Protein AF-A0A1W9L7Z5-F1 (afdb_monomer)

Foldseek 3Di:
DYDDDDDDDDDDDDDDDDDDDDDDPDDDDDDDDDDDDDDDDDDDDDDDDDDDDDDDDDDDDDDDDDDDDDDPPPPDKAWDWDDDDDDDDDDDDDDDDPDDDDDTDTDTDDPFLAPPQACAPPQLVVQDDPVVLLVVRHRDGPVVCQVCLVVCVVDPCNLSSSVSSSVSRVVVVVVVVVVVVVVDCCDLADKDWDKDPWAFDSCLVSGGGEQQDDACRTHVMDIDIDHRPPDAWDPDFLADDDPLQVVVQVCVVVVHDDDPPRDHHHCVCVGRVHDDARDKDWDARQPVQGKIWIDTRQKIWIAGPPPGDIFIDRCVVCVSSPDGCCVVCVVVNVVRVVVRVVVCVVVVVSVDHPVPDDQDPVSVVVCVSVPVHD

Solvent-accessible surface area (backbone atoms only — not comparable to full-atom values): 24435 Å² total; per-residue (Å²): 139,77,90,79,92,87,89,82,87,81,87,81,86,81,81,83,78,84,80,79,84,86,80,80,95,72,94,77,90,85,86,85,86,87,86,84,82,86,80,81,81,80,85,83,87,82,90,80,85,88,81,84,80,86,86,88,80,88,89,87,85,86,86,89,88,83,90,80,94,76,72,100,75,72,88,75,73,59,81,50,80,51,81,81,76,81,90,78,86,91,82,84,84,92,79,85,65,86,83,75,71,81,78,74,50,82,55,74,63,79,60,76,63,50,66,40,34,41,75,31,82,78,50,31,79,75,67,69,86,64,54,70,55,33,62,72,57,39,61,41,47,56,69,58,51,47,75,38,36,72,57,42,72,70,37,89,59,38,43,56,31,51,48,37,21,35,51,10,25,46,53,53,48,51,51,52,51,49,56,47,55,77,71,41,89,77,50,77,78,42,76,46,76,50,68,53,97,52,36,55,34,61,46,85,86,68,50,57,48,60,83,83,68,82,50,54,52,30,65,63,46,62,77,48,77,46,64,24,77,92,59,79,59,58,93,74,77,88,67,69,77,58,80,60,18,50,63,36,23,53,36,51,75,73,72,45,83,85,54,94,83,64,59,58,64,54,47,54,52,57,38,60,70,44,92,65,81,85,56,74,43,77,44,79,42,75,76,90,55,40,33,40,33,41,35,44,76,54,37,38,37,40,29,43,45,100,82,36,77,63,38,22,28,49,42,82,85,35,68,80,62,83,64,64,37,26,86,83,38,48,69,58,42,49,53,53,49,54,53,50,52,58,50,33,74,76,35,58,78,80,63,47,65,64,91,77,62,81,77,50,72,69,55,49,50,51,33,37,76,75,61,82,44,133

Radius of gyration: 28.87 Å; Cα contacts (8 Å, |Δi|>4): 381; chains: 1; bounding box: 96×65×98 Å

Secondary structure (DSSP, 8-state):
------------------PPPPPPS------------PPPPPPPP---PPPPPPP----------------TT-TT-EEEEE--------------SS-PPPP-EEEEE--TTSSSPP--TTGGGGT-S-HHHHHHHTT--HHHHHHTHHHHHH-TTHHHHHHHHHHHHHHHHHHHHHHHHHHS---TT--EEEE-S---EESTTS-EESSS--SHHHH---EEEEPPTT----S---S---GGGHHHHHHHHTTPPPPTT--S--SHHHHTT---PPPPEEEEE-SSS-EEEEEETTEEEEEESTTSPPEEEETTT-TT--S--TTT-HHHHHHHHHHHHHHHHH-HHHHS-GGG-PPPHHHHHHHHHHTS--

Structure (mmCIF, N/CA/C/O backbone):
data_AF-A0A1W9L7Z5-F1
#
_entry.id   AF-A0A1W9L7Z5-F1
#
loop_
_atom_site.group_PDB
_atom_site.id
_atom_site.type_symbol
_atom_site.label_atom_id
_atom_site.label_alt_id
_atom_site.label_comp_id
_atom_site.label_asym_id
_atom_site.label_entity_id
_atom_site.label_seq_id
_atom_site.pdbx_PDB_ins_code
_atom_site.Cartn_x
_atom_site.Cartn_y
_atom_site.Cartn_z
_atom_site.occupancy
_atom_site.B_iso_or_equiv
_atom_site.auth_seq_id
_atom_site.auth_comp_id
_atom_site.auth_asym_id
_atom_site.auth_atom_id
_atom_site.pdbx_PDB_model_num
ATOM 1 N N . MET A 1 1 ? -47.957 -20.713 -8.150 1.00 32.78 1 MET A N 1
ATOM 2 C CA . MET A 1 1 ? -48.616 -20.187 -9.362 1.00 32.78 1 MET A CA 1
ATOM 3 C C . MET A 1 1 ? -47.814 -18.969 -9.782 1.00 32.78 1 MET A C 1
ATOM 5 O O . MET A 1 1 ? -47.587 -18.138 -8.921 1.00 32.78 1 MET A O 1
ATOM 9 N N . ASP A 1 2 ? -47.317 -18.774 -10.989 1.00 26.47 2 ASP A N 1
ATOM 10 C CA . ASP A 1 2 ? -47.078 -19.592 -12.177 1.00 26.47 2 ASP A CA 1
ATOM 11 C C . ASP A 1 2 ? -46.261 -18.663 -13.107 1.00 26.47 2 ASP A C 1
ATOM 13 O O . ASP A 1 2 ? -46.669 -17.514 -13.225 1.00 26.47 2 ASP A O 1
ATOM 17 N N . ARG A 1 3 ? -45.144 -19.166 -13.676 1.00 28.42 3 ARG A N 1
ATOM 18 C CA . ARG A 1 3 ? -44.448 -18.821 -14.959 1.00 28.42 3 ARG A CA 1
ATOM 19 C C . ARG A 1 3 ? -44.187 -17.335 -15.329 1.00 28.42 3 ARG A C 1
ATOM 21 O O . ARG A 1 3 ? -44.901 -16.445 -14.916 1.00 28.42 3 ARG A O 1
ATOM 28 N N . SER A 1 4 ? -43.191 -16.915 -16.114 1.00 26.75 4 SER A N 1
ATOM 29 C CA . SER A 1 4 ? -42.234 -17.475 -17.098 1.00 26.75 4 SER A CA 1
ATOM 30 C C . SER A 1 4 ? -41.174 -16.370 -17.349 1.00 26.75 4 SER A C 1
ATOM 32 O O . SER A 1 4 ? -41.522 -15.195 -17.300 1.00 26.75 4 SER A O 1
ATOM 34 N N . LEU A 1 5 ? -39.863 -16.642 -17.381 1.00 26.92 5 LEU A N 1
ATOM 35 C CA . LEU A 1 5 ? -39.022 -16.943 -18.562 1.00 26.92 5 LEU A CA 1
ATOM 36 C C . LEU A 1 5 ? -39.147 -15.971 -19.754 1.00 26.92 5 LEU A C 1
ATOM 38 O O . LEU A 1 5 ? -40.189 -15.946 -20.392 1.00 26.92 5 LEU A O 1
ATOM 42 N N . ASP A 1 6 ? -38.055 -15.236 -20.019 1.00 25.98 6 ASP A N 1
ATOM 43 C CA . ASP A 1 6 ? -37.378 -14.971 -21.313 1.00 25.98 6 ASP A CA 1
ATOM 44 C C . ASP A 1 6 ? -36.171 -14.038 -21.007 1.00 25.98 6 ASP A C 1
ATOM 46 O O . ASP A 1 6 ? -36.317 -13.063 -20.282 1.00 25.98 6 ASP A O 1
ATOM 50 N N . GLY A 1 7 ? -34.908 -14.234 -21.398 1.00 22.02 7 GLY A N 1
ATOM 51 C CA . GLY A 1 7 ? -34.325 -15.103 -22.409 1.00 22.02 7 GLY A CA 1
ATOM 52 C C . GLY A 1 7 ? -33.788 -14.299 -23.598 1.00 22.02 7 GLY A C 1
ATOM 53 O O . GLY A 1 7 ? -34.360 -14.415 -24.666 1.00 22.02 7 GLY A O 1
ATOM 54 N N . VAL A 1 8 ? -32.692 -13.527 -23.468 1.00 24.89 8 VAL A N 1
ATOM 55 C CA . VAL A 1 8 ? -31.872 -13.123 -24.637 1.00 24.89 8 VAL A CA 1
ATOM 56 C C . VAL A 1 8 ? -30.386 -13.049 -24.271 1.00 24.89 8 VAL A C 1
ATOM 58 O O . VAL A 1 8 ? -29.923 -12.141 -23.585 1.00 24.89 8 VAL A O 1
ATOM 61 N N . ALA A 1 9 ? -29.638 -14.022 -24.787 1.00 21.95 9 ALA A N 1
ATOM 62 C CA . ALA A 1 9 ? -28.192 -13.994 -24.929 1.00 21.95 9 ALA A CA 1
ATOM 63 C C . ALA A 1 9 ? -27.814 -13.213 -26.199 1.00 21.95 9 ALA A C 1
ATOM 65 O O . ALA A 1 9 ? -28.435 -13.399 -27.244 1.00 21.95 9 ALA A O 1
ATOM 66 N N . VAL A 1 10 ? -26.757 -12.398 -26.144 1.00 25.69 10 VAL A N 1
ATOM 67 C CA . VAL A 1 10 ? -26.103 -11.868 -27.350 1.00 25.69 10 VAL A CA 1
ATOM 68 C C . VAL A 1 10 ? -24.627 -12.241 -27.318 1.00 25.69 10 VAL A C 1
ATOM 70 O O . VAL A 1 10 ? -23.796 -11.598 -26.682 1.00 25.69 10 VAL A O 1
ATOM 73 N N . HIS A 1 11 ? -24.325 -13.308 -28.054 1.00 23.06 11 HIS A N 1
ATOM 74 C CA . HIS A 1 11 ? -23.009 -13.610 -28.597 1.00 23.06 11 HIS A CA 1
ATOM 75 C C . HIS A 1 11 ? -22.523 -12.439 -29.468 1.00 23.06 11 HIS A C 1
ATOM 77 O O . HIS A 1 11 ? -23.213 -12.027 -30.400 1.00 23.06 11 HIS A O 1
ATOM 83 N N . ARG A 1 12 ? -21.288 -11.972 -29.255 1.00 26.19 12 ARG A N 1
ATOM 84 C CA . ARG A 1 12 ? -20.503 -11.325 -30.315 1.00 26.19 12 ARG A CA 1
ATOM 85 C C . ARG A 1 12 ? -19.216 -12.102 -30.544 1.00 26.19 12 ARG A C 1
ATOM 87 O O . ARG A 1 12 ? -18.248 -12.010 -29.800 1.00 26.19 12 ARG A O 1
ATOM 94 N N . SER A 1 13 ? -19.263 -12.883 -31.614 1.00 24.53 13 SER A N 1
ATOM 95 C CA . SER A 1 13 ? -18.142 -13.481 -32.321 1.00 24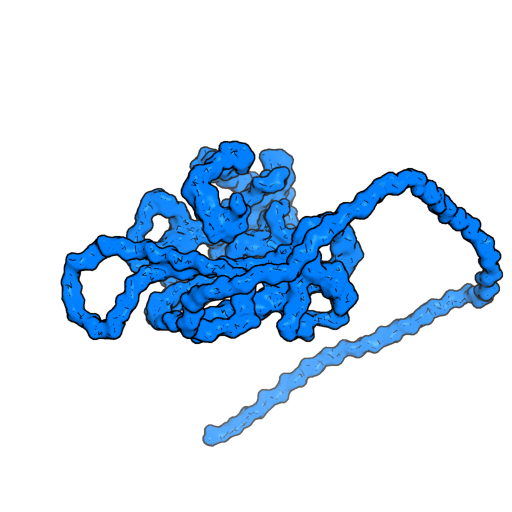.53 13 SER A CA 1
ATOM 96 C C . SER A 1 13 ? -17.193 -12.401 -32.849 1.00 24.53 13 SER A C 1
ATOM 98 O O . SER A 1 13 ? -17.602 -11.566 -33.657 1.00 24.53 13 SER A O 1
ATOM 100 N N . LEU A 1 14 ? -15.919 -12.456 -32.466 1.00 25.80 14 LEU A N 1
ATOM 101 C CA . LEU A 1 14 ? -14.842 -11.805 -33.208 1.00 25.80 14 LEU A CA 1
ATOM 102 C C . LEU A 1 14 ? -14.164 -12.864 -34.075 1.00 25.80 14 LEU A C 1
ATOM 104 O O . LEU A 1 14 ? -13.359 -13.669 -33.617 1.00 25.80 14 LEU A O 1
ATOM 108 N N . SER A 1 15 ? -14.552 -12.882 -35.348 1.00 26.86 15 SER A N 1
ATOM 109 C CA . SER A 1 15 ? -13.914 -13.677 -36.388 1.00 26.86 15 SER A CA 1
ATOM 110 C C . SER A 1 15 ? -12.504 -13.146 -36.653 1.00 26.86 15 SER A C 1
ATOM 112 O O . SER A 1 15 ? -12.334 -12.033 -37.160 1.00 26.86 15 SER A O 1
ATOM 114 N N . ALA A 1 16 ? -11.498 -13.963 -36.354 1.00 26.72 16 ALA A N 1
ATOM 115 C CA . ALA A 1 16 ? -10.129 -13.769 -36.795 1.00 26.72 16 ALA A CA 1
ATOM 116 C C . ALA A 1 16 ? -10.059 -13.891 -38.328 1.00 26.72 16 ALA A C 1
ATOM 118 O O . ALA A 1 16 ? -10.206 -14.973 -38.894 1.00 26.72 16 ALA A O 1
ATOM 119 N N . ARG A 1 17 ? -9.833 -12.771 -39.024 1.00 27.48 17 ARG A N 1
ATOM 120 C CA . ARG A 1 17 ? -9.411 -12.795 -40.430 1.00 27.48 17 ARG A CA 1
ATOM 121 C C . ARG A 1 17 ? -7.906 -13.033 -40.482 1.00 27.48 17 ARG A C 1
ATOM 123 O O . ARG A 1 17 ? -7.117 -12.138 -40.192 1.00 27.48 17 ARG A O 1
ATOM 130 N N . ALA A 1 18 ? -7.535 -14.242 -40.890 1.00 28.38 18 ALA A N 1
ATOM 131 C CA . ALA A 1 18 ? -6.180 -14.609 -41.264 1.00 28.38 18 ALA A CA 1
ATOM 132 C C . ALA A 1 18 ? -5.668 -13.690 -42.389 1.00 28.38 18 ALA A C 1
ATOM 134 O O . ALA A 1 18 ? -6.194 -13.694 -43.505 1.00 28.38 18 ALA A O 1
ATOM 135 N N . ARG A 1 19 ? -4.633 -12.895 -42.101 1.00 30.72 19 ARG A N 1
ATOM 136 C CA . ARG A 1 19 ? -3.845 -12.203 -43.126 1.00 30.72 19 ARG A CA 1
ATOM 137 C C . ARG A 1 19 ? -2.773 -13.167 -43.630 1.00 30.72 19 ARG A C 1
ATOM 139 O O . ARG A 1 19 ? -1.917 -13.605 -42.870 1.00 30.72 19 ARG A O 1
ATOM 146 N N . ARG A 1 20 ? -2.856 -13.513 -44.916 1.00 31.95 20 ARG A N 1
ATOM 147 C CA . ARG A 1 20 ? -1.821 -14.252 -45.651 1.00 31.95 20 ARG A CA 1
ATOM 148 C C . ARG A 1 20 ? -0.543 -13.400 -45.765 1.00 31.95 20 ARG A C 1
ATOM 150 O O . ARG A 1 20 ? -0.668 -12.186 -45.939 1.00 31.95 20 ARG A O 1
ATOM 157 N N . PRO A 1 21 ? 0.658 -14.001 -45.720 1.00 32.44 21 PRO A N 1
ATOM 158 C CA . PRO A 1 21 ? 1.908 -13.274 -45.901 1.00 32.44 21 PRO A CA 1
ATOM 159 C C . PRO A 1 21 ? 2.108 -12.878 -47.371 1.00 32.44 21 PRO A C 1
ATOM 161 O O . PRO A 1 21 ? 1.864 -13.668 -48.287 1.00 32.44 21 PRO A O 1
ATOM 164 N N . ALA A 1 22 ? 2.562 -11.644 -47.584 1.00 34.00 22 ALA A N 1
ATOM 165 C CA . ALA A 1 22 ? 3.011 -11.152 -48.878 1.00 34.00 22 ALA A CA 1
ATOM 166 C C . ALA A 1 22 ? 4.340 -11.829 -49.255 1.00 34.00 22 ALA A C 1
ATOM 168 O O . ALA A 1 22 ? 5.282 -11.839 -48.465 1.00 34.00 22 ALA A O 1
ATOM 169 N N . ARG A 1 23 ? 4.399 -12.411 -50.457 1.00 33.31 23 ARG A N 1
ATOM 170 C CA . ARG A 1 23 ? 5.631 -12.910 -51.082 1.00 33.31 23 ARG A CA 1
ATOM 171 C C . ARG A 1 23 ? 6.315 -11.774 -51.838 1.00 33.31 23 ARG A C 1
ATOM 173 O O . ARG A 1 23 ? 5.654 -11.056 -52.588 1.00 33.31 23 ARG A O 1
ATOM 180 N N . ASP A 1 24 ? 7.626 -11.666 -51.666 1.00 40.06 24 ASP A N 1
ATOM 181 C CA . ASP A 1 24 ? 8.499 -10.804 -52.459 1.00 40.06 24 ASP A CA 1
ATOM 182 C C . ASP A 1 24 ? 8.697 -11.374 -53.878 1.00 40.06 24 ASP A C 1
ATOM 184 O O . ASP A 1 24 ? 8.798 -12.587 -54.094 1.00 40.06 24 ASP A O 1
ATOM 188 N N . ARG A 1 25 ? 8.736 -10.469 -54.857 1.00 38.84 25 ARG A N 1
ATOM 189 C CA . ARG A 1 25 ? 9.082 -10.717 -56.253 1.00 38.84 25 ARG A CA 1
ATOM 190 C C . ARG A 1 25 ? 10.601 -10.672 -56.390 1.00 38.84 25 ARG A C 1
ATOM 192 O O . ARG A 1 25 ? 11.141 -9.637 -56.774 1.00 38.84 25 ARG A O 1
ATOM 199 N N . ARG A 1 26 ? 11.258 -11.805 -56.135 1.00 40.25 26 ARG A N 1
ATOM 200 C CA . ARG A 1 26 ? 12.523 -12.239 -56.764 1.00 40.25 26 ARG A CA 1
ATOM 201 C C . ARG A 1 26 ? 12.971 -13.549 -56.116 1.00 40.25 26 ARG A C 1
ATOM 203 O O . ARG A 1 26 ? 13.709 -13.559 -55.142 1.00 40.25 26 ARG A O 1
ATOM 210 N N . GLY A 1 27 ? 12.495 -14.670 -56.656 1.00 37.97 27 GLY A N 1
ATOM 211 C CA . GLY A 1 27 ? 13.047 -15.977 -56.313 1.00 37.97 27 GLY A CA 1
ATOM 212 C C . GLY A 1 27 ? 14.523 -16.037 -56.700 1.00 37.97 27 GLY A C 1
ATOM 213 O O . GLY A 1 27 ? 14.840 -15.825 -57.869 1.00 37.97 27 GLY A O 1
ATOM 214 N N . ARG A 1 28 ? 15.389 -16.300 -55.717 1.00 33.12 28 ARG A N 1
ATOM 215 C CA . ARG A 1 28 ? 16.746 -16.841 -55.867 1.00 33.12 28 ARG A CA 1
ATOM 216 C C . ARG A 1 28 ? 17.222 -17.392 -54.520 1.00 33.12 28 ARG A C 1
ATOM 218 O O . ARG A 1 28 ? 17.149 -16.705 -53.506 1.00 33.12 28 ARG A O 1
ATOM 225 N N . GLU A 1 29 ? 17.653 -18.647 -54.547 1.00 28.00 29 GLU A N 1
ATOM 226 C CA . GLU A 1 29 ? 18.433 -19.323 -53.509 1.00 28.00 29 GLU A CA 1
ATOM 227 C C . GLU A 1 29 ? 19.887 -18.855 -53.598 1.00 28.00 29 GLU A C 1
ATOM 229 O O . GLU A 1 29 ? 20.424 -18.886 -54.699 1.00 28.00 29 GLU A O 1
ATOM 234 N N . GLU A 1 30 ? 20.535 -18.510 -52.478 1.00 29.09 30 GLU A N 1
ATOM 235 C CA . GLU A 1 30 ? 22.002 -18.553 -52.354 1.00 29.09 30 GLU A CA 1
ATOM 236 C C . GLU A 1 30 ? 22.422 -18.872 -50.902 1.00 29.09 30 GLU A C 1
ATOM 238 O O . GLU A 1 30 ? 22.109 -18.141 -49.964 1.00 29.09 30 GLU A O 1
ATOM 243 N N . HIS A 1 31 ? 23.158 -19.976 -50.734 1.00 29.53 31 HIS A N 1
ATOM 244 C CA . HIS A 1 31 ? 24.110 -20.216 -49.641 1.00 29.53 31 HIS A CA 1
ATOM 245 C C . HIS A 1 31 ? 25.520 -19.883 -50.158 1.00 29.53 31 HIS A C 1
ATOM 247 O O . HIS A 1 31 ? 25.822 -20.192 -51.312 1.00 29.53 31 HIS A O 1
ATOM 253 N N . PRO A 1 32 ? 26.412 -19.339 -49.309 1.00 31.19 32 PRO A N 1
ATOM 254 C CA . PRO A 1 32 ? 27.564 -20.147 -48.884 1.00 31.19 32 PRO A CA 1
ATOM 255 C C . PRO A 1 32 ? 27.991 -19.940 -47.409 1.00 31.19 32 PRO A C 1
ATOM 257 O O . PRO A 1 32 ? 27.867 -18.863 -46.832 1.00 31.19 32 PRO A O 1
ATOM 260 N N . SER A 1 33 ? 28.517 -21.006 -46.796 1.00 28.12 33 SER A N 1
ATOM 261 C CA . SER A 1 33 ? 29.286 -21.038 -45.527 1.00 28.12 33 SER A CA 1
ATOM 262 C C . SER A 1 33 ? 30.762 -20.615 -45.737 1.00 28.12 33 SER A C 1
ATOM 264 O O . SER A 1 33 ? 31.149 -20.421 -46.887 1.00 28.12 33 SER A O 1
ATOM 266 N N . PRO A 1 34 ? 31.680 -20.696 -44.741 1.00 37.50 34 PRO A N 1
ATOM 267 C CA . PRO A 1 34 ? 31.637 -20.383 -43.301 1.00 37.50 34 PRO A CA 1
ATOM 268 C C . PRO A 1 34 ? 32.777 -19.413 -42.879 1.00 37.50 34 PRO A C 1
ATOM 270 O O . PRO A 1 34 ? 33.808 -19.313 -43.536 1.00 37.50 34 PRO A O 1
ATOM 273 N N . GLY A 1 35 ? 32.666 -18.773 -41.710 1.00 26.03 35 GLY A N 1
ATOM 274 C CA . GLY A 1 35 ? 33.768 -17.993 -41.128 1.00 26.03 35 GLY A CA 1
ATOM 275 C C . GLY A 1 35 ? 33.650 -17.856 -39.613 1.00 26.03 35 GLY A C 1
ATOM 276 O O . GLY A 1 35 ? 32.978 -16.959 -39.120 1.00 26.03 35 GLY A O 1
ATOM 277 N N . ALA A 1 36 ? 34.295 -18.760 -38.875 1.00 26.47 36 ALA A N 1
ATOM 278 C CA . ALA A 1 36 ? 34.520 -18.627 -37.436 1.00 26.47 36 ALA A CA 1
ATOM 279 C C . ALA A 1 36 ? 35.789 -17.800 -37.164 1.00 26.47 36 ALA A C 1
ATOM 281 O O . ALA A 1 36 ? 36.723 -17.823 -37.966 1.00 26.47 36 ALA A O 1
ATOM 282 N N . PRO A 1 37 ? 35.901 -17.219 -35.961 1.00 26.92 37 PRO A N 1
ATOM 283 C CA . PRO A 1 37 ? 37.050 -17.581 -35.138 1.00 26.92 37 PRO A CA 1
ATOM 284 C C . PRO A 1 37 ? 36.625 -18.098 -33.761 1.00 26.92 37 PRO A C 1
ATOM 286 O O . PRO A 1 37 ? 35.891 -17.462 -33.009 1.00 26.92 37 PRO A O 1
ATOM 289 N N . ARG A 1 38 ? 37.151 -19.282 -33.434 1.00 27.61 38 ARG A N 1
ATOM 290 C CA . ARG A 1 38 ? 37.165 -19.878 -32.096 1.00 27.61 38 ARG A CA 1
ATOM 291 C C . ARG A 1 38 ? 38.064 -19.041 -31.183 1.00 27.61 38 ARG A C 1
ATOM 293 O O . ARG A 1 38 ? 39.262 -18.942 -31.441 1.00 27.61 38 ARG A O 1
ATOM 300 N N . ILE A 1 39 ? 37.515 -18.518 -30.093 1.00 27.73 39 ILE A N 1
ATOM 301 C CA . ILE A 1 39 ? 38.309 -17.997 -28.976 1.00 27.73 39 ILE A CA 1
ATOM 302 C C . ILE A 1 39 ? 38.744 -19.196 -28.125 1.00 27.73 39 ILE A C 1
ATOM 304 O O . ILE A 1 39 ? 37.911 -19.920 -27.583 1.00 27.73 39 ILE A O 1
ATOM 308 N N . ARG A 1 40 ? 40.061 -19.425 -28.049 1.00 24.84 40 ARG A N 1
ATOM 309 C CA . ARG A 1 40 ? 40.685 -20.321 -27.067 1.00 24.84 40 ARG A CA 1
ATOM 310 C C . ARG A 1 40 ? 40.693 -19.598 -25.722 1.00 24.84 40 ARG A C 1
ATOM 312 O O . ARG A 1 40 ? 41.287 -18.528 -25.622 1.00 24.84 40 ARG A O 1
ATOM 319 N N . LEU A 1 41 ? 40.063 -20.177 -24.706 1.00 28.42 41 LEU A N 1
ATOM 320 C CA . LEU A 1 41 ? 40.297 -19.777 -23.322 1.00 28.42 41 LEU A CA 1
ATOM 321 C C . LEU A 1 41 ? 41.494 -20.572 -22.796 1.00 28.42 41 LEU A C 1
ATOM 323 O O . LEU A 1 41 ? 41.536 -21.794 -22.910 1.00 28.42 41 LEU A O 1
ATOM 327 N N . HIS A 1 42 ? 42.483 -19.833 -22.303 1.00 28.62 42 HIS A N 1
ATOM 328 C CA . HIS A 1 42 ? 43.655 -20.335 -21.602 1.00 28.62 42 HIS A CA 1
ATOM 329 C C . HIS A 1 42 ? 43.262 -20.952 -20.252 1.00 28.62 42 HIS A C 1
ATOM 331 O O . HIS A 1 42 ? 42.458 -20.373 -19.520 1.00 28.62 42 HIS A O 1
ATOM 337 N N . ASP A 1 43 ? 43.890 -22.077 -19.912 1.00 28.03 43 ASP A N 1
ATOM 338 C CA . ASP A 1 43 ? 43.912 -22.634 -18.559 1.00 28.03 43 ASP A CA 1
ATOM 339 C C . ASP A 1 43 ? 44.613 -21.668 -17.581 1.00 28.03 43 ASP A C 1
ATOM 341 O O . ASP A 1 43 ? 45.691 -21.154 -17.905 1.00 28.03 43 ASP A O 1
ATOM 345 N N . PRO A 1 44 ? 44.073 -21.435 -16.370 1.00 33.06 44 PRO A N 1
ATOM 346 C CA . PRO A 1 44 ? 44.818 -20.796 -15.294 1.00 33.06 44 PRO A CA 1
ATOM 347 C C . PRO A 1 44 ? 45.643 -21.835 -14.504 1.00 33.06 44 PRO A C 1
ATOM 349 O O . PRO A 1 44 ? 45.138 -22.917 -14.192 1.00 33.06 44 PRO A O 1
ATOM 352 N N . PRO A 1 45 ? 46.895 -21.525 -14.119 1.00 28.08 45 PRO A N 1
ATOM 353 C CA . PRO A 1 45 ? 47.673 -22.364 -13.221 1.00 28.08 45 PRO A CA 1
ATOM 354 C C . PRO A 1 45 ? 47.322 -22.055 -11.757 1.00 28.08 45 PRO A C 1
ATOM 356 O O . PRO A 1 45 ? 47.057 -20.909 -11.398 1.00 28.08 45 PRO A O 1
ATOM 359 N N . GLY A 1 46 ? 47.422 -23.065 -10.891 1.00 28.56 46 GLY A N 1
ATOM 360 C CA . GLY A 1 46 ? 47.563 -22.867 -9.443 1.00 28.56 46 GLY A CA 1
ATOM 361 C C . GLY A 1 46 ? 46.403 -23.408 -8.613 1.00 28.56 46 GLY A C 1
ATOM 362 O O . GLY A 1 46 ? 45.369 -22.768 -8.455 1.00 28.56 46 GLY A O 1
ATOM 363 N N . GLY A 1 47 ? 46.610 -24.596 -8.045 1.00 25.91 47 GLY A N 1
ATOM 364 C CA . GLY A 1 47 ? 45.710 -25.213 -7.080 1.00 25.91 47 GLY A CA 1
ATOM 365 C C . GLY A 1 47 ? 45.755 -24.562 -5.696 1.00 25.91 47 GLY A C 1
ATOM 366 O O . GLY A 1 47 ? 46.794 -24.088 -5.242 1.00 25.91 47 GLY A O 1
ATOM 367 N N . VAL A 1 48 ? 44.619 -24.624 -5.000 1.00 29.33 48 VAL A N 1
ATOM 368 C CA . VAL A 1 48 ? 44.489 -24.446 -3.546 1.00 29.33 48 VAL A CA 1
ATOM 369 C C . VAL A 1 48 ? 43.488 -25.507 -3.041 1.00 29.33 48 VAL A C 1
ATOM 371 O O . VAL A 1 48 ? 42.507 -25.775 -3.737 1.00 29.33 48 VAL A O 1
ATOM 374 N N . PRO A 1 49 ? 43.721 -26.177 -1.891 1.00 28.34 49 PRO A N 1
ATOM 375 C CA . PRO A 1 49 ? 43.071 -27.446 -1.569 1.00 28.34 49 PRO A CA 1
ATOM 376 C C . PRO A 1 49 ? 41.643 -27.313 -1.022 1.00 28.34 49 PRO A C 1
ATOM 378 O O . PRO A 1 49 ? 41.298 -26.370 -0.309 1.00 28.34 49 PRO A O 1
ATOM 381 N N . ALA A 1 50 ? 40.842 -28.342 -1.305 1.00 26.59 50 ALA A N 1
ATOM 382 C CA . ALA A 1 50 ? 39.475 -28.532 -0.834 1.00 26.59 50 ALA A CA 1
ATOM 383 C C . ALA A 1 50 ? 39.376 -28.573 0.705 1.00 26.59 50 ALA A C 1
ATOM 385 O O . ALA A 1 50 ? 40.003 -29.405 1.365 1.00 26.59 50 ALA A O 1
ATOM 386 N N . ARG A 1 51 ? 38.526 -27.715 1.287 1.00 27.48 51 ARG A N 1
ATOM 387 C CA . ARG A 1 51 ? 38.119 -27.809 2.698 1.00 27.48 51 ARG A CA 1
ATOM 388 C C . ARG A 1 51 ? 36.949 -28.784 2.843 1.00 27.48 51 ARG A C 1
ATOM 390 O O . ARG A 1 51 ? 35.901 -28.607 2.229 1.00 27.48 51 ARG A O 1
ATOM 397 N N . ARG A 1 52 ? 37.151 -29.804 3.683 1.00 26.41 52 ARG A N 1
ATOM 398 C CA . ARG A 1 52 ? 36.151 -30.796 4.104 1.00 26.41 52 ARG A CA 1
ATOM 399 C C . ARG A 1 52 ? 35.009 -30.124 4.875 1.00 26.41 52 ARG A C 1
ATOM 401 O O . ARG A 1 52 ? 35.263 -29.383 5.821 1.00 26.41 52 ARG A O 1
ATOM 408 N N . LEU A 1 53 ? 33.769 -30.431 4.501 1.00 25.27 53 LEU A N 1
ATOM 409 C CA . LEU A 1 53 ? 32.578 -30.165 5.311 1.00 25.27 53 LEU A CA 1
ATOM 410 C C . LEU A 1 53 ? 32.464 -31.239 6.409 1.00 25.27 53 LEU A C 1
ATOM 412 O O . LEU A 1 53 ? 32.677 -32.414 6.098 1.00 25.27 53 LEU A O 1
ATOM 416 N N . PRO A 1 54 ? 32.146 -30.886 7.668 1.00 25.83 54 PRO A N 1
ATOM 417 C CA . PRO A 1 54 ? 31.939 -31.879 8.708 1.00 25.83 54 PRO A CA 1
ATOM 418 C C . PRO A 1 54 ? 30.549 -32.522 8.625 1.00 25.83 54 PRO A C 1
ATOM 420 O O . PRO A 1 54 ? 29.529 -31.877 8.384 1.00 25.83 54 PRO A O 1
ATOM 423 N N . ASP A 1 55 ? 30.589 -33.830 8.843 1.00 25.52 55 ASP A N 1
ATOM 424 C CA . ASP A 1 55 ? 29.523 -34.821 8.876 1.00 25.52 55 ASP A CA 1
ATOM 425 C C . ASP A 1 55 ? 28.554 -34.560 10.046 1.00 25.52 55 ASP A C 1
ATOM 427 O O . ASP A 1 55 ? 28.981 -34.404 11.191 1.00 25.52 55 ASP A O 1
ATOM 431 N N . VAL A 1 56 ? 27.245 -34.506 9.779 1.00 24.91 56 VAL A N 1
ATOM 432 C CA . VAL A 1 56 ? 26.216 -34.310 10.813 1.00 24.91 56 VAL A CA 1
ATOM 433 C C . VAL A 1 56 ? 25.325 -35.546 10.868 1.00 24.91 56 VAL A C 1
ATOM 435 O O . VAL A 1 56 ? 24.288 -35.634 10.207 1.00 24.91 56 VAL A O 1
ATOM 438 N N . ARG A 1 57 ? 25.711 -36.506 11.714 1.00 23.31 57 ARG A N 1
ATOM 439 C CA . ARG A 1 57 ? 24.830 -37.579 12.188 1.00 23.31 57 ARG A CA 1
ATOM 440 C C . ARG A 1 57 ? 24.865 -37.692 13.716 1.00 23.31 57 ARG A C 1
ATOM 442 O O . ARG A 1 57 ? 25.878 -38.043 14.298 1.00 23.31 57 ARG A O 1
ATOM 449 N N . ARG A 1 58 ? 23.664 -37.517 14.287 1.00 24.22 58 ARG A N 1
ATOM 450 C CA . ARG A 1 58 ? 23.139 -37.976 15.592 1.00 24.22 58 ARG A CA 1
ATOM 451 C C . ARG A 1 58 ? 23.689 -37.354 16.887 1.00 24.22 58 ARG A C 1
ATOM 453 O O . ARG A 1 58 ? 24.753 -37.716 17.360 1.00 24.22 58 ARG A O 1
ATOM 460 N N . ALA A 1 59 ? 22.787 -36.666 17.591 1.00 24.23 59 ALA A N 1
ATOM 461 C CA . ALA A 1 59 ? 22.490 -36.974 18.990 1.00 24.23 59 ALA A CA 1
ATOM 462 C C . ALA A 1 59 ? 20.988 -36.755 19.258 1.00 24.23 59 ALA A C 1
ATOM 464 O O . ALA A 1 59 ? 20.389 -35.783 18.805 1.00 24.23 59 ALA A O 1
ATOM 465 N N . VAL A 1 60 ? 20.379 -37.734 19.920 1.00 25.47 60 VAL A N 1
ATOM 466 C CA . VAL A 1 60 ? 18.951 -37.890 20.223 1.00 25.47 60 VAL A CA 1
ATOM 467 C C . VAL A 1 60 ? 18.756 -37.564 21.705 1.00 25.47 60 VAL A C 1
ATOM 469 O O . VAL A 1 60 ? 19.595 -37.981 22.493 1.00 25.47 60 VAL A O 1
ATOM 472 N N . GLN A 1 61 ? 17.656 -36.900 22.079 1.00 24.73 61 GLN A N 1
ATOM 473 C CA . GLN A 1 61 ? 16.661 -37.335 23.089 1.00 24.73 61 GLN A CA 1
ATOM 474 C C . GLN A 1 61 ? 15.829 -36.152 23.629 1.00 24.73 61 GLN A C 1
ATOM 476 O O . GLN A 1 61 ? 16.337 -35.071 23.903 1.00 24.73 61 GLN A O 1
ATOM 481 N N . ARG A 1 62 ? 14.508 -36.381 23.703 1.00 26.48 62 ARG A N 1
ATOM 482 C CA . ARG A 1 62 ? 13.447 -35.492 24.228 1.00 26.48 62 ARG A CA 1
ATOM 483 C C . ARG A 1 62 ? 13.357 -35.616 25.771 1.00 26.48 62 ARG A C 1
ATOM 485 O O . ARG A 1 62 ? 14.018 -36.504 26.303 1.00 26.48 62 ARG A O 1
ATOM 492 N N . PRO A 1 63 ? 12.480 -34.861 26.478 1.00 31.70 63 PRO A N 1
ATOM 493 C CA . PRO A 1 63 ? 11.070 -35.285 26.569 1.00 31.70 63 PRO A CA 1
ATOM 494 C C . PRO A 1 63 ? 9.975 -34.185 26.519 1.00 31.70 63 PRO A C 1
ATOM 496 O O . PRO A 1 63 ? 10.169 -33.040 26.898 1.00 31.70 63 PRO A O 1
ATOM 499 N N . HIS A 1 64 ? 8.800 -34.642 26.061 1.00 24.08 64 HIS A N 1
ATOM 500 C CA . HIS A 1 64 ? 7.420 -34.308 26.459 1.00 24.08 64 HIS A CA 1
ATOM 501 C C . HIS A 1 64 ? 6.889 -32.860 26.526 1.00 24.08 64 HIS A C 1
ATOM 503 O O . HIS A 1 64 ? 6.944 -32.247 27.579 1.00 24.08 64 HIS A O 1
ATOM 509 N N . ILE A 1 65 ? 6.105 -32.457 25.508 1.00 27.27 65 ILE A N 1
ATOM 510 C CA . ILE A 1 65 ? 4.708 -32.000 25.702 1.00 27.27 65 ILE A CA 1
ATOM 511 C C . ILE A 1 65 ? 3.846 -32.615 24.590 1.00 27.27 65 ILE A C 1
ATOM 513 O O . ILE A 1 65 ? 4.149 -32.493 23.403 1.00 27.27 65 ILE A O 1
ATOM 517 N N . ALA A 1 66 ? 2.798 -33.334 24.985 1.00 25.38 66 ALA A N 1
ATOM 518 C CA . ALA A 1 66 ? 1.795 -33.914 24.104 1.00 25.38 66 ALA A CA 1
ATOM 519 C C . ALA A 1 66 ? 0.486 -33.114 24.196 1.00 25.38 66 ALA A C 1
ATOM 521 O O . ALA A 1 66 ? 0.150 -32.627 25.270 1.00 25.38 66 ALA A O 1
ATOM 522 N N . ARG A 1 67 ? -0.275 -33.144 23.088 1.00 27.05 67 ARG A N 1
ATOM 523 C CA . ARG A 1 67 ? -1.704 -32.795 22.917 1.00 27.05 67 ARG A CA 1
ATOM 524 C C . ARG A 1 67 ? -2.021 -31.320 22.625 1.00 27.05 67 ARG A C 1
ATOM 526 O O . ARG A 1 67 ? -2.344 -30.556 23.515 1.00 27.05 67 ARG A O 1
ATOM 533 N N . HIS A 1 68 ? -1.973 -30.942 21.348 1.00 30.02 68 HIS A N 1
ATOM 534 C CA . HIS A 1 68 ? -3.146 -30.790 20.468 1.00 30.02 68 HIS A CA 1
ATOM 535 C C . HIS A 1 68 ? -2.642 -30.647 19.019 1.00 30.02 68 HIS A C 1
ATOM 537 O O . HIS A 1 68 ? -1.665 -29.951 18.753 1.00 30.02 68 HIS A O 1
ATOM 543 N N . GLY A 1 69 ? -3.225 -31.413 18.094 1.00 28.70 69 GLY A N 1
ATOM 544 C CA . GLY A 1 69 ? -2.724 -31.568 16.728 1.00 28.70 69 GLY A CA 1
ATOM 545 C C . GLY A 1 69 ? -2.925 -30.319 15.874 1.00 28.70 69 GLY A C 1
ATOM 546 O O . GLY A 1 69 ? -4.035 -30.050 15.431 1.00 28.70 69 GLY A O 1
ATOM 547 N N . LEU A 1 70 ? -1.836 -29.610 15.583 1.00 31.14 70 LEU A N 1
ATOM 548 C CA . LEU A 1 70 ? -1.768 -28.645 14.489 1.00 31.14 70 LEU A CA 1
ATOM 549 C C . LEU A 1 70 ? -1.214 -29.345 13.241 1.00 31.14 70 LEU A C 1
ATOM 551 O O . LEU A 1 70 ? -0.187 -30.025 13.294 1.00 31.14 70 LEU A O 1
ATOM 555 N N . ARG A 1 71 ? -1.936 -29.211 12.122 1.00 32.31 71 ARG A N 1
ATOM 556 C CA . ARG A 1 71 ? -1.590 -29.788 10.813 1.00 32.31 71 ARG A CA 1
ATOM 557 C C . ARG A 1 71 ? -0.246 -29.232 10.301 1.00 32.31 71 ARG A C 1
ATOM 559 O O . ARG A 1 71 ? 0.100 -28.091 10.615 1.00 32.31 71 ARG A O 1
ATOM 566 N N . PRO A 1 72 ? 0.511 -29.990 9.484 1.00 30.27 72 PRO A N 1
ATOM 567 C CA . PRO A 1 72 ? 1.788 -29.545 8.929 1.00 30.27 72 PRO A CA 1
ATOM 568 C C . PRO A 1 72 ? 1.572 -28.499 7.815 1.00 30.27 72 PRO A C 1
ATOM 570 O O . PRO A 1 72 ? 1.662 -28.806 6.636 1.00 30.27 72 PRO A O 1
ATOM 573 N N . GLY A 1 73 ? 1.266 -27.261 8.210 1.00 33.31 73 GLY A N 1
ATOM 574 C CA . GLY A 1 73 ? 1.180 -26.071 7.346 1.00 33.31 73 GLY A CA 1
ATOM 575 C C . GLY A 1 73 ? 1.709 -24.787 8.008 1.00 33.31 73 GLY A C 1
ATOM 576 O O . GLY A 1 73 ? 2.093 -23.844 7.330 1.00 33.31 73 GLY A O 1
ATOM 577 N N . LEU A 1 74 ? 1.864 -24.779 9.335 1.00 35.72 74 LEU A N 1
ATOM 578 C CA . LEU A 1 74 ? 2.227 -23.615 10.160 1.00 35.72 74 LEU A CA 1
ATOM 579 C C . LEU A 1 74 ? 3.720 -23.221 10.155 1.00 35.72 74 LEU A C 1
ATOM 581 O O . LEU A 1 74 ? 4.220 -22.652 11.124 1.00 35.72 74 LEU A O 1
ATOM 585 N N . ARG A 1 75 ? 4.489 -23.524 9.103 1.00 35.84 75 ARG A N 1
ATOM 586 C CA . ARG A 1 75 ? 5.959 -23.394 9.175 1.00 35.84 75 ARG A CA 1
ATOM 587 C C . ARG A 1 75 ? 6.520 -21.960 9.173 1.00 35.84 75 ARG A C 1
ATOM 589 O O . ARG A 1 75 ? 7.737 -21.838 9.296 1.00 35.84 75 ARG A O 1
ATOM 596 N N . ARG A 1 76 ? 5.711 -20.891 9.107 1.00 41.97 76 ARG A N 1
ATOM 597 C CA . ARG A 1 76 ? 6.197 -19.491 9.189 1.00 41.97 76 ARG A CA 1
ATOM 598 C C . ARG A 1 76 ? 5.239 -18.482 9.846 1.00 41.97 76 ARG A C 1
ATOM 600 O O . ARG A 1 76 ? 5.303 -17.304 9.527 1.00 41.97 76 ARG A O 1
ATOM 607 N N . ILE A 1 77 ? 4.383 -18.892 10.780 1.00 38.81 77 ILE A N 1
ATOM 608 C CA . ILE A 1 77 ? 3.555 -17.921 11.519 1.00 38.81 77 ILE A CA 1
ATOM 609 C C . ILE A 1 77 ? 4.276 -17.530 12.812 1.00 38.81 77 ILE A C 1
ATOM 611 O O . ILE A 1 77 ? 4.606 -18.391 13.630 1.00 38.81 77 ILE A O 1
ATOM 615 N N . ARG A 1 78 ? 4.547 -16.233 12.992 1.00 44.72 78 ARG A N 1
ATOM 616 C CA . ARG A 1 78 ? 5.016 -15.671 14.265 1.00 44.72 78 ARG A CA 1
ATOM 617 C C . ARG A 1 78 ? 3.821 -15.091 15.013 1.00 44.72 78 ARG A C 1
ATOM 619 O O . ARG A 1 78 ? 3.081 -14.285 14.461 1.00 44.72 78 ARG A O 1
ATOM 626 N N . PHE A 1 79 ? 3.646 -15.508 16.262 1.00 40.53 79 PHE A N 1
ATOM 627 C CA . PHE A 1 79 ? 2.567 -15.038 17.125 1.00 40.53 79 PHE A CA 1
ATOM 628 C C . PHE A 1 79 ? 3.120 -14.107 18.198 1.00 40.53 79 PHE A C 1
ATOM 630 O O . PHE A 1 79 ? 4.059 -14.474 18.905 1.00 40.53 79 PHE A O 1
ATOM 637 N N . ALA A 1 80 ? 2.493 -12.945 18.360 1.00 39.53 80 ALA A N 1
ATOM 638 C CA . ALA A 1 80 ? 2.656 -12.108 19.538 1.00 39.53 80 ALA A CA 1
ATOM 639 C C . ALA A 1 80 ? 1.280 -11.934 20.193 1.00 39.53 80 ALA A C 1
ATOM 641 O O . ALA A 1 80 ? 0.396 -11.264 19.659 1.00 39.53 80 ALA A O 1
ATOM 642 N N . LEU A 1 81 ? 1.078 -12.569 21.350 1.00 36.91 81 LEU A N 1
ATOM 643 C CA . LEU A 1 81 ? -0.085 -12.293 22.187 1.00 36.91 81 LEU A CA 1
ATOM 644 C C . LEU A 1 81 ? 0.263 -11.123 23.106 1.00 36.91 81 LEU A C 1
ATOM 646 O O . LEU A 1 81 ? 1.027 -11.290 24.056 1.00 36.91 81 LEU A O 1
ATOM 650 N N . VAL A 1 82 ? -0.317 -9.954 22.848 1.00 39.34 82 VAL A N 1
ATOM 651 C CA . VAL A 1 82 ? -0.194 -8.809 23.752 1.00 39.34 82 VAL A CA 1
ATOM 652 C C . VAL A 1 82 ? -1.378 -8.846 24.716 1.00 39.34 82 VAL A C 1
ATOM 654 O O . VAL A 1 82 ? -2.500 -8.470 24.384 1.00 39.34 82 VAL A O 1
ATOM 657 N N . ARG A 1 83 ? -1.141 -9.341 25.936 1.00 33.44 83 ARG A N 1
ATOM 658 C CA . ARG A 1 83 ? -2.083 -9.198 27.054 1.00 33.44 83 ARG A CA 1
ATOM 659 C C . ARG A 1 83 ? -1.758 -7.913 27.798 1.00 33.44 83 ARG A C 1
ATOM 661 O O . ARG A 1 83 ? -0.841 -7.899 28.611 1.00 33.44 83 ARG A O 1
ATOM 668 N N . GLN A 1 84 ? -2.522 -6.856 27.555 1.00 35.31 84 GLN A N 1
ATOM 669 C CA . GLN A 1 84 ? -2.397 -5.641 28.350 1.00 35.31 84 GLN A CA 1
ATOM 670 C C . GLN A 1 84 ? -3.752 -4.970 28.553 1.00 35.31 84 GLN A C 1
ATOM 672 O O . GLN A 1 84 ? -4.075 -4.008 27.875 1.00 35.31 84 GLN A O 1
ATOM 677 N N . ILE A 1 85 ? -4.532 -5.470 29.515 1.00 36.78 85 ILE A N 1
ATOM 678 C CA . ILE A 1 85 ? -5.603 -4.699 30.162 1.00 36.78 85 ILE A CA 1
ATOM 679 C C . ILE A 1 85 ? -5.514 -4.987 31.663 1.00 36.78 85 ILE A C 1
ATOM 681 O O . ILE A 1 85 ? -6.011 -5.996 32.167 1.00 36.78 85 ILE A O 1
ATOM 685 N N . SER A 1 86 ? -4.796 -4.117 32.374 1.00 33.34 86 SER A N 1
ATOM 686 C CA . SER A 1 86 ? -4.765 -4.108 33.836 1.00 33.34 86 SER A CA 1
ATOM 687 C C . SER A 1 86 ? -5.983 -3.349 34.353 1.00 33.34 86 SER A C 1
ATOM 689 O O . SER A 1 86 ? -6.223 -2.207 33.979 1.00 33.34 86 SER A O 1
ATOM 691 N N . ARG A 1 87 ? -6.742 -4.037 35.207 1.00 38.62 87 ARG A N 1
ATOM 692 C CA . ARG A 1 87 ? -7.959 -3.614 35.914 1.00 38.62 87 ARG A CA 1
ATOM 693 C C . ARG A 1 87 ? -7.979 -2.129 36.309 1.00 38.62 87 ARG A C 1
ATOM 695 O O . ARG A 1 87 ? -7.275 -1.735 37.233 1.00 38.62 87 ARG A O 1
ATOM 702 N N . ALA A 1 88 ? -8.922 -1.384 35.747 1.00 37.19 88 ALA A N 1
ATOM 703 C CA . ALA A 1 88 ? -9.551 -0.248 36.408 1.00 37.19 88 ALA A CA 1
ATOM 704 C C . ALA A 1 88 ? -11.070 -0.433 36.292 1.00 37.19 88 ALA A C 1
ATOM 706 O O . ALA A 1 88 ? -11.551 -0.845 35.245 1.00 37.19 88 ALA A O 1
ATOM 707 N N . GLN A 1 89 ? -11.792 -0.151 37.378 1.00 37.66 89 GLN A N 1
ATOM 708 C CA . GLN A 1 89 ? -13.245 -0.306 37.562 1.00 37.66 89 GLN A CA 1
ATOM 709 C C . GLN A 1 89 ? -13.720 -1.708 37.986 1.00 37.66 89 GLN A C 1
ATOM 711 O O . GLN A 1 89 ? -14.272 -2.494 37.223 1.00 37.66 89 GLN A O 1
ATOM 716 N N . ARG A 1 90 ? -13.563 -1.998 39.286 1.00 37.53 90 ARG A N 1
ATOM 717 C CA . ARG A 1 90 ? -14.530 -2.832 40.012 1.00 37.53 90 ARG A CA 1
ATOM 718 C C . ARG A 1 90 ? -15.501 -1.897 40.725 1.00 37.53 90 ARG A C 1
ATOM 720 O O . ARG A 1 90 ? -15.129 -1.261 41.703 1.00 37.53 90 ARG A O 1
ATOM 727 N N . GLY A 1 91 ? -16.722 -1.833 40.208 1.00 32.59 91 GLY A N 1
ATOM 728 C CA . GLY A 1 91 ? -17.841 -1.118 40.803 1.00 32.59 91 GLY A CA 1
ATOM 729 C C . GLY A 1 91 ? -19.145 -1.472 40.094 1.00 32.59 91 GLY A C 1
ATOM 730 O O . GLY A 1 91 ? -19.562 -0.740 39.211 1.00 32.59 91 GLY A O 1
ATOM 731 N N . GLY A 1 92 ? -19.786 -2.571 40.508 1.00 35.03 92 GLY A N 1
ATOM 732 C CA . GLY A 1 92 ? -21.240 -2.724 40.390 1.00 35.03 92 GLY A CA 1
ATOM 733 C C . GLY A 1 92 ? -21.798 -3.718 39.362 1.00 35.03 92 GLY A C 1
ATOM 734 O O . GLY A 1 92 ? -21.822 -3.440 38.173 1.00 35.03 92 GLY A O 1
ATOM 735 N N . ARG A 1 93 ? -22.408 -4.766 39.936 1.00 37.00 93 ARG A N 1
ATOM 736 C CA . ARG A 1 93 ? -23.584 -5.558 39.521 1.00 37.00 93 ARG A CA 1
ATOM 737 C C . ARG A 1 93 ? -23.447 -6.689 38.490 1.00 37.00 93 ARG A C 1
ATOM 739 O O . ARG A 1 93 ? -23.244 -6.497 37.300 1.00 37.00 93 ARG A O 1
ATOM 746 N N . GLU A 1 94 ? -23.654 -7.864 39.082 1.00 48.91 94 GLU A N 1
ATOM 747 C CA . GLU A 1 94 ? -24.078 -9.173 38.596 1.00 48.91 94 GLU A CA 1
ATOM 748 C C . GLU A 1 94 ? -25.097 -9.125 37.448 1.00 48.91 94 GLU A C 1
ATOM 750 O O . GLU A 1 94 ? -26.223 -8.667 37.627 1.00 48.91 94 GLU A O 1
ATOM 755 N N . ASP A 1 95 ? -24.682 -9.665 36.301 1.00 39.31 95 ASP A N 1
ATOM 756 C CA . ASP A 1 95 ? -25.538 -10.361 35.334 1.00 39.31 95 ASP A CA 1
ATOM 757 C C . ASP A 1 95 ? -24.616 -11.295 34.514 1.00 39.31 95 ASP A C 1
ATOM 759 O O . ASP A 1 95 ? -24.090 -10.948 33.452 1.00 39.31 95 ASP A O 1
ATOM 763 N N . GLU A 1 96 ? -24.252 -12.446 35.092 1.00 42.66 96 GLU A N 1
ATOM 764 C CA . GLU A 1 96 ? -23.220 -13.329 34.528 1.00 42.66 96 GLU A CA 1
ATOM 765 C C . GLU A 1 96 ? -23.807 -14.322 33.512 1.00 42.66 96 GLU A C 1
ATOM 767 O O . GLU A 1 96 ? -24.190 -15.448 33.827 1.00 42.66 96 GLU A O 1
ATOM 772 N N . GLY A 1 97 ? -23.800 -13.910 32.240 1.00 47.97 97 GLY A N 1
ATOM 773 C CA . GLY A 1 97 ? -23.614 -14.843 31.123 1.00 47.97 97 GLY A CA 1
ATOM 774 C C . GLY A 1 97 ? -22.243 -15.546 31.202 1.00 47.97 97 GLY A C 1
ATOM 775 O O . GLY A 1 97 ? -21.421 -15.193 32.049 1.00 47.97 97 GLY A O 1
ATOM 776 N N . PRO A 1 98 ? -21.951 -16.539 30.336 1.00 44.38 98 PRO A N 1
ATOM 777 C CA . PRO A 1 98 ? -20.735 -17.348 30.442 1.00 44.38 98 PRO A CA 1
ATOM 778 C C . PRO A 1 98 ? -19.485 -16.466 30.547 1.00 44.38 98 PRO A C 1
ATOM 780 O O . PRO A 1 98 ? -19.277 -15.577 29.717 1.00 44.38 98 PRO A O 1
ATOM 783 N N . ALA A 1 99 ? -18.684 -16.717 31.589 1.00 46.53 99 ALA A N 1
ATOM 784 C CA . ALA A 1 99 ? -17.533 -15.914 31.985 1.00 46.53 99 ALA A CA 1
ATOM 785 C C . ALA A 1 99 ? -16.625 -15.607 30.784 1.00 46.53 99 ALA A C 1
ATOM 787 O O . ALA A 1 99 ? -15.903 -16.471 30.278 1.00 46.53 99 ALA A O 1
ATOM 788 N N . ARG A 1 100 ? -16.669 -14.358 30.310 1.00 63.09 100 ARG A N 1
ATOM 789 C CA . ARG A 1 100 ? -15.783 -13.894 29.244 1.00 63.09 100 ARG A CA 1
ATOM 790 C C . ARG A 1 100 ? -14.367 -13.823 29.811 1.00 63.09 100 ARG A C 1
ATOM 792 O O . ARG A 1 100 ? -14.132 -13.190 30.839 1.00 63.09 100 ARG A O 1
ATOM 799 N N . GLY A 1 101 ? -13.422 -14.491 29.148 1.00 68.88 101 GLY A N 1
ATOM 800 C CA . GLY A 1 101 ? -11.998 -14.339 29.450 1.00 68.88 101 GLY A CA 1
ATOM 801 C C . GLY A 1 101 ? -11.559 -12.870 29.352 1.00 68.88 101 GLY A C 1
ATOM 802 O O . GLY A 1 101 ? -12.283 -12.047 28.786 1.00 68.88 101 GLY A O 1
ATOM 803 N N . PRO A 1 102 ? -10.382 -12.513 29.896 1.00 76.50 102 PRO A N 1
ATOM 804 C CA . PRO A 1 102 ? -9.909 -11.136 29.843 1.00 76.50 102 PRO A CA 1
ATOM 805 C C . PRO A 1 102 ? -9.829 -10.649 28.386 1.00 76.50 102 PRO A C 1
ATOM 807 O O . PRO A 1 102 ? -9.474 -11.441 27.504 1.00 76.50 102 PRO A O 1
ATOM 810 N N . PRO A 1 103 ? -10.127 -9.365 28.129 1.00 82.12 103 PRO A N 1
ATOM 811 C CA . PRO A 1 103 ? -10.003 -8.797 26.795 1.00 82.12 103 PRO A CA 1
ATOM 812 C C . PRO A 1 103 ? -8.555 -8.922 26.301 1.00 82.12 103 PRO A C 1
ATOM 814 O O . PRO A 1 103 ? -7.601 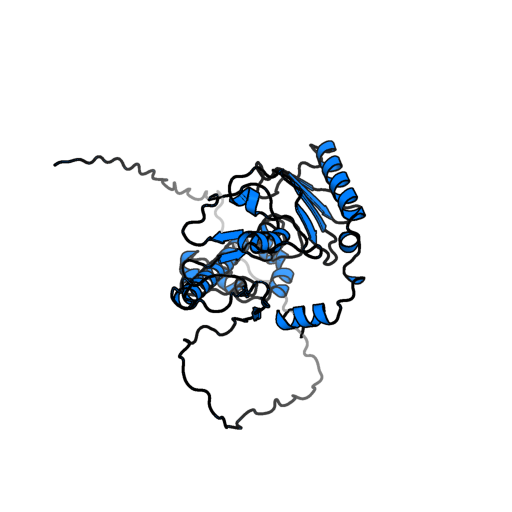-8.876 27.085 1.00 82.12 103 PRO A O 1
ATOM 817 N N . PHE A 1 104 ? -8.390 -9.129 24.997 1.00 85.38 104 PHE A N 1
ATOM 818 C CA . PHE A 1 104 ? -7.095 -9.399 24.381 1.00 85.38 104 PHE A CA 1
ATOM 819 C C . PHE A 1 104 ? -6.927 -8.618 23.079 1.00 85.38 104 PHE A C 1
ATOM 821 O O . PHE A 1 104 ? -7.897 -8.373 22.365 1.00 85.38 104 PHE A O 1
ATOM 828 N N . LEU A 1 105 ? -5.674 -8.295 22.753 1.00 87.44 105 LEU A N 1
ATOM 829 C CA . LEU A 1 105 ? -5.255 -7.915 21.410 1.00 87.44 105 LEU A CA 1
ATOM 830 C C . LEU A 1 105 ? -4.440 -9.072 20.834 1.00 87.44 105 LEU A C 1
ATOM 832 O O . LEU A 1 105 ? -3.448 -9.504 21.428 1.00 87.44 105 LEU A O 1
ATOM 836 N N . PHE A 1 106 ? -4.863 -9.579 19.679 1.00 88.06 106 PHE A N 1
ATOM 837 C CA . PHE A 1 106 ? -4.131 -10.615 18.966 1.00 88.06 106 PHE A CA 1
ATOM 838 C C . PHE A 1 106 ? -3.595 -10.052 17.655 1.00 88.06 106 PHE A C 1
ATOM 840 O O . PHE A 1 106 ? -4.363 -9.754 16.745 1.00 88.06 106 PHE A O 1
ATOM 847 N N . TRP A 1 107 ? -2.275 -9.879 17.591 1.00 89.12 107 TRP A N 1
ATOM 848 C CA . TRP A 1 107 ? -1.583 -9.352 16.421 1.00 89.12 107 TRP A CA 1
ATOM 849 C C . TRP A 1 107 ? -0.870 -10.487 15.691 1.00 89.12 107 TRP A C 1
ATOM 851 O O . TRP A 1 107 ? -0.042 -11.196 16.273 1.00 89.12 107 TRP A O 1
ATOM 861 N N . ILE A 1 108 ? -1.176 -10.644 14.407 1.00 89.44 108 ILE A N 1
ATOM 862 C CA . ILE A 1 108 ? -0.563 -11.648 13.542 1.00 89.44 108 ILE A CA 1
ATOM 863 C C . ILE A 1 108 ? 0.025 -10.929 12.344 1.00 89.44 108 ILE A C 1
ATOM 865 O O . ILE A 1 108 ? -0.669 -10.190 11.653 1.00 89.44 108 ILE A O 1
ATOM 869 N N . HIS A 1 109 ? 1.305 -11.178 12.102 1.00 88.31 109 HIS A N 1
ATOM 870 C CA . HIS A 1 109 ? 2.026 -10.611 10.979 1.00 88.31 109 HIS A CA 1
ATOM 871 C C . HIS A 1 109 ? 2.399 -11.741 10.018 1.00 88.31 109 HIS A C 1
ATOM 873 O O . HIS A 1 109 ? 3.313 -12.524 10.292 1.00 88.31 109 HIS A O 1
ATOM 879 N N . TYR A 1 110 ? 1.646 -11.859 8.924 1.00 89.38 110 TYR A N 1
ATOM 880 C CA . TYR A 1 110 ? 1.996 -12.756 7.826 1.00 89.38 110 TYR A CA 1
ATOM 881 C C . TYR A 1 110 ? 3.138 -12.149 7.017 1.00 89.38 110 TYR A C 1
ATOM 883 O O . TYR A 1 110 ? 3.148 -10.953 6.762 1.00 89.38 110 TYR A O 1
ATOM 891 N N . PHE A 1 111 ? 4.096 -12.991 6.636 1.00 86.31 111 PHE A N 1
ATOM 892 C CA . PHE A 1 111 ? 5.226 -12.590 5.795 1.00 86.31 111 PHE A CA 1
ATOM 893 C C . PHE A 1 111 ? 5.055 -13.040 4.336 1.00 86.31 111 PHE A C 1
ATOM 895 O O . PHE A 1 111 ? 5.789 -12.600 3.458 1.00 86.31 111 PHE A O 1
ATOM 902 N N . ASP A 1 112 ? 4.131 -13.970 4.071 1.00 86.94 112 ASP A N 1
ATOM 903 C CA . ASP A 1 112 ? 3.770 -14.383 2.713 1.00 86.94 112 ASP A CA 1
ATOM 904 C C . ASP A 1 112 ? 3.260 -13.179 1.903 1.00 86.94 112 ASP A C 1
ATOM 906 O O . ASP A 1 112 ? 2.739 -12.242 2.495 1.00 86.94 112 ASP A O 1
ATOM 910 N N . THR A 1 113 ? 3.410 -13.240 0.574 1.00 87.88 113 THR A N 1
ATOM 911 C CA . THR A 1 113 ? 3.292 -12.139 -0.412 1.00 87.88 113 THR A CA 1
ATOM 912 C C . THR A 1 113 ? 4.501 -11.210 -0.503 1.00 87.88 113 THR A C 1
ATOM 914 O O . THR A 1 113 ? 4.613 -10.481 -1.479 1.00 87.88 113 THR A O 1
ATOM 917 N N . HIS A 1 114 ? 5.453 -11.265 0.430 1.00 92.75 114 HIS A N 1
ATOM 918 C CA . HIS A 1 114 ? 6.765 -10.641 0.245 1.00 92.75 114 HIS A CA 1
ATOM 919 C C . HIS A 1 114 ? 7.692 -11.566 -0.562 1.00 92.75 114 HIS A C 1
ATOM 921 O O . HIS A 1 114 ? 7.763 -12.770 -0.299 1.00 92.75 114 HIS A O 1
ATOM 927 N N . ALA A 1 115 ? 8.497 -11.009 -1.476 1.00 88.06 115 ALA A N 1
ATOM 928 C CA . ALA A 1 115 ? 9.460 -11.803 -2.241 1.00 88.06 115 ALA A CA 1
ATOM 929 C C . ALA A 1 115 ? 10.435 -12.598 -1.333 1.00 88.06 115 ALA A C 1
ATOM 931 O O . ALA A 1 115 ? 10.898 -12.099 -0.303 1.00 88.06 115 ALA A O 1
ATOM 932 N N . PRO A 1 116 ? 10.872 -13.807 -1.706 1.00 93.50 116 PRO A N 1
ATOM 933 C CA . PRO A 1 116 ? 10.689 -14.452 -3.002 1.00 93.50 116 PRO A CA 1
ATOM 934 C C . PRO A 1 116 ? 9.253 -14.909 -3.280 1.00 93.50 116 PRO A C 1
ATOM 936 O O . PRO A 1 116 ? 8.669 -15.590 -2.444 1.00 93.50 116 PRO A O 1
ATOM 939 N N . TYR A 1 117 ? 8.727 -14.589 -4.469 1.00 93.69 117 TYR A N 1
ATOM 940 C CA . TYR A 1 117 ? 7.369 -14.977 -4.860 1.00 93.69 117 TYR A CA 1
ATOM 941 C C . TYR A 1 117 ? 7.333 -16.425 -5.338 1.00 93.69 117 TYR A C 1
ATOM 943 O O . TYR A 1 117 ? 8.038 -16.794 -6.281 1.00 93.69 117 TYR A O 1
ATOM 951 N N . PHE A 1 118 ? 6.524 -17.267 -4.706 1.00 91.44 118 PHE A N 1
ATOM 952 C CA . PHE A 1 118 ? 6.433 -18.683 -5.057 1.00 91.44 118 PHE A CA 1
ATOM 953 C C . PHE A 1 118 ? 5.235 -18.975 -5.963 1.00 91.44 118 PHE A C 1
ATOM 955 O O . PHE A 1 118 ? 4.152 -18.445 -5.759 1.00 91.44 118 PHE A O 1
ATOM 962 N N . ALA A 1 119 ? 5.400 -19.911 -6.901 1.00 90.81 119 ALA A N 1
ATOM 963 C CA . ALA A 1 119 ? 4.302 -20.483 -7.681 1.00 90.81 119 ALA A CA 1
ATOM 964 C C . ALA A 1 119 ? 3.458 -21.426 -6.801 1.00 90.81 119 ALA A C 1
ATOM 966 O O . ALA A 1 119 ? 3.664 -22.644 -6.776 1.00 90.81 119 ALA A O 1
ATOM 967 N N . ARG A 1 120 ? 2.531 -20.870 -6.015 1.00 91.44 120 ARG A N 1
ATOM 968 C CA . ARG A 1 120 ? 1.780 -21.625 -4.999 1.00 91.44 120 ARG A CA 1
ATOM 969 C C . ARG A 1 120 ? 0.701 -22.479 -5.659 1.00 91.44 120 ARG A C 1
ATOM 971 O O . ARG A 1 120 ? -0.263 -21.963 -6.220 1.00 91.44 120 ARG A O 1
ATOM 978 N N . GLN A 1 121 ? 0.810 -23.799 -5.547 1.00 89.69 121 GLN A N 1
ATOM 979 C CA . GLN A 1 121 ? -0.262 -24.710 -5.960 1.00 89.69 121 GLN A CA 1
ATOM 980 C C . GLN A 1 121 ? -1.364 -24.798 -4.885 1.00 89.69 121 GLN A C 1
ATOM 982 O O . GLN A 1 121 ? -1.040 -24.776 -3.698 1.00 89.69 121 GLN A O 1
ATOM 987 N N . PRO A 1 122 ? -2.650 -24.944 -5.266 1.00 92.12 122 PRO A N 1
ATOM 988 C CA . PRO A 1 122 ? -3.158 -25.038 -6.640 1.00 92.12 122 PRO A CA 1
ATOM 989 C C . PRO A 1 122 ? -3.413 -23.675 -7.314 1.00 92.12 122 PRO A C 1
ATOM 991 O O . PRO A 1 122 ? -3.834 -23.635 -8.466 1.00 92.12 122 PRO A O 1
ATOM 994 N N . TRP A 1 123 ? -3.213 -22.558 -6.608 1.00 93.00 123 TRP A N 1
ATOM 995 C CA . TRP A 1 123 ? -3.699 -21.238 -7.029 1.00 93.00 123 TRP A CA 1
ATOM 996 C C . TRP A 1 123 ? -3.013 -20.669 -8.262 1.00 93.00 123 TRP A C 1
ATOM 998 O O . TRP A 1 123 ? -3.698 -20.073 -9.085 1.00 93.00 123 TRP A O 1
ATOM 1008 N N . ILE A 1 124 ? -1.712 -20.902 -8.439 1.00 89.94 124 ILE A N 1
ATOM 1009 C CA . ILE A 1 124 ? -0.973 -20.432 -9.620 1.00 89.94 124 ILE A CA 1
ATOM 1010 C C . ILE A 1 124 ? -1.598 -20.939 -10.928 1.00 89.94 124 ILE A C 1
ATOM 1012 O O . ILE A 1 124 ? -1.603 -20.239 -11.935 1.00 89.94 124 ILE A O 1
ATOM 1016 N N . SER A 1 125 ? -2.245 -22.110 -10.893 1.00 88.31 125 SER A N 1
ATOM 1017 C CA . SER A 1 125 ? -2.941 -22.690 -12.046 1.00 88.31 125 SER A CA 1
ATOM 1018 C C . SER A 1 125 ? -4.167 -21.882 -12.507 1.00 88.31 125 SER A C 1
ATOM 1020 O O . SER A 1 125 ? -4.720 -22.190 -13.559 1.00 88.31 125 SER A O 1
ATOM 1022 N N . ARG A 1 126 ? -4.616 -20.874 -11.740 1.00 87.12 126 ARG A N 1
ATOM 1023 C CA . ARG A 1 126 ? -5.751 -19.998 -12.084 1.00 87.12 126 ARG A CA 1
ATOM 1024 C C . ARG A 1 126 ? -5.371 -18.820 -12.984 1.00 87.12 126 ARG A C 1
ATOM 1026 O O . ARG A 1 126 ? -6.264 -18.293 -13.639 1.00 87.12 126 ARG A O 1
ATOM 1033 N N . TYR A 1 127 ? -4.104 -18.395 -12.987 1.00 82.44 127 TYR A N 1
ATOM 1034 C CA . TYR A 1 127 ? -3.729 -17.077 -13.507 1.00 82.44 127 TYR A CA 1
ATOM 1035 C C . TYR A 1 127 ? -3.215 -17.089 -14.954 1.00 82.44 127 TYR A C 1
ATOM 1037 O O . TYR A 1 127 ? -3.698 -16.261 -15.716 1.00 82.44 127 TYR A O 1
ATOM 1045 N N . SER A 1 128 ? -2.365 -18.034 -15.400 1.00 68.75 128 SER A N 1
ATOM 1046 C CA . SER A 1 128 ? -2.061 -18.240 -16.842 1.00 68.75 128 SER A CA 1
ATOM 1047 C C . SER A 1 128 ? -1.045 -19.370 -17.131 1.00 68.75 128 SER A C 1
ATOM 1049 O O . SER A 1 128 ? -0.391 -19.889 -16.231 1.00 68.75 128 SER A O 1
ATOM 1051 N N . THR A 1 129 ? -0.904 -19.708 -18.424 1.00 57.53 129 THR A N 1
ATOM 1052 C CA . THR A 1 129 ? -0.107 -20.755 -19.096 1.00 57.53 129 THR A CA 1
ATOM 1053 C C . THR A 1 129 ? 1.343 -20.387 -19.465 1.00 57.53 129 THR A C 1
ATOM 1055 O O . THR A 1 129 ? 2.030 -21.229 -20.048 1.00 57.53 129 THR A O 1
ATOM 1058 N N . ASN A 1 130 ? 1.835 -19.180 -19.151 1.00 60.09 130 ASN A N 1
ATOM 1059 C CA . ASN A 1 130 ? 3.234 -18.771 -19.395 1.00 60.09 130 ASN A CA 1
ATOM 1060 C C . ASN A 1 130 ? 4.179 -19.354 -18.332 1.00 60.09 130 ASN A C 1
ATOM 1062 O O . ASN A 1 130 ? 4.751 -18.657 -17.494 1.00 60.09 130 ASN A O 1
ATOM 1066 N N . ARG A 1 131 ? 4.296 -20.686 -18.353 1.00 64.31 131 ARG A N 1
ATOM 1067 C CA . ARG A 1 131 ? 5.143 -21.448 -17.430 1.00 64.31 131 ARG A CA 1
ATOM 1068 C C . ARG A 1 131 ? 6.618 -21.036 -17.473 1.00 64.31 131 ARG A C 1
ATOM 1070 O O . ARG A 1 131 ? 7.182 -20.921 -16.391 1.00 64.31 131 ARG A O 1
ATOM 1077 N N . PRO A 1 132 ? 7.244 -20.782 -18.642 1.00 74.81 132 PRO A N 1
ATOM 1078 C CA . PRO A 1 132 ? 8.671 -20.472 -18.679 1.00 74.81 132 PRO A CA 1
ATOM 1079 C C . PRO A 1 132 ? 9.025 -19.198 -17.908 1.00 74.81 132 PRO A C 1
ATOM 1081 O O . PRO A 1 132 ? 9.991 -19.195 -17.154 1.00 74.81 132 PRO A O 1
ATOM 1084 N N . GLU A 1 133 ? 8.236 -18.133 -18.042 1.00 75.31 133 GLU A N 1
ATOM 1085 C CA . GLU A 1 133 ? 8.481 -16.861 -17.360 1.00 75.31 133 GLU A CA 1
ATOM 1086 C C . GLU A 1 133 ? 8.131 -16.949 -15.871 1.00 75.31 133 GLU A C 1
ATOM 1088 O O . GLU A 1 133 ? 8.892 -16.472 -15.032 1.00 75.31 133 GLU A O 1
ATOM 1093 N N . GLN A 1 134 ? 7.033 -17.621 -15.508 1.00 75.62 134 GLN A N 1
ATOM 1094 C CA . GLN A 1 134 ? 6.723 -17.891 -14.099 1.00 75.62 134 GLN A CA 1
ATOM 1095 C C . GLN A 1 134 ? 7.857 -18.684 -13.429 1.00 75.62 134 GLN A C 1
ATOM 1097 O O . GLN A 1 134 ? 8.286 -18.331 -12.335 1.00 75.62 134 GLN A O 1
ATOM 1102 N N . GLU A 1 135 ? 8.396 -19.710 -14.091 1.00 80.69 135 GLU A N 1
ATOM 1103 C CA . GLU A 1 135 ? 9.556 -20.472 -13.612 1.00 80.69 135 GLU A CA 1
ATOM 1104 C C . GLU A 1 135 ? 10.832 -19.618 -13.565 1.00 80.69 135 GLU A C 1
ATOM 1106 O O . GLU A 1 135 ? 11.622 -19.748 -12.629 1.00 80.69 135 GLU A O 1
ATOM 1111 N N . ALA A 1 136 ? 11.021 -18.715 -14.532 1.00 85.06 136 ALA A N 1
ATOM 1112 C CA . ALA A 1 136 ? 12.199 -17.859 -14.624 1.00 85.06 136 ALA A CA 1
ATOM 1113 C C . ALA A 1 136 ? 12.285 -16.802 -13.517 1.00 85.06 136 ALA A C 1
AT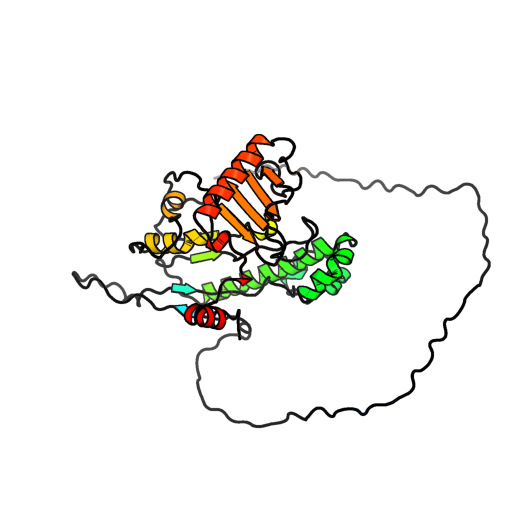OM 1115 O O . ALA A 1 136 ? 13.393 -16.359 -13.218 1.00 85.06 136 ALA A O 1
ATOM 1116 N N . TRP A 1 137 ? 11.159 -16.382 -12.932 1.00 90.38 137 TRP A N 1
ATOM 1117 C CA . TRP A 1 137 ? 11.116 -15.342 -11.894 1.00 90.38 137 TRP A CA 1
ATOM 1118 C C . TRP A 1 137 ? 10.703 -15.867 -10.510 1.00 90.38 137 TRP A C 1
ATOM 1120 O O . TRP A 1 137 ? 10.927 -15.190 -9.502 1.00 90.38 137 TRP A O 1
ATOM 1130 N N . ALA A 1 138 ? 10.131 -17.073 -10.434 1.00 90.38 138 ALA A N 1
ATOM 1131 C CA . ALA A 1 138 ? 9.713 -17.684 -9.179 1.00 90.38 138 ALA A CA 1
ATOM 1132 C C . ALA A 1 138 ? 10.877 -17.897 -8.208 1.00 90.38 138 ALA A C 1
ATOM 1134 O O . ALA A 1 138 ? 12.014 -18.186 -8.576 1.00 90.38 138 ALA A O 1
ATOM 1135 N N . ALA A 1 139 ? 10.549 -17.801 -6.923 1.00 92.06 139 ALA A N 1
ATOM 1136 C CA . ALA A 1 139 ? 11.438 -18.027 -5.795 1.00 92.06 139 ALA A CA 1
ATOM 1137 C C . ALA A 1 139 ? 12.702 -17.133 -5.765 1.00 92.06 139 ALA A C 1
ATOM 1139 O O . ALA A 1 139 ? 13.596 -17.369 -4.947 1.00 92.06 139 ALA A O 1
ATOM 1140 N N . MET A 1 140 ? 12.786 -16.096 -6.610 1.00 94.44 140 MET A N 1
ATOM 1141 C CA . MET A 1 140 ? 13.933 -15.190 -6.649 1.00 94.44 140 MET A CA 1
ATOM 1142 C C . MET A 1 140 ? 13.922 -14.220 -5.464 1.00 94.44 140 MET A C 1
ATOM 1144 O O . MET A 1 140 ? 12.905 -13.570 -5.214 1.00 94.44 140 MET A O 1
ATOM 1148 N N . PRO A 1 141 ? 15.040 -14.067 -4.732 1.00 94.62 141 PRO A N 1
ATOM 1149 C CA . PRO A 1 141 ? 15.149 -13.052 -3.691 1.00 94.62 141 PRO A CA 1
ATOM 1150 C C . PRO A 1 141 ? 14.897 -11.645 -4.245 1.00 94.62 141 PRO A C 1
ATOM 1152 O O . PRO A 1 141 ? 15.335 -11.327 -5.351 1.00 94.62 141 PRO A O 1
ATOM 1155 N N . MET A 1 142 ? 14.299 -10.763 -3.434 1.00 93.06 142 MET A N 1
ATOM 1156 C CA . MET A 1 142 ? 14.006 -9.373 -3.828 1.00 93.06 142 MET A CA 1
ATOM 1157 C C . MET A 1 142 ? 15.227 -8.645 -4.416 1.00 93.06 142 MET A C 1
ATOM 1159 O O . MET A 1 142 ? 15.123 -7.926 -5.405 1.00 93.06 142 MET A O 1
ATOM 1163 N N . ARG A 1 143 ? 16.415 -8.862 -3.836 1.00 93.56 143 ARG A N 1
ATOM 1164 C CA . ARG A 1 143 ? 17.672 -8.281 -4.332 1.00 93.56 143 ARG A CA 1
ATOM 1165 C C . ARG A 1 143 ? 17.959 -8.680 -5.780 1.00 93.56 143 ARG A C 1
ATOM 1167 O O . ARG A 1 143 ? 18.409 -7.853 -6.564 1.00 93.56 143 ARG A O 1
ATOM 1174 N N . ASP A 1 144 ? 17.718 -9.937 -6.123 1.00 95.88 144 ASP A N 1
ATOM 1175 C CA . ASP A 1 144 ? 18.063 -10.472 -7.433 1.00 95.88 144 ASP A CA 1
ATOM 1176 C C . ASP A 1 144 ? 17.030 -10.028 -8.483 1.00 95.88 144 ASP A C 1
ATOM 1178 O O . ASP A 1 144 ? 17.420 -9.662 -9.590 1.00 95.88 144 ASP A O 1
ATOM 1182 N N . LEU A 1 145 ? 15.746 -9.924 -8.105 1.00 95.19 145 LEU A N 1
ATOM 1183 C CA . LEU A 1 145 ? 14.716 -9.272 -8.927 1.00 95.19 145 LEU A CA 1
ATOM 1184 C C . LEU A 1 145 ? 15.095 -7.820 -9.251 1.00 95.19 145 LEU A C 1
ATOM 1186 O O . LEU A 1 145 ? 15.094 -7.424 -10.415 1.00 95.19 145 LEU A O 1
ATOM 1190 N N . ARG A 1 146 ? 15.514 -7.044 -8.243 1.00 94.31 146 ARG A N 1
ATOM 1191 C CA . ARG A 1 146 ? 15.972 -5.657 -8.434 1.00 94.31 146 ARG A CA 1
ATOM 1192 C C . ARG A 1 146 ? 17.196 -5.557 -9.339 1.00 94.31 146 ARG A C 1
ATOM 1194 O O . ARG A 1 146 ? 17.233 -4.705 -10.221 1.00 94.31 146 ARG A O 1
ATOM 1201 N N . ASN A 1 147 ? 18.176 -6.444 -9.169 1.00 96.31 147 ASN A N 1
ATOM 1202 C CA . ASN A 1 147 ? 19.366 -6.477 -10.027 1.00 96.31 147 ASN A CA 1
ATOM 1203 C C . ASN A 1 147 ? 19.026 -6.776 -11.497 1.00 96.31 147 ASN A C 1
ATOM 1205 O O . ASN A 1 147 ? 19.766 -6.370 -12.390 1.00 96.31 147 ASN A O 1
ATOM 1209 N N . ARG A 1 148 ? 17.903 -7.458 -11.749 1.00 96.12 148 ARG A N 1
ATOM 1210 C CA . ARG A 1 148 ? 17.417 -7.827 -13.084 1.00 96.12 148 ARG A CA 1
ATOM 1211 C C . ARG A 1 148 ? 16.273 -6.939 -13.576 1.00 96.12 148 ARG A C 1
ATOM 1213 O O . ARG A 1 148 ? 15.648 -7.272 -14.577 1.00 96.12 148 ARG A O 1
ATOM 1220 N N . VAL A 1 149 ? 16.019 -5.787 -12.947 1.00 95.62 149 VAL A N 1
ATOM 1221 C CA . VAL A 1 149 ? 14.900 -4.898 -13.317 1.00 95.62 149 VAL A CA 1
ATOM 1222 C C . VAL A 1 149 ? 14.902 -4.518 -14.802 1.00 95.62 149 VAL A C 1
ATOM 1224 O O . VAL A 1 149 ? 13.851 -4.501 -15.430 1.00 95.62 149 VAL A O 1
ATOM 1227 N N . ILE A 1 150 ? 16.075 -4.305 -15.407 1.00 96.56 150 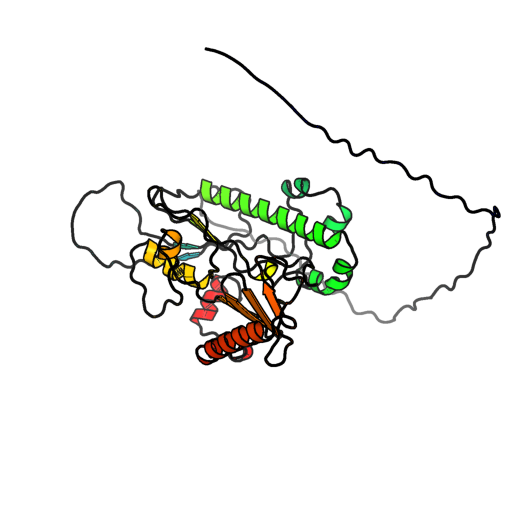ILE A N 1
ATOM 1228 C CA . ILE A 1 150 ? 16.192 -3.993 -16.842 1.00 96.56 150 ILE A CA 1
ATOM 1229 C C . ILE A 1 150 ? 15.795 -5.185 -17.725 1.00 96.56 150 ILE A C 1
ATOM 1231 O O . ILE A 1 150 ? 15.237 -4.987 -18.801 1.00 96.56 150 ILE A O 1
ATOM 1235 N N . GLU A 1 151 ? 16.082 -6.417 -17.303 1.00 95.56 151 GLU A N 1
ATOM 1236 C CA . GLU A 1 151 ? 15.636 -7.622 -18.013 1.00 95.56 151 GLU A CA 1
ATOM 1237 C C . GLU A 1 151 ? 14.118 -7.776 -17.896 1.00 95.56 151 GLU A C 1
ATOM 1239 O O . GLU A 1 151 ? 13.454 -7.969 -18.910 1.00 95.56 151 GLU A O 1
ATOM 1244 N N . ILE A 1 152 ? 13.574 -7.588 -16.689 1.00 94.50 152 ILE A N 1
ATOM 1245 C CA . ILE A 1 152 ? 12.130 -7.642 -16.413 1.00 94.50 152 ILE A CA 1
ATOM 1246 C C . ILE A 1 152 ? 11.381 -6.594 -17.246 1.00 94.50 152 ILE A C 1
ATOM 1248 O O . ILE A 1 152 ? 10.367 -6.904 -17.852 1.00 94.50 152 ILE A O 1
ATOM 1252 N N . GLN A 1 153 ? 11.895 -5.365 -17.341 1.00 94.06 153 GLN A N 1
ATOM 1253 C CA . GLN A 1 153 ? 11.291 -4.304 -18.157 1.00 94.06 153 GLN A CA 1
ATOM 1254 C C . GLN A 1 153 ? 11.314 -4.601 -19.664 1.00 94.06 153 GLN A C 1
ATOM 1256 O O . GLN A 1 153 ? 10.469 -4.106 -20.407 1.00 94.06 153 GLN A O 1
ATOM 1261 N N . ARG A 1 154 ? 12.319 -5.345 -20.141 1.00 94.19 154 ARG A N 1
ATOM 1262 C CA . ARG A 1 154 ? 12.462 -5.695 -21.563 1.00 94.19 154 ARG A CA 1
ATOM 1263 C C . ARG A 1 154 ? 11.606 -6.890 -21.959 1.00 94.19 154 ARG A C 1
ATOM 1265 O O . ARG A 1 154 ? 11.295 -7.025 -23.140 1.00 94.19 154 ARG A O 1
ATOM 1272 N N . ASP A 1 155 ? 11.260 -7.740 -21.001 1.00 91.19 155 ASP A N 1
ATOM 1273 C CA . ASP A 1 155 ? 10.369 -8.872 -21.196 1.00 91.19 155 ASP A CA 1
ATOM 1274 C C . ASP A 1 155 ? 8.904 -8.433 -20.995 1.00 91.19 155 ASP A C 1
ATOM 1276 O O . ASP A 1 155 ? 8.482 -8.185 -19.865 1.00 91.19 155 ASP A O 1
ATOM 1280 N N . PRO A 1 156 ? 8.087 -8.359 -22.063 1.00 89.44 156 PRO A N 1
ATOM 1281 C CA . PRO A 1 156 ? 6.696 -7.925 -21.949 1.00 89.44 156 PRO A CA 1
ATOM 1282 C C . PRO A 1 156 ? 5.819 -8.878 -21.118 1.00 89.44 156 PRO A C 1
ATOM 1284 O O . PRO A 1 156 ? 4.736 -8.475 -20.695 1.00 89.44 156 PRO A O 1
ATOM 1287 N N . ALA A 1 157 ? 6.247 -10.125 -20.888 1.00 90.38 157 ALA A N 1
ATOM 1288 C CA . ALA A 1 157 ? 5.510 -11.100 -20.089 1.00 90.38 157 ALA A CA 1
ATOM 1289 C C . ALA A 1 157 ? 5.926 -11.104 -18.608 1.00 90.38 157 ALA A C 1
ATOM 1291 O O . ALA A 1 157 ? 5.125 -11.506 -17.759 1.00 90.38 157 ALA A O 1
ATOM 1292 N N . ALA A 1 158 ? 7.131 -10.630 -18.270 1.00 92.19 158 ALA A N 1
ATOM 1293 C CA . ALA A 1 158 ? 7.659 -10.697 -16.907 1.00 92.19 158 ALA A CA 1
ATOM 1294 C C . ALA A 1 158 ? 6.805 -9.949 -15.863 1.00 92.19 158 ALA A C 1
ATOM 1296 O O . ALA A 1 158 ? 6.542 -10.535 -14.809 1.00 92.19 158 ALA A O 1
ATOM 1297 N N . PRO A 1 159 ? 6.297 -8.723 -16.114 1.00 92.50 159 PRO A N 1
ATOM 1298 C CA . PRO A 1 159 ? 5.445 -8.033 -15.147 1.00 92.50 159 PRO A CA 1
ATOM 1299 C C . PRO A 1 159 ? 4.162 -8.799 -14.817 1.00 92.50 159 PRO A C 1
ATOM 1301 O O . PRO A 1 159 ? 3.728 -8.801 -13.668 1.00 92.50 159 PRO A O 1
ATOM 1304 N N . GLN A 1 160 ? 3.545 -9.454 -15.806 1.00 92.94 160 GLN A N 1
ATOM 1305 C CA . GLN A 1 160 ? 2.355 -10.267 -15.561 1.00 92.94 160 GLN A CA 1
ATOM 1306 C C . GLN A 1 160 ? 2.717 -11.574 -14.850 1.00 92.94 160 GLN A C 1
ATOM 1308 O O . GLN A 1 160 ? 2.037 -11.944 -13.905 1.00 92.94 160 GLN A O 1
ATOM 1313 N N . ALA A 1 161 ? 3.817 -12.234 -15.226 1.00 93.06 161 ALA A N 1
ATOM 1314 C CA . ALA A 1 161 ? 4.275 -13.446 -14.547 1.00 93.06 161 ALA A CA 1
ATOM 1315 C C . ALA A 1 161 ? 4.581 -13.199 -13.057 1.00 93.06 161 ALA A C 1
ATOM 1317 O O . ALA A 1 161 ? 4.225 -14.016 -12.211 1.00 93.06 161 ALA A O 1
ATOM 1318 N N . LEU A 1 162 ? 5.194 -12.060 -12.719 1.00 94.31 162 LEU A N 1
ATOM 1319 C CA . LEU A 1 162 ? 5.426 -11.659 -11.328 1.00 94.31 162 LEU A CA 1
ATOM 1320 C C . LEU A 1 162 ? 4.115 -11.392 -10.574 1.00 94.31 162 LEU A C 1
ATOM 1322 O O . LEU A 1 162 ? 3.981 -11.852 -9.441 1.00 94.31 162 LEU A O 1
ATOM 1326 N N . ARG A 1 163 ? 3.143 -10.714 -11.205 1.00 94.44 163 ARG A N 1
ATOM 1327 C CA . ARG A 1 163 ? 1.801 -10.517 -10.630 1.00 94.44 163 ARG A CA 1
ATOM 1328 C C . ARG A 1 163 ? 1.083 -11.850 -10.406 1.00 94.44 163 ARG A C 1
ATOM 1330 O O . ARG A 1 163 ? 0.541 -12.052 -9.332 1.00 94.44 163 ARG A O 1
ATOM 1337 N N . ASP A 1 164 ? 1.160 -12.796 -11.342 1.00 94.06 164 ASP A N 1
ATOM 1338 C CA . ASP A 1 164 ? 0.557 -14.130 -11.191 1.00 94.06 164 ASP A CA 1
ATOM 1339 C C . ASP A 1 164 ? 1.162 -14.902 -10.003 1.00 94.06 164 ASP A C 1
ATOM 1341 O O . ASP A 1 164 ? 0.450 -15.565 -9.242 1.00 94.06 164 ASP A O 1
ATOM 1345 N N . LEU A 1 165 ? 2.490 -14.825 -9.833 1.00 94.44 165 LEU A N 1
ATOM 1346 C CA . LEU A 1 165 ? 3.184 -15.420 -8.689 1.00 94.44 165 LEU A CA 1
ATOM 1347 C C . LEU A 1 165 ? 2.709 -14.777 -7.383 1.00 94.44 165 LEU A C 1
ATOM 1349 O O . LEU A 1 165 ? 2.305 -15.504 -6.473 1.00 94.44 165 LEU A O 1
ATOM 1353 N N . TYR A 1 166 ? 2.703 -13.443 -7.325 1.00 95.62 166 TYR A N 1
ATOM 1354 C CA . TYR A 1 166 ? 2.225 -12.662 -6.185 1.00 95.62 166 TYR A CA 1
ATOM 1355 C C . TYR A 1 166 ? 0.767 -12.990 -5.837 1.00 95.62 166 TYR A C 1
ATOM 1357 O O . TYR A 1 166 ? 0.477 -13.361 -4.701 1.00 95.62 166 TYR A O 1
ATOM 1365 N N . ASP A 1 167 ? -0.138 -13.000 -6.816 1.00 95.12 167 ASP A N 1
ATOM 1366 C CA . ASP A 1 167 ? -1.547 -13.354 -6.636 1.00 95.12 167 ASP A CA 1
ATOM 1367 C C . ASP A 1 167 ? -1.711 -14.790 -6.124 1.00 95.12 167 ASP A C 1
ATOM 1369 O O . ASP A 1 167 ? -2.557 -15.068 -5.266 1.00 95.12 167 ASP A O 1
ATOM 1373 N N . SER A 1 168 ? -0.880 -15.733 -6.582 1.00 94.50 168 SER A N 1
ATOM 1374 C CA . SER A 1 168 ? -0.890 -17.096 -6.041 1.00 94.50 168 SER A CA 1
ATOM 1375 C C . SER A 1 168 ? -0.493 -17.137 -4.559 1.00 94.50 168 SER A C 1
ATOM 1377 O O . SER A 1 168 ? -1.041 -17.938 -3.794 1.00 94.50 168 SER A O 1
ATOM 1379 N N . GLU A 1 169 ? 0.400 -16.243 -4.126 1.00 95.00 169 GLU A N 1
ATOM 1380 C CA . GLU A 1 169 ? 0.754 -16.067 -2.718 1.00 95.00 169 GLU A CA 1
ATOM 1381 C C . GLU A 1 169 ? -0.351 -15.399 -1.915 1.00 95.00 169 GLU A C 1
ATOM 1383 O O . GLU A 1 169 ? -0.609 -15.848 -0.798 1.00 95.00 169 GLU A O 1
ATOM 1388 N N . ILE A 1 170 ? -1.051 -14.409 -2.481 1.00 96.00 170 ILE A N 1
ATOM 1389 C CA . ILE A 1 170 ? -2.230 -13.809 -1.842 1.00 96.00 170 ILE A CA 1
ATOM 1390 C C . ILE A 1 170 ? -3.253 -14.902 -1.552 1.00 96.00 170 ILE A C 1
ATOM 1392 O O . ILE A 1 170 ? -3.734 -15.011 -0.429 1.00 96.00 170 ILE A O 1
ATOM 1396 N N . ASN A 1 171 ? -3.555 -15.764 -2.527 1.00 96.19 171 ASN A N 1
ATOM 1397 C CA . ASN A 1 171 ? -4.518 -16.843 -2.315 1.00 96.19 171 ASN A CA 1
ATOM 1398 C C . ASN A 1 171 ? -4.049 -17.866 -1.268 1.00 96.19 171 ASN A C 1
ATOM 1400 O O . ASN A 1 171 ? -4.865 -18.412 -0.519 1.00 96.19 171 ASN A O 1
ATOM 1404 N N . PHE A 1 172 ? -2.747 -18.164 -1.225 1.00 94.75 172 PHE A N 1
ATOM 1405 C CA . PHE A 1 172 ? -2.194 -18.998 -0.164 1.00 94.75 172 PHE A CA 1
ATOM 1406 C C . PHE A 1 172 ? -2.375 -18.321 1.198 1.00 94.75 172 PHE A C 1
ATOM 1408 O O . PHE A 1 172 ? -2.841 -18.966 2.137 1.00 94.75 172 PHE A O 1
ATOM 1415 N N . CYS A 1 173 ? -2.052 -17.032 1.310 1.00 95.19 173 CYS A N 1
ATOM 1416 C CA . CYS A 1 173 ? -2.223 -16.250 2.531 1.00 95.19 173 CYS A CA 1
ATOM 1417 C C . CYS A 1 173 ? -3.698 -16.216 2.968 1.00 95.19 173 CYS A C 1
ATOM 1419 O O . CYS A 1 173 ? -4.000 -16.585 4.101 1.00 95.19 173 CYS A O 1
ATOM 1421 N N . ASP A 1 174 ? -4.627 -15.932 2.049 1.00 96.06 174 ASP A N 1
ATOM 1422 C CA . ASP A 1 174 ? -6.079 -15.963 2.277 1.00 96.06 174 ASP A CA 1
ATOM 1423 C C . ASP A 1 174 ? -6.546 -17.317 2.828 1.00 96.06 174 ASP A C 1
ATOM 1425 O O . ASP A 1 174 ? -7.281 -17.378 3.817 1.00 96.06 174 ASP A O 1
ATOM 1429 N N . ARG A 1 175 ? -6.048 -18.433 2.273 1.00 95.62 175 ARG A N 1
ATOM 1430 C CA . ARG A 1 175 ? -6.367 -19.761 2.813 1.00 95.62 175 ARG A CA 1
ATOM 1431 C C . ARG A 1 175 ? -5.876 -19.937 4.250 1.00 95.62 175 ARG A C 1
ATOM 1433 O O . ARG A 1 175 ? -6.597 -20.524 5.054 1.00 95.62 175 ARG A O 1
ATOM 1440 N N . ASN A 1 176 ? -4.684 -19.445 4.579 1.00 93.69 176 ASN A N 1
ATOM 1441 C CA . ASN A 1 176 ? -4.151 -19.527 5.940 1.00 93.69 176 ASN A CA 1
ATOM 1442 C C . ASN A 1 176 ? -4.908 -18.609 6.913 1.00 93.69 176 ASN A C 1
ATOM 1444 O O . ASN A 1 176 ? -5.085 -18.982 8.072 1.00 93.69 176 ASN A O 1
ATOM 1448 N N . ILE A 1 177 ? -5.376 -17.444 6.459 1.00 93.38 177 ILE A N 1
ATOM 1449 C CA . ILE A 1 177 ? -6.248 -16.554 7.239 1.00 93.38 177 ILE A CA 1
ATOM 1450 C C . ILE A 1 177 ? -7.592 -17.240 7.504 1.00 93.38 177 ILE A C 1
ATOM 1452 O O . ILE A 1 177 ? -8.084 -17.215 8.630 1.00 93.38 177 ILE A O 1
ATOM 1456 N N . ARG A 1 178 ? -8.161 -17.931 6.510 1.00 93.31 178 ARG A N 1
ATOM 1457 C CA . ARG A 1 178 ? -9.365 -18.749 6.704 1.00 93.31 178 ARG A CA 1
ATOM 1458 C C . ARG A 1 178 ? -9.146 -19.860 7.725 1.00 93.31 178 ARG A C 1
ATOM 1460 O O . ARG A 1 178 ? -9.946 -19.985 8.641 1.00 93.31 178 ARG A O 1
ATOM 1467 N N . ASP A 1 179 ? -8.068 -20.633 7.599 1.00 92.69 179 ASP A N 1
ATOM 1468 C CA . ASP A 1 179 ? -7.759 -21.711 8.548 1.00 92.69 179 ASP A CA 1
ATOM 1469 C C . ASP A 1 179 ? -7.576 -21.171 9.978 1.00 92.69 179 ASP A C 1
ATOM 1471 O O . ASP A 1 179 ? -7.965 -21.819 10.950 1.00 92.69 179 ASP A O 1
ATOM 1475 N N . LEU A 1 180 ? -7.009 -19.969 10.111 1.00 90.75 180 LEU A N 1
ATOM 1476 C CA . LEU A 1 180 ? -6.918 -19.259 11.380 1.00 90.75 180 LEU A CA 1
ATOM 1477 C C . LEU A 1 180 ? -8.305 -18.873 11.911 1.00 90.75 180 LEU A C 1
ATOM 1479 O O . LEU A 1 180 ? -8.587 -19.124 13.079 1.00 90.75 180 LEU A O 1
ATOM 1483 N N . PHE A 1 181 ? -9.161 -18.268 11.088 1.00 89.94 181 PHE A N 1
ATOM 1484 C CA . PHE A 1 181 ? -10.517 -17.887 11.491 1.00 89.94 181 PHE A CA 1
ATOM 1485 C C . PHE A 1 181 ? -11.373 -19.102 11.862 1.00 89.94 181 PHE A C 1
ATOM 1487 O O . PHE A 1 181 ? -12.125 -19.024 12.825 1.00 89.94 181 PHE A O 1
ATOM 1494 N N . ASP A 1 182 ? -11.207 -20.234 11.174 1.00 89.94 182 ASP A N 1
ATOM 1495 C CA . ASP A 1 182 ? -11.884 -21.494 11.502 1.00 89.94 182 ASP A CA 1
ATOM 1496 C C . ASP A 1 182 ? -11.383 -22.086 12.839 1.00 89.94 182 ASP A C 1
ATOM 1498 O O . ASP A 1 182 ? -12.127 -22.769 13.545 1.00 89.94 182 ASP A O 1
ATOM 1502 N N . ALA A 1 183 ? -10.116 -21.843 13.197 1.00 87.88 183 ALA A N 1
ATOM 1503 C CA . ALA A 1 183 ? -9.501 -22.338 14.430 1.00 87.88 183 ALA A CA 1
ATOM 1504 C C . ALA A 1 183 ? -9.705 -21.412 15.641 1.00 87.88 183 ALA A C 1
ATOM 1506 O O . ALA A 1 183 ? -9.607 -21.865 16.786 1.00 87.88 183 ALA A O 1
ATOM 1507 N N . LEU A 1 184 ? -9.948 -20.121 15.411 1.00 83.31 184 LEU A N 1
ATOM 1508 C CA . LEU A 1 184 ? -10.196 -19.145 16.461 1.00 83.31 184 LEU A CA 1
ATOM 1509 C C . LEU A 1 184 ? -11.701 -19.010 16.708 1.00 83.31 184 LEU A C 1
ATOM 1511 O O . LEU A 1 184 ? -12.456 -18.767 15.771 1.00 83.31 184 LEU A O 1
ATOM 1515 N N . PRO A 1 185 ? -12.166 -19.063 17.966 1.00 72.94 185 PRO A N 1
ATOM 1516 C CA . PRO A 1 185 ? -13.539 -18.716 18.292 1.00 72.94 185 PRO A CA 1
ATOM 1517 C C . PRO A 1 185 ? -13.697 -17.190 18.225 1.00 72.94 185 PRO A C 1
ATOM 1519 O O . PRO A 1 185 ? -13.765 -16.520 19.257 1.00 72.94 185 PRO A O 1
ATOM 1522 N N . LEU A 1 186 ? -13.714 -16.626 17.012 1.00 77.44 186 LEU A N 1
ATOM 1523 C CA . LEU A 1 186 ? -14.065 -15.229 16.759 1.00 77.44 186 LEU A CA 1
ATOM 1524 C C . LEU A 1 186 ? -15.556 -15.066 17.085 1.00 77.44 186 LEU A C 1
ATOM 1526 O O . LEU A 1 186 ? -16.427 -15.192 16.230 1.00 77.44 186 LEU A O 1
ATOM 1530 N N . GLY A 1 187 ? -15.862 -14.913 18.373 1.00 67.19 187 GLY A N 1
ATOM 1531 C CA . GLY A 1 187 ? -17.224 -14.739 18.861 1.00 67.19 187 GLY A CA 1
ATOM 1532 C C . GLY A 1 187 ? -17.818 -13.402 18.415 1.00 67.19 187 GLY A C 1
ATOM 1533 O O . GLY A 1 187 ? -17.133 -12.539 17.867 1.00 67.19 187 GLY A O 1
ATOM 1534 N N . GLY A 1 188 ? -19.093 -13.175 18.735 1.00 77.50 188 GLY A N 1
ATOM 1535 C CA . GLY A 1 188 ? -19.819 -11.938 18.413 1.00 77.50 188 GLY A CA 1
ATOM 1536 C C . GLY A 1 188 ? -19.350 -10.678 19.158 1.00 77.50 188 GLY A C 1
ATOM 1537 O O . GLY A 1 188 ? -20.146 -9.767 19.347 1.00 77.50 188 GLY A O 1
ATOM 1538 N N . HIS A 1 189 ? -18.098 -10.634 19.622 1.00 85.44 189 HIS A N 1
ATOM 1539 C CA . HIS A 1 189 ? -17.484 -9.529 20.368 1.00 85.44 189 HIS A CA 1
ATOM 1540 C C . HIS A 1 189 ? -16.063 -9.207 19.880 1.00 85.44 189 HIS A C 1
ATOM 1542 O O . HIS A 1 189 ? -15.332 -8.491 20.559 1.00 85.44 189 HIS A O 1
ATOM 1548 N N . THR A 1 190 ? -15.644 -9.752 18.734 1.00 90.69 190 THR A N 1
ATOM 1549 C CA . THR A 1 190 ? -14.308 -9.522 18.179 1.00 90.69 190 THR A CA 1
ATOM 1550 C C . THR A 1 190 ? -14.354 -8.495 17.052 1.00 90.69 190 THR A C 1
ATOM 1552 O O . THR A 1 190 ? -15.129 -8.639 16.111 1.00 90.69 190 THR A O 1
ATOM 1555 N N . ILE A 1 191 ? -13.501 -7.472 17.142 1.00 93.50 191 ILE A N 1
ATOM 1556 C CA . ILE A 1 191 ? -13.171 -6.601 16.011 1.00 93.50 191 ILE A CA 1
ATOM 1557 C C . ILE A 1 191 ? -12.055 -7.291 15.227 1.00 93.50 191 ILE A C 1
ATOM 1559 O O . ILE A 1 191 ? -11.038 -7.670 15.809 1.00 93.50 191 ILE A O 1
ATOM 1563 N N . VAL A 1 192 ? -12.240 -7.457 13.920 1.00 94.44 192 VAL A N 1
ATOM 1564 C CA . VAL A 1 192 ? -11.221 -8.021 13.028 1.00 94.44 192 VAL A CA 1
ATOM 1565 C C . VAL A 1 192 ? -10.704 -6.915 12.124 1.00 94.44 192 VAL A C 1
ATOM 1567 O O . VAL A 1 192 ? -11.490 -6.214 11.493 1.00 94.44 192 VAL A O 1
ATOM 1570 N N . VAL A 1 193 ? -9.382 -6.774 12.053 1.00 96.25 193 VAL A N 1
ATOM 1571 C CA . VAL A 1 193 ? -8.717 -5.822 11.160 1.00 96.25 193 VAL A CA 1
ATOM 1572 C C . VAL A 1 193 ? -7.761 -6.578 10.249 1.00 96.25 193 VAL A C 1
ATOM 1574 O O . VAL A 1 193 ? -6.957 -7.373 10.730 1.00 96.25 193 VAL A O 1
ATOM 1577 N N . ILE A 1 194 ? -7.841 -6.316 8.947 1.00 96.38 194 ILE A N 1
ATOM 1578 C CA . ILE A 1 194 ? -6.882 -6.786 7.944 1.00 96.38 194 ILE A CA 1
ATOM 1579 C C . ILE A 1 194 ? -6.282 -5.549 7.281 1.00 96.38 194 ILE A C 1
ATOM 1581 O O . ILE A 1 194 ? -7.013 -4.699 6.775 1.00 96.38 194 ILE A O 1
ATOM 1585 N N . THR A 1 195 ? -4.957 -5.441 7.304 1.00 97.00 195 THR A N 1
ATOM 1586 C CA . THR A 1 195 ? -4.212 -4.357 6.654 1.00 97.00 195 THR A CA 1
ATOM 1587 C C . THR A 1 195 ? -2.873 -4.870 6.125 1.00 97.00 195 THR A C 1
ATOM 1589 O O . THR A 1 195 ? -2.492 -6.003 6.427 1.00 97.00 195 THR A O 1
ATOM 1592 N N . ALA A 1 196 ? -2.175 -4.050 5.344 1.00 95.94 196 ALA A N 1
ATOM 1593 C CA . ALA A 1 196 ? -0.788 -4.270 4.950 1.00 95.94 196 ALA A CA 1
ATOM 1594 C C . ALA A 1 196 ? 0.085 -3.087 5.391 1.00 95.94 196 ALA A C 1
ATOM 1596 O O . ALA A 1 196 ? -0.400 -1.970 5.581 1.00 95.94 196 ALA A O 1
ATOM 1597 N N . ASP A 1 197 ? 1.377 -3.331 5.578 1.00 93.44 197 ASP A N 1
ATOM 1598 C CA . ASP A 1 197 ? 2.365 -2.301 5.900 1.00 93.44 197 ASP A CA 1
ATOM 1599 C C . ASP A 1 197 ? 2.759 -1.474 4.667 1.00 93.44 197 ASP A C 1
ATOM 1601 O O . ASP A 1 197 ? 2.942 -0.260 4.785 1.00 93.44 197 ASP A O 1
ATOM 1605 N N . HIS A 1 198 ? 2.825 -2.109 3.495 1.00 95.56 198 HIS A N 1
ATOM 1606 C CA . HIS A 1 198 ? 2.997 -1.479 2.185 1.00 95.56 198 HIS A CA 1
ATOM 1607 C C . HIS A 1 198 ? 2.449 -2.377 1.057 1.00 95.56 198 HIS A C 1
ATOM 1609 O O . HIS A 1 198 ? 2.022 -3.508 1.290 1.00 95.56 198 HIS A O 1
ATOM 1615 N N . GLY A 1 199 ? 2.442 -1.858 -0.171 1.00 95.81 199 GLY A N 1
ATOM 1616 C CA . GLY A 1 199 ? 2.150 -2.615 -1.391 1.00 95.81 199 GLY A CA 1
ATOM 1617 C C . GLY A 1 199 ? 3.418 -3.046 -2.141 1.00 95.81 199 GLY A C 1
ATOM 1618 O O . GLY A 1 199 ? 4.487 -3.142 -1.542 1.00 95.81 199 GLY A O 1
ATOM 1619 N N . GLU A 1 200 ? 3.315 -3.329 -3.437 1.00 95.00 200 GLU A N 1
ATOM 1620 C CA . GLU A 1 200 ? 4.380 -3.925 -4.251 1.00 95.00 200 GLU A CA 1
ATOM 1621 C C . GLU A 1 200 ? 4.309 -3.409 -5.702 1.00 95.00 200 GLU A C 1
ATOM 1623 O O . GLU A 1 200 ? 3.235 -3.381 -6.302 1.00 95.00 200 GLU A O 1
ATOM 1628 N N . GLU A 1 201 ? 5.446 -3.014 -6.280 1.00 95.62 201 GLU A N 1
ATOM 1629 C CA . GLU A 1 201 ? 5.562 -2.548 -7.667 1.00 95.62 201 GLU A CA 1
ATOM 1630 C C . GLU A 1 201 ? 5.996 -3.683 -8.609 1.00 95.62 201 GLU A C 1
ATOM 1632 O O . GLU A 1 201 ? 6.927 -4.445 -8.324 1.00 95.62 201 GLU A O 1
ATOM 1637 N N . PHE A 1 202 ? 5.373 -3.748 -9.788 1.00 95.50 202 PHE A N 1
ATOM 1638 C CA . PHE A 1 202 ? 5.672 -4.706 -10.851 1.00 95.50 202 PHE A CA 1
ATOM 1639 C C . PHE A 1 202 ? 5.893 -3.970 -12.175 1.00 95.50 202 PHE A C 1
ATOM 1641 O O . PHE A 1 202 ? 5.204 -4.214 -13.171 1.00 95.50 202 PHE A O 1
ATOM 1648 N N . THR A 1 203 ? 6.893 -3.085 -12.193 1.00 95.69 203 THR A N 1
ATOM 1649 C CA . THR A 1 203 ? 7.312 -2.206 -13.304 1.00 95.69 203 THR A CA 1
ATOM 1650 C C . THR A 1 203 ? 6.375 -1.053 -13.650 1.00 95.69 203 THR A C 1
ATOM 1652 O O . THR A 1 203 ? 6.640 -0.345 -14.620 1.00 95.69 203 THR A O 1
ATOM 1655 N N . ASP A 1 204 ? 5.344 -0.815 -12.840 1.00 95.69 204 ASP A N 1
ATOM 1656 C CA . ASP A 1 204 ? 4.340 0.241 -13.026 1.00 95.69 204 ASP A CA 1
ATOM 1657 C C . ASP A 1 204 ? 4.989 1.628 -13.219 1.00 95.69 204 ASP A C 1
ATOM 1659 O O . ASP A 1 204 ? 4.637 2.354 -14.150 1.00 95.69 204 ASP A O 1
ATOM 1663 N N . HIS A 1 205 ? 6.040 1.930 -12.448 1.00 95.31 205 HIS A N 1
ATOM 1664 C CA . HIS A 1 205 ? 6.888 3.119 -12.585 1.00 95.31 205 HIS A CA 1
ATOM 1665 C C . HIS A 1 205 ? 8.372 2.770 -12.806 1.00 95.31 205 HIS A C 1
ATOM 1667 O O . HIS A 1 205 ? 9.276 3.582 -12.571 1.00 95.31 205 HIS A O 1
ATOM 1673 N N . GLY A 1 206 ? 8.627 1.572 -13.339 1.00 93.62 206 GLY A N 1
ATOM 1674 C CA . GLY A 1 206 ? 9.953 1.065 -13.685 1.00 93.62 206 GLY A CA 1
ATOM 1675 C C . GLY A 1 206 ? 10.714 0.384 -12.542 1.00 93.62 206 GLY A C 1
ATOM 1676 O O . GLY A 1 206 ? 11.817 -0.106 -12.776 1.00 93.62 206 GLY A O 1
ATOM 1677 N N . GLY A 1 207 ? 10.169 0.315 -11.333 1.00 93.75 207 GLY A N 1
ATOM 1678 C CA . GLY A 1 207 ? 10.719 -0.463 -10.227 1.00 93.75 207 GLY A CA 1
ATOM 1679 C C . GLY A 1 207 ? 10.206 -1.904 -10.190 1.00 93.75 207 GLY A C 1
ATOM 1680 O O . GLY A 1 207 ? 9.315 -2.298 -10.937 1.00 93.75 207 GLY A O 1
ATOM 1681 N N . VAL A 1 208 ? 10.794 -2.711 -9.310 1.00 94.88 208 VAL A N 1
ATOM 1682 C CA . VAL A 1 208 ? 10.245 -4.011 -8.905 1.00 94.88 208 VAL A CA 1
ATOM 1683 C C . VAL A 1 208 ? 10.404 -4.122 -7.399 1.00 94.88 208 VAL A C 1
ATOM 1685 O O . VAL A 1 208 ? 11.506 -3.944 -6.868 1.00 94.88 208 VAL A O 1
ATOM 1688 N N . GLY A 1 209 ? 9.315 -4.457 -6.723 1.00 93.50 209 GLY A N 1
ATOM 1689 C CA . GLY A 1 209 ? 9.270 -4.551 -5.277 1.00 93.50 209 GLY A CA 1
ATOM 1690 C C . GLY A 1 209 ? 8.746 -3.268 -4.616 1.00 93.50 209 GLY A C 1
ATOM 1691 O O . GLY A 1 209 ? 8.005 -2.502 -5.215 1.00 93.50 209 GLY A O 1
ATOM 1692 N N . HIS A 1 210 ? 9.168 -2.998 -3.383 1.00 93.06 210 HIS A N 1
ATOM 1693 C CA . HIS A 1 210 ? 8.688 -1.860 -2.589 1.00 93.06 210 HIS A CA 1
ATOM 1694 C C . HIS A 1 210 ? 9.822 -1.030 -1.972 1.00 93.06 210 HIS A C 1
ATOM 1696 O O . HIS A 1 210 ? 10.973 -1.455 -1.879 1.00 93.06 210 HIS A O 1
ATOM 1702 N N . GLY A 1 211 ? 9.504 0.162 -1.468 1.00 88.62 211 GLY A N 1
ATOM 1703 C CA . GLY A 1 211 ? 10.461 0.974 -0.708 1.00 88.62 211 GLY A CA 1
ATOM 1704 C C . GLY A 1 211 ? 11.501 1.714 -1.556 1.00 88.62 211 GLY A C 1
ATOM 1705 O O . GLY A 1 211 ? 12.567 2.047 -1.041 1.00 88.62 211 GLY A O 1
ATOM 1706 N N . ASP A 1 212 ? 11.184 1.983 -2.826 1.00 88.44 212 ASP A N 1
ATOM 1707 C CA . ASP A 1 212 ? 11.984 2.825 -3.730 1.00 88.44 212 ASP A CA 1
ATOM 1708 C C . ASP A 1 212 ? 11.200 4.062 -4.245 1.00 88.44 212 ASP A C 1
ATOM 1710 O O . ASP A 1 212 ? 11.796 5.064 -4.668 1.00 88.44 212 ASP A O 1
ATOM 1714 N N . THR A 1 213 ? 9.864 4.030 -4.157 1.00 91.69 213 THR A N 1
ATOM 1715 C CA . THR A 1 213 ? 8.935 5.071 -4.628 1.00 91.69 213 THR A CA 1
ATOM 1716 C C . THR A 1 213 ? 7.786 5.301 -3.630 1.00 91.69 213 THR A C 1
ATOM 1718 O O . THR A 1 213 ? 7.686 4.614 -2.614 1.00 91.69 213 THR A O 1
ATOM 1721 N N . LEU A 1 214 ? 6.938 6.305 -3.895 1.00 95.81 214 LEU A N 1
ATOM 1722 C CA . LEU A 1 214 ? 5.724 6.615 -3.120 1.00 95.81 214 LEU A CA 1
ATOM 1723 C C . LEU A 1 214 ? 4.443 6.501 -3.968 1.00 95.81 214 LEU A C 1
ATOM 1725 O O . LEU A 1 214 ? 3.429 7.116 -3.631 1.00 95.81 214 LEU A O 1
ATOM 1729 N N . TYR A 1 215 ? 4.489 5.770 -5.083 1.00 97.44 215 TYR A N 1
ATOM 1730 C CA . TYR A 1 215 ? 3.327 5.562 -5.951 1.00 97.44 215 TYR A CA 1
ATOM 1731 C C . TYR A 1 215 ? 2.284 4.636 -5.295 1.00 97.44 215 TYR A C 1
ATOM 1733 O O . TYR A 1 215 ? 2.565 3.999 -4.279 1.00 97.44 215 TYR A O 1
ATOM 1741 N N . GLU A 1 216 ? 1.047 4.650 -5.792 1.00 97.44 216 GLU A N 1
ATOM 1742 C CA . GLU A 1 216 ? -0.127 3.998 -5.200 1.00 97.44 216 GLU A CA 1
ATOM 1743 C C . GLU A 1 216 ? 0.104 2.507 -5.003 1.00 97.44 216 GLU A C 1
ATOM 1745 O O . GLU A 1 216 ? -0.230 1.997 -3.937 1.00 97.44 216 GLU A O 1
ATOM 1750 N N . GLU A 1 217 ? 0.766 1.835 -5.945 1.00 96.62 217 GLU A N 1
ATOM 1751 C CA . GLU A 1 217 ? 1.111 0.422 -5.815 1.00 96.62 217 GLU A CA 1
ATOM 1752 C C . GLU A 1 217 ? 1.969 0.120 -4.579 1.00 96.62 217 GLU A C 1
ATOM 1754 O O . GLU A 1 217 ? 1.889 -0.984 -4.058 1.00 96.62 217 GLU A O 1
ATOM 1759 N N . ALA A 1 218 ? 2.732 1.088 -4.058 1.00 95.50 218 ALA A N 1
ATOM 1760 C CA . ALA A 1 218 ? 3.566 0.920 -2.870 1.00 95.50 218 ALA A CA 1
ATOM 1761 C C . ALA A 1 218 ? 2.897 1.393 -1.566 1.00 95.50 218 ALA A C 1
ATOM 1763 O O . ALA A 1 218 ? 3.226 0.875 -0.500 1.00 95.50 218 ALA A O 1
ATOM 1764 N N . VAL A 1 219 ? 1.995 2.382 -1.609 1.00 96.38 219 VAL A N 1
ATOM 1765 C CA . VAL A 1 219 ? 1.488 3.056 -0.389 1.00 96.38 219 VAL A CA 1
ATOM 1766 C C . VAL A 1 219 ? -0.015 2.916 -0.156 1.00 96.38 219 VAL A C 1
ATOM 1768 O O . VAL A 1 219 ? -0.479 3.181 0.954 1.00 96.38 219 VAL A O 1
ATOM 1771 N N . HIS A 1 220 ? -0.787 2.526 -1.169 1.00 96.81 220 HIS A N 1
ATOM 1772 C CA . HIS A 1 220 ? -2.226 2.332 -1.045 1.00 96.81 220 HIS A CA 1
ATOM 1773 C C . HIS A 1 220 ? -2.522 0.877 -0.686 1.00 96.81 220 HIS A C 1
ATOM 1775 O O . HIS A 1 220 ? -2.586 -0.010 -1.533 1.00 96.81 220 HIS A O 1
ATOM 1781 N N . VAL A 1 221 ? -2.662 0.643 0.614 1.00 97.12 221 VAL A N 1
ATOM 1782 C CA . VAL A 1 221 ? -2.813 -0.685 1.214 1.00 97.12 221 VAL A CA 1
ATOM 1783 C C . VAL A 1 221 ? -4.266 -0.977 1.591 1.00 97.12 221 VAL A C 1
ATOM 1785 O O . VAL A 1 221 ? -5.028 -0.042 1.857 1.00 97.12 221 VAL A O 1
ATOM 1788 N N . PRO A 1 222 ? -4.676 -2.258 1.661 1.00 96.56 222 PRO A N 1
ATOM 1789 C CA . PRO A 1 222 ? -5.977 -2.609 2.214 1.00 96.56 222 PRO A CA 1
ATOM 1790 C C . PRO A 1 222 ? -6.087 -2.151 3.672 1.00 96.56 222 PRO A C 1
ATOM 1792 O O . PRO A 1 222 ? -5.138 -2.272 4.437 1.00 96.56 222 PRO A O 1
ATOM 1795 N N . LEU A 1 223 ? -7.271 -1.690 4.070 1.00 97.31 223 LEU A N 1
ATOM 1796 C CA . LEU A 1 223 ? -7.668 -1.525 5.467 1.00 97.31 223 LEU A CA 1
ATOM 1797 C C . LEU A 1 223 ? -9.124 -1.971 5.598 1.00 97.31 223 LEU A C 1
ATOM 1799 O O . LEU A 1 223 ? -10.053 -1.232 5.281 1.00 97.31 223 LEU A O 1
ATOM 1803 N N . ILE A 1 224 ? -9.318 -3.211 6.035 1.00 96.88 224 ILE A N 1
ATOM 1804 C CA . ILE A 1 224 ? -10.631 -3.828 6.219 1.00 96.88 224 ILE A CA 1
ATOM 1805 C C . ILE A 1 224 ? -10.876 -3.958 7.715 1.00 96.88 224 ILE A C 1
ATOM 1807 O O . ILE A 1 224 ? -10.068 -4.558 8.422 1.00 96.88 224 ILE A O 1
ATOM 1811 N N . ILE A 1 225 ? -12.001 -3.425 8.187 1.00 96.12 225 ILE A N 1
ATOM 1812 C CA . ILE A 1 225 ? -12.425 -3.528 9.583 1.00 96.12 225 ILE A CA 1
ATOM 1813 C C . ILE A 1 225 ? -13.796 -4.195 9.614 1.00 96.12 225 ILE A C 1
ATOM 1815 O O . ILE A 1 225 ? -14.757 -3.673 9.054 1.00 96.12 225 ILE A O 1
ATOM 1819 N N . ALA A 1 226 ? -13.886 -5.348 10.271 1.00 93.75 226 ALA A N 1
ATOM 1820 C CA . ALA A 1 226 ? -15.142 -6.027 10.548 1.00 93.75 226 ALA A CA 1
ATOM 1821 C C . ALA A 1 226 ? -15.486 -5.870 12.030 1.00 93.75 226 ALA A C 1
ATOM 1823 O O . ALA A 1 226 ? -14.697 -6.223 12.911 1.00 93.75 226 ALA A O 1
ATOM 1824 N N . MET A 1 227 ? -16.673 -5.328 12.289 1.00 92.69 227 MET A N 1
ATOM 1825 C CA . MET A 1 227 ? -17.173 -5.109 13.640 1.00 92.69 227 MET A CA 1
ATOM 1826 C C . MET A 1 227 ? -17.989 -6.309 14.135 1.00 92.69 227 MET A C 1
ATOM 1828 O O . MET A 1 227 ? -18.579 -7.032 13.326 1.00 92.69 227 MET A O 1
ATOM 1832 N N . PRO A 1 228 ? -18.075 -6.497 15.463 1.00 91.44 228 PRO A N 1
ATOM 1833 C CA . PRO A 1 228 ? -19.043 -7.392 16.074 1.00 91.44 228 PRO A CA 1
ATOM 1834 C C . PRO A 1 228 ? -20.473 -7.170 15.551 1.00 91.44 228 PRO A C 1
ATOM 1836 O O . PRO A 1 228 ? -20.851 -6.024 15.277 1.00 91.44 228 PRO A O 1
ATOM 1839 N N . PRO A 1 229 ? -21.301 -8.230 15.462 1.00 89.38 229 PRO A N 1
ATOM 1840 C CA . PRO A 1 229 ? -22.712 -8.094 15.119 1.00 89.38 229 PRO A CA 1
ATOM 1841 C C . PRO A 1 229 ? -23.417 -7.042 15.986 1.00 89.38 229 PRO A C 1
ATOM 1843 O O . PRO A 1 229 ? -23.218 -6.994 17.198 1.00 89.38 229 PRO A O 1
ATOM 1846 N N . GLY A 1 230 ? -24.257 -6.215 15.360 1.00 88.50 230 GLY A N 1
ATOM 1847 C CA . GLY A 1 230 ? -24.999 -5.140 16.029 1.00 88.50 230 GLY A CA 1
ATOM 1848 C C . GLY A 1 230 ? -24.296 -3.780 16.044 1.00 88.50 230 GLY A C 1
ATOM 1849 O O . GLY A 1 230 ? -24.914 -2.798 16.446 1.00 88.50 230 GLY A O 1
ATOM 1850 N N . ILE A 1 231 ? -23.046 -3.691 15.576 1.00 90.56 231 ILE A N 1
ATOM 1851 C CA . ILE A 1 231 ? -22.373 -2.409 15.343 1.00 90.56 231 ILE A CA 1
ATOM 1852 C C . ILE A 1 231 ? -22.355 -2.127 13.843 1.00 90.56 231 ILE A C 1
ATOM 1854 O O . ILE A 1 231 ? -21.659 -2.793 13.075 1.00 90.56 231 ILE A O 1
ATOM 1858 N N . GLU A 1 232 ? -23.118 -1.121 13.428 1.00 91.25 232 GLU A N 1
ATOM 1859 C CA . GLU A 1 232 ? -23.175 -0.697 12.034 1.00 91.25 232 GLU A CA 1
ATOM 1860 C C . GLU A 1 232 ? -22.065 0.306 11.715 1.00 91.25 232 GLU A C 1
ATOM 1862 O O . GLU A 1 232 ? -21.882 1.317 12.394 1.00 91.25 232 GLU A O 1
ATOM 1867 N N . ILE A 1 233 ? -21.342 0.025 10.635 1.00 94.50 233 ILE A N 1
ATOM 1868 C CA . ILE A 1 233 ? -20.354 0.919 10.040 1.00 94.50 233 ILE A CA 1
ATOM 1869 C C . ILE A 1 233 ? -20.624 1.046 8.540 1.00 94.50 233 ILE A C 1
ATOM 1871 O O . ILE A 1 233 ? -21.305 0.215 7.930 1.00 94.50 233 ILE A O 1
ATOM 1875 N N . ARG A 1 234 ? -20.084 2.095 7.920 1.00 94.31 234 ARG A N 1
ATOM 1876 C CA . ARG A 1 234 ? -20.095 2.273 6.469 1.00 94.31 234 ARG A CA 1
ATOM 1877 C C . ARG A 1 234 ? -19.431 1.075 5.789 1.00 94.31 234 ARG A C 1
ATOM 1879 O O . ARG A 1 234 ? -18.411 0.574 6.250 1.00 94.31 234 ARG A O 1
ATOM 1886 N N . LYS A 1 235 ? -19.983 0.674 4.640 1.00 93.81 235 LYS A N 1
ATOM 1887 C CA . LYS A 1 235 ? -19.414 -0.394 3.800 1.00 93.81 235 LYS A CA 1
ATOM 1888 C C . LYS A 1 235 ? -18.091 0.009 3.144 1.00 93.81 235 LYS A C 1
ATOM 1890 O O . LYS A 1 235 ? -17.241 -0.847 2.939 1.00 93.81 235 LYS A O 1
ATOM 1895 N N . SER A 1 236 ? -17.944 1.287 2.798 1.00 94.50 236 SER A N 1
ATOM 1896 C CA . SER A 1 236 ? -16.717 1.854 2.244 1.00 94.50 236 SER A CA 1
ATOM 1897 C C . SER A 1 236 ? -16.539 3.307 2.677 1.00 94.50 236 SER A C 1
ATOM 1899 O O . SER A 1 236 ? -17.500 4.007 3.022 1.00 94.50 236 SER A O 1
ATOM 1901 N N . VAL A 1 237 ? -15.282 3.738 2.676 1.00 92.94 237 VAL A N 1
ATOM 1902 C CA . VAL A 1 237 ? -14.831 5.091 2.983 1.00 92.94 237 VAL A CA 1
ATOM 1903 C C . VAL A 1 237 ? -13.812 5.469 1.914 1.00 92.94 237 VAL A C 1
ATOM 1905 O O . VAL A 1 237 ? -12.757 4.853 1.834 1.00 92.94 237 VAL A O 1
ATOM 1908 N N . GLU A 1 238 ? -14.132 6.478 1.105 1.00 91.31 238 GLU A N 1
ATOM 1909 C CA . GLU A 1 238 ? -13.268 6.936 -0.000 1.00 91.31 238 GLU A CA 1
ATOM 1910 C C . GLU A 1 238 ? -12.238 7.990 0.439 1.00 91.31 238 GLU A C 1
ATOM 1912 O O . GLU A 1 238 ? -11.283 8.284 -0.278 1.00 91.31 238 GLU A O 1
ATOM 1917 N N . GLN A 1 239 ? -12.447 8.609 1.606 1.00 92.88 239 GLN A N 1
ATOM 1918 C CA . GLN A 1 239 ? -11.522 9.603 2.143 1.00 92.88 239 GLN A CA 1
ATOM 1919 C C . GLN A 1 239 ? -10.157 8.948 2.419 1.00 92.88 239 GLN A C 1
ATOM 1921 O O . GLN A 1 239 ? -10.125 7.897 3.062 1.00 92.88 239 GLN A O 1
ATOM 1926 N N . PRO A 1 240 ? -9.032 9.574 2.017 1.00 94.19 240 PRO A N 1
ATOM 1927 C CA . PRO A 1 240 ? -7.706 9.077 2.359 1.00 94.19 240 PRO A CA 1
ATOM 1928 C C . PRO A 1 240 ? -7.510 8.972 3.876 1.00 94.19 240 PRO A C 1
ATOM 1930 O O . PRO A 1 240 ? -7.743 9.932 4.612 1.00 94.19 240 PRO A O 1
ATOM 1933 N N . VAL A 1 241 ? -7.040 7.810 4.321 1.00 94.69 241 VAL A N 1
ATOM 1934 C CA . VAL A 1 241 ? -6.710 7.496 5.719 1.00 94.69 241 VAL A CA 1
ATOM 1935 C C . VAL A 1 241 ? -5.308 6.896 5.803 1.00 94.69 241 VAL A C 1
ATOM 1937 O O . VAL A 1 241 ? -4.666 6.630 4.785 1.00 94.69 241 VAL A O 1
ATOM 1940 N N . SER A 1 242 ? -4.801 6.700 7.016 1.00 93.69 242 SER A N 1
ATOM 1941 C CA . SER A 1 242 ? -3.473 6.141 7.259 1.00 93.69 242 SER A CA 1
ATOM 1942 C C . SER A 1 242 ? -3.501 5.075 8.347 1.00 93.69 242 SER A C 1
ATOM 1944 O O . SER A 1 242 ? -4.175 5.229 9.363 1.00 93.69 242 SER A O 1
ATOM 1946 N N . ASN A 1 243 ? -2.661 4.043 8.204 1.00 93.12 243 ASN A N 1
ATOM 1947 C CA . ASN A 1 243 ? -2.454 3.015 9.232 1.00 93.12 243 ASN A CA 1
ATOM 1948 C C . ASN A 1 243 ? -2.117 3.592 10.622 1.00 93.12 243 ASN A C 1
ATOM 1950 O O . ASN A 1 243 ? -2.405 2.954 11.632 1.00 93.12 243 ASN A O 1
ATOM 1954 N N . LYS A 1 244 ? -1.570 4.817 10.707 1.00 90.75 244 LYS A N 1
ATOM 1955 C CA . LYS A 1 244 ? -1.313 5.500 11.990 1.00 90.75 244 LYS A CA 1
ATOM 1956 C C . LYS A 1 244 ? -2.588 5.757 12.809 1.00 90.75 244 LYS A C 1
ATOM 1958 O O . LYS A 1 244 ? -2.509 5.898 14.020 1.00 90.75 244 LYS A O 1
ATOM 1963 N N . GLU A 1 245 ? -3.745 5.854 12.156 1.00 92.56 245 GLU A N 1
ATOM 1964 C CA . GLU A 1 245 ? -5.035 6.142 12.793 1.00 92.56 245 GLU A CA 1
ATOM 1965 C C . GLU A 1 245 ? -5.668 4.881 13.406 1.00 92.56 245 GLU A C 1
ATOM 1967 O O . GLU A 1 245 ? -6.593 4.977 14.215 1.00 92.56 245 GLU A O 1
ATOM 1972 N N . LEU A 1 246 ? -5.162 3.688 13.066 1.00 93.31 246 LEU A N 1
ATOM 1973 C CA . LEU A 1 246 ? -5.756 2.418 13.477 1.00 93.31 246 LEU A CA 1
ATOM 1974 C C . LEU A 1 246 ? -5.743 2.225 14.998 1.00 93.31 246 LEU A C 1
ATOM 1976 O O . LEU A 1 246 ? -6.747 1.803 15.565 1.00 93.31 246 LEU A O 1
ATOM 1980 N N . LEU A 1 247 ? -4.640 2.565 15.674 1.00 92.00 247 LEU A N 1
ATOM 1981 C CA . LEU A 1 247 ? -4.544 2.399 17.127 1.00 92.00 247 LEU A CA 1
ATOM 1982 C C . LEU A 1 247 ? -5.577 3.266 17.863 1.00 92.00 247 LEU A C 1
ATOM 1984 O O . LEU A 1 247 ? -6.307 2.753 18.708 1.00 92.00 247 LEU A O 1
ATOM 1988 N N . ALA A 1 248 ? -5.677 4.550 17.504 1.00 93.00 248 ALA A N 1
ATOM 1989 C CA . ALA A 1 248 ? -6.676 5.461 18.066 1.00 93.00 248 ALA A CA 1
ATOM 1990 C C . ALA A 1 248 ? -8.109 4.973 17.787 1.00 93.00 248 ALA A C 1
ATOM 1992 O O . ALA A 1 248 ? -8.958 4.991 18.674 1.00 93.00 248 ALA A O 1
ATOM 1993 N N . THR A 1 249 ? -8.350 4.455 16.578 1.00 93.44 249 THR A N 1
ATOM 1994 C CA . THR A 1 249 ? -9.646 3.883 16.181 1.00 93.44 249 THR A CA 1
ATOM 1995 C C . THR A 1 249 ? -10.036 2.688 17.045 1.00 93.44 249 THR A C 1
ATOM 1997 O O . THR A 1 249 ? -11.171 2.610 17.506 1.00 93.44 249 THR A O 1
ATOM 2000 N N . LEU A 1 250 ? -9.107 1.758 17.285 1.00 92.75 250 LEU A N 1
ATOM 2001 C CA . LEU A 1 250 ? -9.375 0.571 18.096 1.00 92.75 250 LEU A CA 1
ATOM 2002 C C . LEU A 1 250 ? -9.629 0.926 19.560 1.00 92.75 250 LEU A C 1
ATOM 2004 O O . LEU A 1 250 ? -10.513 0.333 20.168 1.00 92.75 250 LEU A O 1
ATOM 2008 N N . ILE A 1 251 ? -8.893 1.896 20.105 1.00 91.62 251 ILE A N 1
ATOM 2009 C CA . ILE A 1 251 ? -9.061 2.384 21.480 1.00 91.62 251 ILE A CA 1
ATOM 2010 C C . ILE A 1 251 ? -10.449 2.989 21.680 1.00 91.62 251 ILE A C 1
ATOM 2012 O O . ILE A 1 251 ? -11.151 2.587 22.608 1.00 91.62 251 ILE A O 1
ATOM 2016 N N . GLU A 1 252 ? -10.883 3.871 20.774 1.00 91.06 252 GLU A N 1
ATOM 2017 C CA . GLU A 1 252 ? -12.238 4.428 20.821 1.00 91.06 252 GLU A CA 1
ATOM 2018 C C . GLU A 1 252 ? -13.299 3.330 20.649 1.00 91.06 252 GLU A C 1
ATOM 2020 O O . GLU A 1 252 ? -14.272 3.289 21.402 1.00 91.06 252 GLU A O 1
ATOM 2025 N N . ALA A 1 253 ? -13.091 2.391 19.719 1.00 90.25 253 ALA A N 1
ATOM 2026 C CA . ALA A 1 253 ? -14.036 1.307 19.448 1.00 90.25 253 ALA A CA 1
ATOM 2027 C C . ALA A 1 253 ? -14.259 0.369 20.649 1.00 90.25 253 ALA A C 1
ATOM 2029 O O . ALA A 1 253 ? -15.338 -0.212 20.775 1.00 90.25 253 ALA A O 1
ATOM 2030 N N . VAL A 1 254 ? -13.267 0.217 21.535 1.00 89.19 254 VAL A N 1
ATOM 2031 C CA . VAL A 1 254 ? -13.400 -0.569 22.776 1.00 89.19 254 VAL A CA 1
ATOM 2032 C C . VAL A 1 254 ? -13.797 0.274 23.995 1.00 89.19 254 VAL A C 1
ATOM 2034 O O . VAL A 1 254 ? -13.834 -0.249 25.107 1.00 89.19 254 VAL A O 1
ATOM 2037 N N . GLY A 1 255 ? -14.106 1.561 23.804 1.00 88.1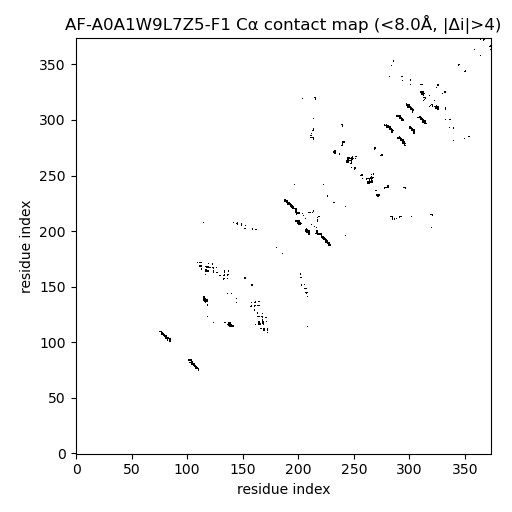9 255 GLY A N 1
ATOM 2038 C CA . GLY A 1 255 ? -14.552 2.466 24.867 1.00 88.19 255 GLY A CA 1
ATOM 2039 C C . GLY A 1 255 ? -13.444 2.906 25.826 1.00 88.19 255 GLY A C 1
ATOM 2040 O O . GLY A 1 255 ? -13.734 3.269 26.965 1.00 88.19 255 GLY A O 1
ATOM 2041 N N . LEU A 1 256 ? -12.182 2.847 25.395 1.00 88.75 256 LEU A N 1
ATOM 2042 C CA . LEU A 1 256 ? -11.050 3.357 26.162 1.00 88.75 256 LEU A CA 1
ATOM 2043 C C . LEU A 1 256 ? -10.761 4.814 25.790 1.00 88.75 256 LEU A C 1
ATOM 2045 O O . LEU A 1 256 ? -10.989 5.251 24.663 1.00 88.75 256 LEU A O 1
ATOM 2049 N N . GLU A 1 257 ? -10.218 5.566 26.744 1.00 86.50 257 GLU A N 1
ATOM 2050 C CA . GLU A 1 257 ? -9.760 6.931 26.498 1.00 86.50 257 GLU A CA 1
ATOM 2051 C C . GLU A 1 257 ? -8.381 6.925 25.831 1.00 86.50 257 GLU A C 1
ATOM 2053 O O . GLU A 1 257 ? -7.467 6.207 26.247 1.00 86.50 257 GLU A O 1
ATOM 2058 N N . GLN A 1 258 ? -8.218 7.748 24.794 1.00 84.19 258 GLN A N 1
ATOM 2059 C CA . GLN A 1 258 ? -6.926 7.949 24.149 1.00 84.19 258 GLN A CA 1
ATOM 2060 C C . GLN A 1 258 ? -6.000 8.753 25.067 1.00 84.19 258 GLN A C 1
ATOM 2062 O O . GLN A 1 258 ? -6.330 9.850 25.517 1.00 84.19 258 GLN A O 1
ATOM 2067 N N . THR A 1 259 ? -4.805 8.228 25.309 1.00 81.25 259 THR A N 1
ATOM 2068 C CA . THR A 1 259 ? -3.741 8.917 26.039 1.00 81.25 259 THR A CA 1
ATOM 2069 C C . THR A 1 259 ? -2.910 9.804 25.100 1.00 81.25 259 THR A C 1
ATOM 2071 O O . THR A 1 259 ? -2.846 9.580 23.890 1.00 81.25 259 THR A O 1
ATOM 2074 N N . ALA A 1 260 ? -2.264 10.845 25.642 1.00 76.31 260 ALA A N 1
ATOM 2075 C CA . ALA A 1 260 ? -1.572 11.885 24.857 1.00 76.31 260 ALA A CA 1
ATOM 2076 C C . ALA A 1 260 ? -0.367 11.385 24.020 1.00 76.31 260 ALA A C 1
ATOM 2078 O O . ALA A 1 260 ? 0.126 12.077 23.119 1.00 76.31 260 ALA A O 1
ATOM 2079 N N . ASP A 1 261 ? 0.141 10.196 24.328 1.00 79.75 261 ASP A N 1
ATOM 2080 C CA . ASP A 1 261 ? 1.223 9.514 23.621 1.00 79.75 261 ASP A CA 1
ATOM 2081 C C . ASP A 1 261 ? 0.762 8.840 22.319 1.00 79.75 261 ASP A C 1
ATOM 2083 O O . ASP A 1 261 ? 1.563 8.722 21.388 1.00 79.75 261 ASP A O 1
ATOM 2087 N N . ILE A 1 262 ? -0.518 8.479 22.197 1.00 78.81 262 ILE A N 1
ATOM 2088 C CA . ILE A 1 262 ? -1.064 7.866 20.983 1.00 78.81 262 ILE A CA 1
ATOM 2089 C C . ILE A 1 262 ? -1.247 8.934 19.910 1.00 78.81 262 ILE A C 1
ATOM 2091 O O . ILE A 1 262 ? -1.968 9.918 20.085 1.00 78.81 262 ILE A O 1
ATOM 2095 N N . LYS A 1 263 ? -0.581 8.728 18.774 1.00 80.81 263 LYS A N 1
ATOM 2096 C CA . LYS A 1 263 ? -0.670 9.600 17.600 1.00 80.81 263 LYS A CA 1
ATOM 2097 C C . LYS A 1 263 ? -1.774 9.128 16.659 1.00 80.81 263 LYS A C 1
ATOM 2099 O O . LYS A 1 263 ? -2.042 7.937 16.568 1.00 80.81 263 LYS A O 1
ATOM 2104 N N . GLY A 1 264 ? -2.327 10.073 15.903 1.00 83.44 264 GLY A N 1
ATOM 2105 C CA . GLY A 1 264 ? -3.405 9.820 14.951 1.00 83.44 264 GLY A CA 1
ATOM 2106 C C . GLY A 1 264 ? -4.779 10.104 15.547 1.00 83.44 264 GLY A C 1
ATOM 2107 O O . GLY A 1 264 ? -4.980 9.999 16.757 1.00 83.44 264 GLY A O 1
ATOM 2108 N N . ASP A 1 265 ? -5.702 10.475 14.666 1.00 88.19 265 ASP A N 1
ATOM 2109 C CA . ASP A 1 265 ? -7.097 10.713 15.008 1.00 88.19 265 ASP A CA 1
ATOM 2110 C C . ASP A 1 265 ? -7.901 9.474 14.650 1.00 88.19 265 ASP A C 1
ATOM 2112 O O . ASP A 1 265 ? -7.739 8.917 13.565 1.00 88.19 265 ASP A O 1
ATOM 2116 N N . SER A 1 266 ? -8.807 9.073 15.530 1.00 92.06 266 SER A N 1
ATOM 2117 C CA . SER A 1 266 ? -9.686 7.939 15.278 1.00 92.06 266 SER A CA 1
ATOM 2118 C C . SER A 1 266 ? -10.463 8.070 13.957 1.00 92.06 266 SER A C 1
ATOM 2120 O O . SER A 1 266 ? -10.886 9.156 13.531 1.00 92.06 266 SER A O 1
ATOM 2122 N N . LEU A 1 267 ? -10.647 6.930 13.292 1.00 93.69 267 LEU A N 1
ATOM 2123 C CA . LEU A 1 267 ? -11.499 6.760 12.117 1.00 93.69 267 LEU A CA 1
ATOM 2124 C C . LEU A 1 267 ? -12.954 6.487 12.499 1.00 93.69 267 LEU A C 1
ATOM 2126 O O . LEU A 1 267 ? -13.814 6.468 11.620 1.00 93.69 267 LEU A O 1
ATOM 2130 N N . TRP A 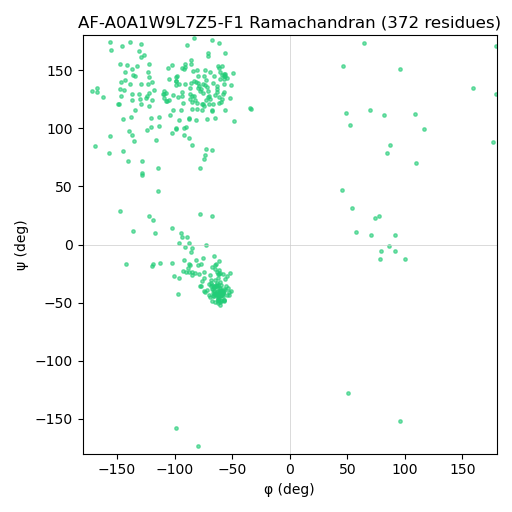1 268 ? -13.261 6.312 13.786 1.00 92.06 268 TRP A N 1
ATOM 2131 C CA . TRP A 1 268 ? -14.599 5.973 14.259 1.00 92.06 268 TRP A CA 1
ATOM 2132 C C . TRP A 1 268 ? -15.699 6.921 13.757 1.00 92.06 268 TRP A C 1
ATOM 2134 O O . TRP A 1 268 ? -16.719 6.421 13.270 1.00 92.06 268 TRP A O 1
ATOM 2144 N N . PRO A 1 269 ? -15.524 8.263 13.751 1.00 90.75 269 PRO A N 1
ATOM 2145 C CA . PRO A 1 269 ? -16.527 9.161 13.180 1.00 90.75 269 PRO A CA 1
ATOM 2146 C C . PRO A 1 269 ? -16.792 8.860 11.701 1.00 90.75 269 PRO A C 1
ATOM 2148 O O . PRO A 1 269 ? -17.943 8.764 11.283 1.00 90.75 269 PRO A O 1
ATOM 2151 N N . LEU A 1 270 ? -15.729 8.633 10.929 1.00 92.12 270 LEU A N 1
ATOM 2152 C CA . LEU A 1 270 ? -15.801 8.354 9.499 1.00 92.12 270 LEU A CA 1
ATOM 2153 C C . LEU A 1 270 ? -16.492 7.007 9.230 1.00 92.12 270 LEU A C 1
ATOM 2155 O O . LEU A 1 270 ? -17.403 6.935 8.402 1.00 92.12 270 LEU A O 1
ATOM 2159 N N . MET A 1 271 ? -16.133 5.970 9.994 1.00 93.12 271 MET A N 1
ATOM 2160 C CA . MET A 1 271 ? -16.730 4.632 9.927 1.00 93.12 271 MET A CA 1
ATOM 2161 C C . MET A 1 271 ? -18.215 4.626 10.303 1.00 93.12 271 MET A C 1
ATOM 2163 O O . MET A 1 271 ? -18.985 3.890 9.699 1.00 93.12 271 MET A O 1
ATOM 2167 N N . THR A 1 272 ? -18.644 5.447 11.262 1.00 90.94 272 THR A N 1
ATOM 2168 C CA . THR A 1 272 ? -20.021 5.444 11.805 1.00 90.94 272 THR A CA 1
ATOM 2169 C C . THR A 1 272 ? -20.958 6.442 11.131 1.00 90.94 272 THR A C 1
ATOM 2171 O O . THR A 1 272 ? -22.067 6.682 11.600 1.00 90.94 272 THR A O 1
ATOM 2174 N N . GLY A 1 273 ? -20.541 7.052 10.021 1.00 85.38 273 GLY A N 1
ATOM 2175 C CA . GLY A 1 273 ? -21.417 7.948 9.271 1.00 85.38 273 GLY A CA 1
ATOM 2176 C C . GLY A 1 273 ? -21.188 9.438 9.508 1.00 85.38 273 GLY A C 1
ATOM 2177 O O . GLY A 1 273 ? -21.677 10.241 8.713 1.00 85.38 273 GLY A O 1
ATOM 2178 N N . ARG A 1 274 ? -20.426 9.823 10.534 1.00 84.31 274 ARG A N 1
ATOM 2179 C CA . ARG A 1 274 ? -20.170 11.226 10.874 1.00 84.31 274 ARG A CA 1
ATOM 2180 C C . ARG A 1 274 ? -19.180 11.846 9.888 1.00 84.31 274 ARG A C 1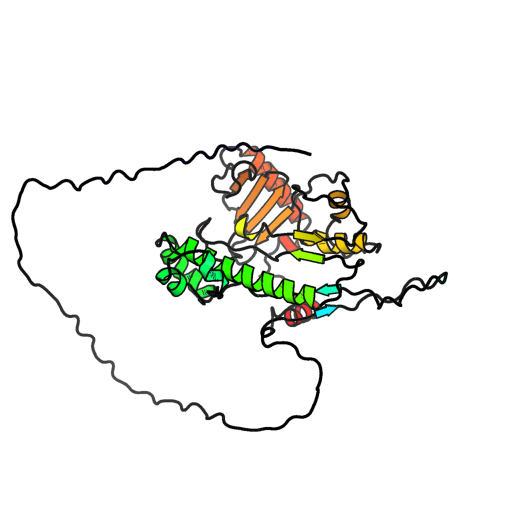
ATOM 2182 O O . ARG A 1 274 ? -18.252 11.202 9.405 1.00 84.31 274 ARG A O 1
ATOM 2189 N N . THR A 1 275 ? -19.380 13.121 9.582 1.00 78.12 275 THR A N 1
ATOM 2190 C CA . THR A 1 275 ? -18.483 13.880 8.709 1.00 78.12 275 THR A CA 1
ATOM 2191 C C . THR A 1 275 ? -17.191 14.219 9.448 1.00 78.12 275 THR A C 1
ATOM 2193 O O . THR A 1 275 ? -17.224 14.940 10.445 1.00 78.12 275 THR A O 1
ATOM 2196 N N . LYS A 1 276 ? -16.058 13.731 8.936 1.00 80.25 276 LYS A N 1
ATOM 2197 C CA . LYS A 1 276 ? -14.702 14.162 9.301 1.00 80.25 276 LYS A CA 1
ATOM 2198 C C . LYS A 1 276 ? -14.150 14.945 8.100 1.00 80.25 276 LYS A C 1
ATOM 2200 O O . LYS A 1 276 ? -14.274 14.444 6.986 1.00 80.25 276 LYS A O 1
ATOM 2205 N N . PRO A 1 277 ? -13.604 16.164 8.261 1.00 84.25 277 PRO A N 1
ATOM 2206 C CA . PRO A 1 277 ? -12.895 16.828 7.170 1.00 84.25 277 PRO A CA 1
ATOM 2207 C C . PRO A 1 277 ? -11.756 15.945 6.647 1.00 84.25 277 PRO A C 1
ATOM 2209 O O . PRO A 1 277 ? -11.140 15.212 7.429 1.00 84.25 277 PRO A O 1
ATOM 2212 N N . SER A 1 278 ? -11.457 16.011 5.345 1.00 86.19 278 SER A N 1
ATOM 2213 C CA . SER A 1 278 ? -10.271 15.325 4.835 1.00 86.19 278 SER A CA 1
ATOM 2214 C C . SER A 1 278 ? -9.031 16.000 5.393 1.00 86.19 278 SER A C 1
ATOM 2216 O O . SER A 1 278 ? -8.737 17.158 5.092 1.00 86.19 278 SER A O 1
ATOM 2218 N N . GLU A 1 279 ? -8.285 15.246 6.187 1.00 89.75 279 GLU A N 1
ATOM 2219 C CA . GLU A 1 279 ? -6.959 15.644 6.618 1.00 89.75 279 GLU A CA 1
ATOM 2220 C C . GLU A 1 279 ? -5.907 15.071 5.665 1.00 89.75 279 GLU A C 1
ATOM 2222 O O . GLU A 1 279 ? -6.127 14.038 5.028 1.00 89.75 279 GLU A O 1
ATOM 2227 N N . PRO A 1 280 ? -4.752 15.732 5.527 1.00 93.31 280 PRO A N 1
ATOM 2228 C CA . PRO A 1 280 ? -3.706 15.238 4.661 1.00 93.31 280 PRO A CA 1
ATOM 2229 C C . PRO A 1 280 ? -3.014 14.004 5.242 1.00 93.31 280 PRO A C 1
ATOM 2231 O O . PRO A 1 280 ? -2.596 13.984 6.406 1.00 93.31 280 PRO A O 1
ATOM 2234 N N . VAL A 1 281 ? -2.795 13.016 4.382 1.00 94.88 281 VAL A N 1
ATOM 2235 C CA . VAL A 1 281 ? -1.968 11.844 4.659 1.00 94.88 281 VAL A CA 1
ATOM 2236 C C . VAL A 1 281 ? -0.558 12.115 4.143 1.00 94.88 281 VAL A C 1
ATOM 2238 O O . VAL A 1 281 ? -0.349 12.308 2.948 1.00 94.88 281 VAL A O 1
ATOM 2241 N N . TYR A 1 282 ? 0.412 12.159 5.052 1.00 94.06 282 TYR A N 1
ATOM 2242 C CA . TYR A 1 282 ? 1.818 12.402 4.725 1.00 94.06 282 TYR A CA 1
ATOM 2243 C C . TYR A 1 282 ? 2.537 11.079 4.480 1.00 94.06 282 TYR A C 1
ATOM 2245 O O . TYR A 1 282 ? 2.324 10.111 5.209 1.00 94.06 282 TYR A O 1
ATOM 2253 N N . LEU A 1 283 ? 3.384 11.066 3.457 1.00 93.62 283 LEU A N 1
ATOM 2254 C CA . LEU A 1 283 ? 4.106 9.897 2.970 1.00 93.62 283 LEU A CA 1
ATOM 2255 C C . LEU A 1 283 ? 5.606 10.190 3.003 1.00 93.62 283 LEU A C 1
ATOM 2257 O O . LEU A 1 283 ? 6.038 11.274 2.606 1.00 93.62 283 LEU A O 1
ATOM 2261 N N . GLU A 1 284 ? 6.404 9.226 3.439 1.00 90.75 284 GLU A N 1
ATOM 2262 C CA . GLU A 1 284 ? 7.857 9.347 3.477 1.00 90.75 284 GLU A CA 1
ATOM 2263 C C . GLU A 1 284 ? 8.511 8.024 3.125 1.00 90.75 284 GLU A C 1
ATOM 2265 O O . GLU A 1 284 ? 8.068 6.957 3.544 1.00 90.75 284 GLU A O 1
ATOM 2270 N N . LEU A 1 285 ? 9.602 8.125 2.374 1.00 88.06 285 LEU A N 1
ATOM 2271 C CA . LEU A 1 285 ? 10.521 7.032 2.150 1.00 88.06 285 LEU A CA 1
ATOM 2272 C C . LEU A 1 285 ? 11.954 7.558 2.233 1.00 88.06 285 LEU A C 1
ATOM 2274 O O . LEU A 1 285 ? 12.445 8.249 1.334 1.00 88.06 285 LEU A O 1
ATOM 2278 N N . ASP A 1 286 ? 12.634 7.166 3.306 1.00 75.69 286 ASP A N 1
ATOM 2279 C CA . ASP A 1 286 ? 14.002 7.573 3.597 1.00 75.69 286 ASP A CA 1
ATOM 2280 C C . ASP A 1 286 ? 14.983 6.388 3.557 1.00 75.69 286 ASP A C 1
ATOM 2282 O O . ASP A 1 286 ? 15.566 5.964 4.550 1.00 75.69 286 ASP A O 1
ATOM 2286 N N . ARG A 1 287 ? 15.155 5.808 2.363 1.00 67.00 287 ARG A N 1
ATOM 2287 C CA . ARG A 1 287 ? 16.169 4.773 2.083 1.00 67.00 287 ARG A CA 1
ATOM 2288 C C . ARG A 1 287 ? 17.219 5.264 1.087 1.00 67.00 287 ARG A C 1
ATOM 2290 O O . ARG A 1 287 ? 17.535 4.593 0.111 1.00 67.00 287 ARG A O 1
ATOM 2297 N N . GLY A 1 288 ? 17.720 6.483 1.296 1.00 60.50 288 GLY A N 1
ATOM 2298 C CA . GLY A 1 288 ? 18.652 7.150 0.374 1.00 60.50 288 GLY A CA 1
ATOM 2299 C C . GLY A 1 288 ? 17.981 7.789 -0.849 1.00 60.50 288 GLY A C 1
ATOM 2300 O O . GLY A 1 288 ? 18.637 8.486 -1.621 1.00 60.50 288 GLY A O 1
ATOM 2301 N N . SER A 1 289 ? 16.671 7.597 -1.019 1.00 64.00 289 SER A N 1
ATOM 2302 C CA . SER A 1 289 ? 15.857 8.256 -2.041 1.00 64.00 289 SER A CA 1
ATOM 2303 C C . SER A 1 289 ? 15.241 9.580 -1.576 1.00 64.00 289 SER A C 1
ATOM 2305 O O . SER A 1 289 ? 14.940 10.399 -2.437 1.00 64.00 289 SER A O 1
ATOM 2307 N N . ASP A 1 290 ? 15.072 9.788 -0.263 1.00 84.31 290 ASP A N 1
ATOM 2308 C CA . ASP A 1 290 ? 14.467 10.978 0.371 1.00 84.31 290 ASP A CA 1
ATOM 2309 C C . ASP A 1 290 ? 13.163 11.435 -0.308 1.00 84.31 290 ASP A C 1
ATOM 2311 O O . ASP A 1 290 ? 12.967 12.604 -0.649 1.00 84.31 290 ASP A O 1
ATOM 2315 N N . TRP A 1 291 ? 12.268 10.486 -0.581 1.00 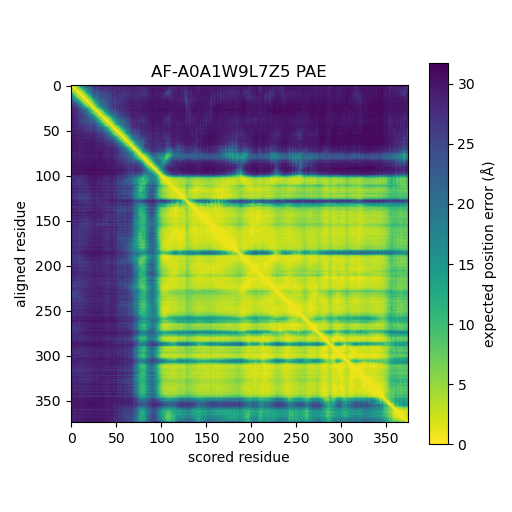90.94 291 TRP A N 1
ATOM 2316 C CA . TRP A 1 291 ? 10.957 10.818 -1.121 1.00 90.94 291 TRP A CA 1
ATOM 2317 C C . TRP A 1 291 ? 10.060 11.321 0.000 1.00 90.94 291 TRP A C 1
ATOM 2319 O O . TRP A 1 291 ? 9.931 10.666 1.035 1.00 90.94 291 TRP A O 1
ATOM 2329 N N . LYS A 1 292 ? 9.389 12.445 -0.241 1.00 93.06 292 LYS A N 1
ATOM 2330 C CA . LYS A 1 292 ? 8.320 12.971 0.609 1.00 93.06 292 LYS A CA 1
ATOM 2331 C C . LYS A 1 292 ? 7.061 13.148 -0.225 1.00 93.06 292 LYS A C 1
ATOM 2333 O O . LYS A 1 292 ? 7.134 13.454 -1.417 1.00 93.06 292 LYS A O 1
ATOM 2338 N N . GLY A 1 293 ? 5.908 12.990 0.402 1.00 94.88 293 GLY A N 1
ATOM 2339 C CA . GLY A 1 293 ? 4.637 13.115 -0.282 1.00 94.88 293 GLY A CA 1
ATOM 2340 C C . GLY A 1 293 ? 3.483 13.486 0.627 1.00 94.88 293 GLY A C 1
ATOM 2341 O O . GLY A 1 293 ? 3.571 13.461 1.855 1.00 94.88 293 GLY A O 1
ATOM 2342 N N . LEU A 1 294 ? 2.391 13.857 -0.023 1.00 95.62 294 LEU A N 1
ATOM 2343 C CA . LEU A 1 294 ? 1.156 14.275 0.603 1.00 95.62 294 LEU A CA 1
ATOM 2344 C C . LEU A 1 294 ? -0.026 13.842 -0.258 1.00 95.62 294 LEU A C 1
ATOM 2346 O O . LEU A 1 294 ? -0.085 14.196 -1.435 1.00 95.62 294 LEU A O 1
ATOM 2350 N N . ARG A 1 295 ? -0.989 13.148 0.345 1.00 96.50 295 ARG A N 1
ATOM 2351 C CA . ARG A 1 295 ? -2.300 12.874 -0.243 1.00 96.50 295 ARG A CA 1
ATOM 2352 C C . ARG A 1 295 ? -3.371 13.679 0.479 1.00 96.50 295 ARG A C 1
ATOM 2354 O O . ARG A 1 295 ? -3.399 13.715 1.707 1.00 96.50 295 ARG A O 1
ATOM 2361 N N . LEU A 1 296 ? -4.227 14.342 -0.285 1.00 95.88 296 LEU A N 1
ATOM 2362 C CA . LEU A 1 296 ? -5.359 15.110 0.223 1.00 95.88 296 LEU A CA 1
ATOM 2363 C C . LEU A 1 296 ? -6.483 15.055 -0.810 1.00 95.88 296 LEU A C 1
ATOM 2365 O O . LEU A 1 296 ? -6.291 15.472 -1.954 1.00 95.88 296 LEU A O 1
ATOM 2369 N N . ASP A 1 297 ? -7.639 14.535 -0.403 1.00 93.62 297 ASP A N 1
ATOM 2370 C CA . ASP A 1 297 ? -8.755 14.242 -1.302 1.00 93.62 297 ASP A CA 1
ATOM 2371 C C . ASP A 1 297 ? -8.291 13.408 -2.519 1.00 93.62 297 ASP A C 1
ATOM 2373 O O . ASP A 1 297 ? -7.619 12.383 -2.378 1.00 93.62 297 ASP A O 1
ATOM 2377 N N . ARG A 1 298 ? -8.617 13.868 -3.732 1.00 95.25 298 ARG A N 1
ATOM 2378 C CA . ARG A 1 298 ? -8.219 13.256 -5.010 1.00 95.25 298 ARG A CA 1
ATOM 2379 C C . ARG A 1 298 ? -6.758 13.497 -5.394 1.00 95.25 298 ARG A C 1
ATOM 2381 O O . ARG A 1 298 ? -6.292 12.923 -6.372 1.00 95.25 298 ARG A O 1
ATOM 2388 N N . TRP A 1 299 ? -6.058 14.391 -4.703 1.00 97.62 299 TRP A N 1
ATOM 2389 C CA . TRP A 1 299 ? -4.737 14.850 -5.113 1.00 97.62 299 TRP A CA 1
ATOM 2390 C C . TRP A 1 299 ? -3.636 14.122 -4.364 1.00 97.62 299 TRP A C 1
ATOM 2392 O O . TRP A 1 299 ? -3.702 13.932 -3.147 1.00 97.62 299 TRP A O 1
ATOM 2402 N N . LYS A 1 300 ? -2.571 13.804 -5.091 1.00 98.25 300 LYS A N 1
ATOM 2403 C CA . LYS A 1 300 ? -1.335 13.286 -4.521 1.0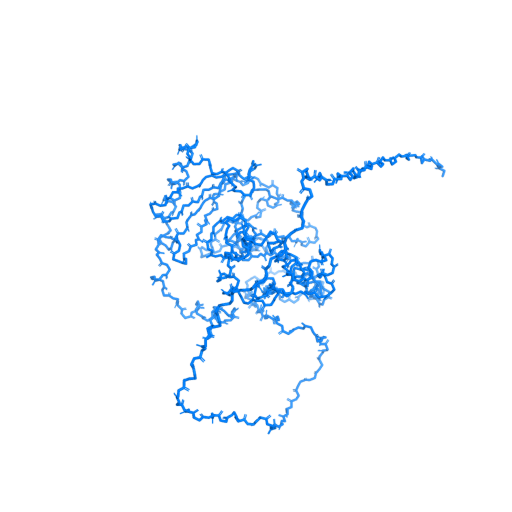0 98.25 300 LYS A CA 1
ATOM 2404 C C . LYS A 1 300 ? -0.146 14.056 -5.057 1.00 98.25 300 LYS A C 1
ATOM 2406 O O . LYS A 1 300 ? -0.008 14.265 -6.258 1.00 98.25 300 LYS A O 1
ATOM 2411 N N . PHE A 1 301 ? 0.701 14.505 -4.148 1.00 98.25 301 PHE A N 1
ATOM 2412 C CA . PHE A 1 301 ? 1.936 15.209 -4.442 1.00 98.25 301 PHE A CA 1
ATOM 2413 C C . PHE A 1 301 ? 3.106 14.390 -3.916 1.00 98.25 301 PHE A C 1
ATOM 2415 O O . PHE A 1 301 ? 3.077 13.962 -2.764 1.00 98.25 301 PHE A O 1
ATOM 2422 N N . ILE A 1 302 ? 4.144 14.210 -4.729 1.00 96.94 302 ILE A N 1
ATOM 2423 C CA . ILE A 1 302 ? 5.391 13.558 -4.322 1.00 96.94 302 ILE A CA 1
ATOM 2424 C C . ILE A 1 302 ? 6.594 14.345 -4.844 1.00 96.94 302 ILE A C 1
ATOM 2426 O O . ILE A 1 302 ? 6.564 14.929 -5.929 1.00 96.94 302 ILE A O 1
ATOM 2430 N N . VAL A 1 303 ? 7.678 14.363 -4.076 1.00 93.94 303 VAL A N 1
ATOM 2431 C CA . VAL A 1 303 ? 8.933 15.020 -4.450 1.00 93.94 303 VAL A CA 1
ATOM 2432 C C . VAL A 1 303 ? 10.120 14.249 -3.883 1.00 93.94 303 VAL A C 1
ATOM 2434 O O . VAL A 1 303 ? 10.076 13.751 -2.759 1.00 93.94 303 VAL A O 1
ATOM 2437 N N . LYS A 1 304 ? 11.186 14.141 -4.679 1.00 89.44 304 LYS A N 1
ATOM 2438 C CA . LYS A 1 304 ? 12.417 13.438 -4.309 1.00 89.44 304 LYS A CA 1
ATOM 2439 C C . LYS A 1 304 ? 13.493 14.418 -3.833 1.00 89.44 304 LYS A C 1
ATOM 2441 O O . LYS A 1 304 ? 14.161 15.048 -4.654 1.00 89.44 304 LYS A O 1
ATOM 2446 N N . GLY A 1 305 ? 13.671 14.541 -2.524 1.00 81.81 305 GLY A N 1
ATOM 2447 C CA . GLY A 1 305 ? 14.574 15.498 -1.889 1.00 81.81 305 GLY A CA 1
ATOM 2448 C C . GLY A 1 305 ? 14.186 16.963 -2.117 1.00 81.81 305 GLY A C 1
ATOM 2449 O O . GLY A 1 305 ? 13.307 17.297 -2.911 1.00 81.81 305 GLY A O 1
ATOM 2450 N N . LYS A 1 306 ? 14.893 17.886 -1.453 1.00 72.62 306 LYS A N 1
ATOM 2451 C CA . LYS A 1 306 ? 14.561 19.332 -1.460 1.00 72.62 306 LYS A CA 1
ATOM 2452 C C . LYS A 1 306 ? 14.601 20.011 -2.836 1.00 72.62 306 LYS A C 1
ATOM 2454 O O . LYS A 1 306 ? 14.026 21.077 -3.009 1.00 72.62 306 LYS A O 1
ATOM 2459 N N . ARG A 1 307 ? 15.333 19.441 -3.798 1.00 72.12 307 ARG A N 1
ATOM 2460 C CA . ARG A 1 307 ? 15.503 19.984 -5.162 1.00 72.12 307 ARG A CA 1
ATOM 2461 C C . ARG A 1 307 ? 14.935 19.059 -6.242 1.00 72.12 307 ARG A C 1
ATOM 2463 O O . ARG A 1 307 ? 15.210 19.259 -7.425 1.00 72.12 307 ARG A O 1
ATOM 2470 N N . GLY A 1 308 ? 14.195 18.024 -5.844 1.00 81.38 308 GLY A N 1
ATOM 2471 C CA . GLY A 1 308 ? 13.562 17.102 -6.776 1.00 81.38 308 GLY A CA 1
ATOM 2472 C C . GLY A 1 308 ? 12.540 17.797 -7.659 1.00 81.38 308 GLY A C 1
ATOM 2473 O O . GLY A 1 308 ? 11.934 18.795 -7.273 1.00 81.38 308 GLY A O 1
ATOM 2474 N N . LYS A 1 309 ? 12.309 17.240 -8.849 1.00 88.38 309 LYS A N 1
ATOM 2475 C CA . LYS A 1 309 ? 11.159 17.646 -9.660 1.00 88.38 309 LYS A CA 1
ATOM 2476 C C . LYS A 1 309 ? 9.893 17.140 -8.959 1.00 88.38 309 LYS A C 1
ATOM 2478 O O . LYS A 1 309 ? 9.791 15.927 -8.771 1.00 88.38 309 LYS A O 1
ATOM 2483 N N . PRO A 1 310 ? 8.956 18.019 -8.573 1.00 93.44 310 PRO A N 1
ATOM 2484 C CA . PRO A 1 310 ? 7.710 17.577 -7.975 1.00 93.44 310 PRO A CA 1
ATOM 2485 C C . PRO A 1 310 ? 6.847 16.861 -9.013 1.00 93.44 310 PRO A C 1
ATOM 2487 O O . PRO A 1 310 ? 6.848 17.215 -10.199 1.00 93.44 310 PRO A O 1
ATOM 2490 N N . ALA A 1 311 ? 6.068 15.896 -8.547 1.00 97.31 311 ALA A N 1
ATOM 2491 C CA . ALA A 1 311 ? 4.972 15.315 -9.294 1.00 97.31 311 ALA A CA 1
ATOM 2492 C C . ALA A 1 311 ? 3.656 15.536 -8.546 1.00 97.31 311 ALA A C 1
ATOM 2494 O O . ALA A 1 311 ? 3.609 15.487 -7.320 1.00 97.31 311 ALA A O 1
ATOM 2495 N N . LEU A 1 312 ? 2.607 15.841 -9.308 1.00 98.50 312 LEU A N 1
ATOM 2496 C CA . LEU A 1 312 ? 1.258 16.078 -8.806 1.00 98.50 312 LEU A CA 1
ATOM 2497 C C . LEU A 1 312 ? 0.308 15.229 -9.640 1.00 98.50 312 LEU A C 1
ATOM 2499 O O . LEU A 1 312 ? 0.295 15.375 -10.859 1.00 98.50 312 LEU A O 1
ATOM 2503 N N . PHE A 1 313 ? -0.492 14.400 -8.994 1.00 98.56 313 PHE A N 1
ATOM 2504 C CA . PHE A 1 313 ? -1.429 13.492 -9.635 1.00 98.56 313 PHE A CA 1
ATOM 2505 C C . PHE A 1 313 ? -2.843 13.752 -9.142 1.00 98.56 313 PHE A C 1
ATOM 2507 O O . PHE A 1 313 ? -3.066 14.085 -7.976 1.00 98.56 313 PHE A O 1
ATOM 2514 N N . ASP A 1 314 ? -3.786 13.598 -10.061 1.00 98.06 314 ASP A N 1
ATOM 2515 C CA . ASP A 1 314 ? -5.211 13.558 -9.782 1.00 98.06 314 ASP A CA 1
ATOM 2516 C C . ASP A 1 314 ? -5.648 12.093 -9.831 1.00 98.06 314 ASP A C 1
ATOM 2518 O O . ASP A 1 314 ? -5.913 11.562 -10.906 1.00 98.06 314 ASP A O 1
ATOM 2522 N N . LEU A 1 315 ? -5.709 11.437 -8.676 1.00 97.38 315 LEU A N 1
ATOM 2523 C CA . LEU A 1 315 ? -5.945 9.995 -8.575 1.00 97.38 315 LEU A CA 1
ATOM 2524 C C . LEU A 1 315 ? -7.354 9.579 -9.009 1.00 97.38 315 LEU A C 1
ATOM 2526 O O . LEU A 1 315 ? -7.574 8.421 -9.343 1.00 97.38 315 LEU A O 1
ATOM 2530 N N . ALA A 1 316 ? -8.310 10.512 -9.045 1.00 96.38 316 ALA A N 1
ATOM 2531 C CA . ALA A 1 316 ? -9.640 10.222 -9.572 1.00 96.38 316 ALA A CA 1
ATOM 2532 C C . ALA A 1 316 ? -9.641 10.119 -11.108 1.00 96.38 316 ALA A C 1
ATOM 2534 O O . ALA A 1 316 ? -10.469 9.412 -11.677 1.00 96.38 316 ALA A O 1
ATOM 2535 N N . ALA A 1 317 ? -8.732 10.829 -11.784 1.00 97.75 317 ALA A N 1
ATOM 2536 C CA . ALA A 1 317 ? -8.604 10.809 -13.243 1.00 97.75 317 ALA A CA 1
ATOM 2537 C C . ALA A 1 317 ? -7.460 9.906 -13.743 1.00 97.75 317 ALA A C 1
ATOM 2539 O O . ALA A 1 317 ? -7.516 9.412 -14.867 1.00 97.75 317 ALA A O 1
ATOM 2540 N N . ASP A 1 318 ? -6.425 9.715 -12.927 1.00 98.06 318 ASP A N 1
ATOM 2541 C CA . ASP A 1 318 ? -5.203 8.969 -13.228 1.00 98.06 318 ASP A CA 1
ATOM 2542 C C . ASP A 1 318 ? -4.776 8.152 -11.992 1.00 98.06 318 ASP A C 1
ATOM 2544 O O . ASP A 1 318 ? -3.808 8.506 -11.315 1.00 98.06 318 ASP A O 1
ATOM 2548 N N . PRO A 1 319 ? -5.508 7.070 -11.659 1.00 96.62 319 PRO A N 1
ATOM 2549 C CA . PRO A 1 319 ? -5.215 6.245 -10.484 1.00 96.62 319 PRO A CA 1
ATOM 2550 C C . PRO A 1 319 ? -3.862 5.526 -10.574 1.00 96.62 319 PRO A C 1
ATOM 2552 O O . PRO A 1 319 ? -3.319 5.138 -9.549 1.00 96.62 319 PRO A O 1
ATOM 2555 N N . GLY A 1 320 ? -3.320 5.356 -11.786 1.00 97.00 320 GLY A N 1
ATOM 2556 C CA . GLY A 1 320 ? -1.999 4.769 -12.019 1.00 97.00 320 GLY A CA 1
ATOM 2557 C C . GLY A 1 320 ? -0.853 5.780 -12.025 1.00 97.00 320 GLY A C 1
ATOM 2558 O O . GLY A 1 320 ? 0.250 5.404 -12.390 1.00 97.00 320 GLY A O 1
ATOM 2559 N N . GLU A 1 321 ? -1.107 7.055 -11.700 1.00 98.19 321 GLU A N 1
ATOM 2560 C CA . GLU A 1 321 ? -0.079 8.103 -11.557 1.00 98.19 321 GLU A CA 1
ATOM 2561 C C . GLU A 1 321 ? 0.847 8.277 -12.779 1.00 98.19 321 GLU A C 1
ATOM 2563 O O . GLU A 1 321 ? 1.998 8.708 -12.693 1.00 98.19 321 GLU A O 1
ATOM 2568 N N . THR A 1 322 ? 0.320 8.019 -13.973 1.00 97.19 322 THR A N 1
ATOM 2569 C CA . THR A 1 322 ? 1.106 8.013 -15.212 1.00 97.19 322 THR A CA 1
ATOM 2570 C C . THR A 1 322 ? 1.382 9.414 -15.773 1.00 97.19 322 THR A C 1
ATOM 2572 O O . THR A 1 322 ? 2.257 9.598 -16.628 1.00 97.19 322 THR A O 1
ATOM 2575 N N . ARG A 1 323 ? 0.630 10.437 -15.341 1.00 97.19 323 ARG A N 1
ATOM 2576 C CA . ARG A 1 323 ? 0.621 11.783 -15.935 1.00 97.19 323 ARG A CA 1
ATOM 2577 C C . ARG A 1 323 ? 0.672 12.885 -14.883 1.00 97.19 323 ARG A C 1
ATOM 2579 O O . ARG A 1 323 ? -0.336 13.478 -14.509 1.00 97.19 323 ARG A O 1
ATOM 2586 N N . SER A 1 324 ? 1.891 13.275 -14.512 1.00 97.69 324 SER A N 1
ATOM 2587 C CA . SER A 1 324 ? 2.099 14.404 -13.599 1.00 97.69 324 SER A CA 1
ATOM 2588 C C . SER A 1 324 ? 1.562 15.730 -14.161 1.00 97.69 324 SER A C 1
ATOM 2590 O O . SER A 1 324 ? 1.941 16.199 -15.240 1.00 97.69 324 SER A O 1
ATOM 2592 N N . LEU A 1 325 ? 0.722 16.381 -13.362 1.00 98.12 325 LEU A N 1
ATOM 2593 C CA . LEU A 1 325 ? 0.109 17.681 -13.599 1.00 98.12 325 LEU A CA 1
ATOM 2594 C C . LEU A 1 325 ? 0.939 18.842 -13.046 1.00 98.12 325 LEU A C 1
ATOM 2596 O O . LEU A 1 325 ? 0.574 19.988 -13.288 1.00 98.12 325 LEU A O 1
ATOM 2600 N N . ALA A 1 326 ? 2.072 18.601 -12.378 1.00 97.19 326 ALA A N 1
ATOM 2601 C CA . ALA A 1 326 ? 2.835 19.651 -11.689 1.00 97.19 326 ALA A CA 1
ATOM 2602 C C . ALA A 1 326 ? 3.231 20.830 -12.603 1.00 97.19 326 ALA A C 1
ATOM 2604 O O . ALA A 1 326 ? 3.193 21.982 -12.183 1.00 97.19 326 ALA A O 1
ATOM 2605 N N . LYS A 1 327 ? 3.548 20.567 -13.881 1.00 96.75 327 LYS A N 1
ATOM 2606 C CA . LYS A 1 327 ? 3.843 21.623 -14.872 1.00 96.75 327 LYS A CA 1
ATOM 2607 C C . LYS A 1 327 ? 2.599 22.352 -15.384 1.00 96.75 327 LYS A C 1
ATOM 2609 O O . LYS A 1 327 ? 2.691 23.512 -15.762 1.00 96.75 327 LYS A O 1
ATOM 2614 N N . ARG A 1 328 ? 1.460 21.657 -15.455 1.00 97.38 328 ARG A N 1
ATOM 2615 C CA . ARG A 1 328 ? 0.185 22.204 -15.951 1.00 97.38 328 ARG A CA 1
ATOM 2616 C C . ARG A 1 328 ? -0.583 22.943 -14.854 1.00 97.38 328 ARG A C 1
ATOM 2618 O O . ARG A 1 328 ? -1.351 23.843 -15.161 1.00 97.38 328 ARG A O 1
ATOM 2625 N N . GLN A 1 329 ? -0.363 22.571 -13.595 1.00 97.12 329 GLN A N 1
ATOM 2626 C CA . GLN A 1 329 ? -0.990 23.146 -12.408 1.00 97.12 329 GLN A CA 1
ATOM 2627 C C . GLN A 1 329 ? 0.073 23.562 -11.371 1.00 97.12 329 GLN A C 1
ATOM 2629 O O . GLN A 1 329 ? 0.086 23.047 -10.249 1.00 97.12 329 GLN A O 1
ATOM 2634 N N . PRO A 1 330 ? 0.980 24.496 -11.720 1.00 96.12 330 PRO A N 1
ATOM 2635 C CA . PRO A 1 330 ? 2.101 24.868 -10.856 1.00 96.12 330 PRO A CA 1
ATOM 2636 C C . PRO A 1 330 ? 1.649 25.479 -9.524 1.00 96.12 330 PRO A C 1
ATOM 2638 O O . PRO A 1 330 ? 2.255 25.205 -8.494 1.00 96.12 330 PRO A O 1
ATOM 2641 N N . ASN A 1 331 ? 0.549 26.240 -9.516 1.00 96.81 331 ASN A N 1
ATOM 2642 C CA . ASN A 1 331 ? 0.013 26.845 -8.292 1.00 96.81 331 ASN A CA 1
ATOM 2643 C C . ASN A 1 331 ? -0.528 25.791 -7.315 1.00 96.81 331 ASN A C 1
ATOM 2645 O O . ASN A 1 331 ? -0.328 25.911 -6.109 1.00 96.81 331 ASN A O 1
ATOM 2649 N N . VAL A 1 332 ? -1.168 24.734 -7.830 1.00 96.19 332 VAL A N 1
ATOM 2650 C CA . VAL A 1 332 ? -1.648 23.618 -7.001 1.00 96.19 332 VAL A CA 1
ATOM 2651 C C . VAL A 1 332 ? -0.454 22.863 -6.425 1.00 96.19 332 VAL A C 1
ATOM 2653 O O . VAL A 1 332 ? -0.378 22.672 -5.215 1.00 96.19 332 VAL A O 1
ATOM 2656 N N . ALA A 1 333 ? 0.528 22.518 -7.263 1.00 96.44 333 ALA A N 1
ATOM 2657 C CA . ALA A 1 333 ? 1.747 21.848 -6.814 1.00 96.44 333 ALA A CA 1
ATOM 2658 C C . ALA A 1 333 ? 2.501 22.662 -5.743 1.00 96.44 333 ALA A C 1
ATOM 2660 O O . ALA A 1 333 ? 2.933 22.097 -4.741 1.00 96.44 333 ALA A O 1
ATOM 2661 N N . ALA A 1 334 ? 2.606 23.985 -5.911 1.00 95.12 334 ALA A N 1
ATOM 2662 C CA . ALA A 1 334 ? 3.214 24.874 -4.922 1.00 95.12 334 ALA A CA 1
ATOM 2663 C C . ALA A 1 334 ? 2.439 24.886 -3.593 1.00 95.12 334 ALA A C 1
ATOM 2665 O O . ALA A 1 334 ? 3.052 24.809 -2.531 1.00 95.12 334 ALA A O 1
ATOM 2666 N N . GLY A 1 335 ? 1.102 24.903 -3.632 1.00 96.31 335 GLY A N 1
ATOM 2667 C CA . GLY A 1 335 ? 0.271 24.817 -2.428 1.00 96.31 335 GLY A CA 1
ATOM 2668 C C . GLY A 1 335 ? 0.476 23.513 -1.647 1.00 96.31 335 GLY A C 1
ATOM 2669 O O . GLY A 1 335 ? 0.599 23.538 -0.419 1.00 96.31 335 GLY A O 1
ATOM 2670 N N . PHE A 1 336 ? 0.581 22.380 -2.351 1.00 96.81 336 PHE A N 1
ATOM 2671 C CA . PHE A 1 336 ? 0.912 21.088 -1.740 1.00 96.81 336 PHE A CA 1
ATOM 2672 C C . PHE A 1 336 ? 2.317 21.084 -1.132 1.00 96.81 336 PHE A C 1
ATOM 2674 O O . PHE A 1 336 ? 2.479 20.632 0.002 1.00 96.81 336 PHE A O 1
ATOM 2681 N N . LEU A 1 337 ? 3.309 21.641 -1.834 1.00 94.50 337 LEU A N 1
ATOM 2682 C CA . LEU A 1 337 ? 4.673 21.769 -1.321 1.00 94.50 337 LEU A CA 1
ATOM 2683 C C . LEU A 1 337 ? 4.716 22.607 -0.037 1.00 94.50 337 LEU A C 1
ATOM 2685 O O . LEU A 1 337 ? 5.250 22.148 0.968 1.00 94.50 337 LEU A O 1
ATOM 2689 N N . THR A 1 338 ? 4.081 23.782 -0.019 1.00 94.94 338 THR A N 1
ATOM 2690 C CA . THR A 1 338 ? 4.009 24.629 1.183 1.00 94.94 338 THR A CA 1
ATOM 2691 C C . THR A 1 338 ? 3.346 23.902 2.353 1.00 94.94 338 THR A C 1
ATOM 2693 O O . THR A 1 338 ? 3.786 24.024 3.499 1.00 94.94 338 THR A O 1
ATOM 2696 N N . ARG A 1 339 ? 2.286 23.123 2.095 1.00 95.38 339 ARG A N 1
ATOM 2697 C CA . ARG A 1 339 ? 1.618 22.338 3.142 1.00 95.38 339 ARG A CA 1
ATOM 2698 C C . ARG A 1 339 ? 2.524 21.238 3.692 1.00 95.38 339 ARG A C 1
ATOM 2700 O O . ARG A 1 339 ? 2.589 21.074 4.911 1.00 95.38 339 ARG A O 1
ATOM 2707 N N . LEU A 1 340 ? 3.236 20.538 2.812 1.00 92.94 340 LEU A N 1
ATOM 2708 C CA . LEU A 1 340 ? 4.220 19.524 3.177 1.00 92.94 340 LEU A CA 1
ATOM 2709 C C . LEU A 1 340 ? 5.345 20.127 4.028 1.00 92.94 340 LEU A C 1
ATOM 2711 O O . LEU A 1 340 ? 5.568 19.668 5.144 1.00 92.94 340 LEU A O 1
ATOM 2715 N N . GLU A 1 341 ? 5.979 21.208 3.576 1.00 90.94 341 GLU A N 1
ATOM 2716 C CA . GLU A 1 341 ? 7.064 21.887 4.301 1.00 90.94 341 GLU A CA 1
ATOM 2717 C C . GLU A 1 341 ? 6.621 22.398 5.678 1.00 90.94 341 GLU A C 1
ATOM 2719 O O . GLU A 1 341 ? 7.318 22.201 6.676 1.00 90.94 341 GLU A O 1
ATOM 2724 N N . LYS A 1 342 ? 5.426 22.999 5.765 1.00 93.00 342 LYS A N 1
ATOM 2725 C CA . LYS A 1 342 ? 4.849 23.450 7.040 1.00 93.00 342 LYS A CA 1
ATOM 2726 C C . LYS A 1 342 ? 4.656 22.293 8.016 1.00 93.00 342 LYS A C 1
ATOM 2728 O O . LYS A 1 342 ? 4.876 22.459 9.217 1.00 93.00 342 LYS A O 1
ATOM 2733 N N . TRP A 1 343 ? 4.209 21.140 7.525 1.00 90.31 343 TRP A N 1
ATOM 2734 C CA . TRP A 1 343 ? 4.039 19.961 8.363 1.00 90.31 343 TRP A CA 1
ATOM 2735 C C . TRP A 1 343 ? 5.392 19.382 8.789 1.00 90.31 343 TRP A C 1
ATOM 2737 O O . TRP A 1 343 ? 5.579 19.140 9.979 1.00 90.31 343 TRP A O 1
ATOM 2747 N N . MET A 1 344 ? 6.361 19.279 7.876 1.00 88.44 344 MET A N 1
ATOM 2748 C CA . MET A 1 344 ? 7.727 18.833 8.181 1.00 88.44 344 MET A CA 1
ATOM 2749 C C . MET A 1 344 ? 8.404 19.714 9.239 1.00 88.44 344 MET A C 1
ATOM 2751 O O . MET A 1 344 ? 9.034 19.198 10.157 1.00 88.44 344 MET A O 1
ATOM 2755 N N . GLY A 1 345 ? 8.215 21.038 9.184 1.00 86.50 345 GLY A N 1
ATOM 2756 C CA . GLY A 1 345 ? 8.746 21.964 10.192 1.00 86.50 345 GLY A CA 1
ATOM 2757 C C . GLY A 1 345 ? 8.186 21.749 11.606 1.00 86.50 345 GLY A C 1
ATOM 2758 O O . GLY A 1 345 ? 8.834 22.105 12.584 1.00 86.50 345 GLY A O 1
ATOM 2759 N N . ARG A 1 346 ? 6.999 21.138 11.730 1.00 86.81 346 ARG A N 1
ATOM 2760 C CA . ARG A 1 346 ? 6.380 20.764 13.017 1.00 86.81 346 ARG A CA 1
ATOM 2761 C C . ARG A 1 346 ? 6.726 19.340 13.460 1.00 86.81 346 ARG A C 1
ATOM 2763 O O . ARG A 1 346 ? 6.478 18.994 14.611 1.00 86.81 346 ARG A O 1
ATOM 2770 N N . HIS A 1 347 ? 7.282 18.527 12.563 1.00 81.25 347 HIS A N 1
ATOM 2771 C CA . HIS A 1 347 ? 7.576 17.110 12.777 1.00 81.25 347 HIS A CA 1
ATOM 2772 C C . HIS A 1 347 ? 9.040 16.831 12.405 1.00 81.25 347 HIS A C 1
ATOM 2774 O O . HIS A 1 347 ? 9.311 16.199 11.386 1.00 81.25 347 HIS A O 1
ATOM 2780 N N . PRO A 1 348 ? 10.007 17.293 13.221 1.00 67.06 348 PRO A N 1
ATOM 2781 C CA . PRO A 1 348 ? 11.430 17.248 12.876 1.00 67.06 348 PRO A CA 1
ATOM 2782 C C . PRO A 1 348 ? 11.968 15.827 12.648 1.00 67.06 348 PRO A C 1
ATOM 2784 O O . PRO A 1 348 ? 12.917 15.658 11.891 1.00 67.06 348 PRO A O 1
ATOM 2787 N N . VAL A 1 349 ? 11.326 14.806 13.228 1.00 67.00 349 VAL A N 1
ATOM 2788 C CA . VAL A 1 349 ? 11.634 13.380 12.996 1.00 67.00 349 VAL A CA 1
ATOM 2789 C C . VAL A 1 349 ? 11.448 12.980 11.525 1.00 67.00 349 VAL A C 1
ATOM 2791 O O . VAL A 1 349 ? 12.206 12.160 11.033 1.00 67.00 349 VAL A O 1
ATOM 2794 N N . PHE A 1 350 ? 10.500 13.598 10.816 1.00 64.62 350 PHE A N 1
ATOM 2795 C CA . PHE A 1 350 ? 10.250 13.391 9.381 1.00 64.62 350 PHE A CA 1
ATOM 2796 C C . PHE A 1 350 ? 11.133 14.292 8.493 1.00 64.62 350 PHE A C 1
ATOM 2798 O O . PHE A 1 350 ? 11.280 14.096 7.288 1.00 64.62 350 PHE A O 1
ATOM 2805 N N . ALA A 1 351 ? 11.707 15.350 9.072 1.00 58.66 351 ALA A N 1
ATOM 2806 C CA . ALA A 1 351 ? 12.598 16.266 8.364 1.00 58.66 351 ALA A CA 1
ATOM 2807 C C . ALA A 1 351 ? 14.071 15.816 8.398 1.00 58.66 351 ALA A C 1
ATOM 2809 O O . ALA A 1 351 ? 14.866 16.295 7.585 1.00 58.66 351 ALA A O 1
ATOM 2810 N N . ALA A 1 352 ? 14.441 14.949 9.345 1.00 57.44 352 ALA A N 1
ATOM 2811 C CA . ALA A 1 352 ? 15.805 14.486 9.567 1.00 57.44 352 ALA A CA 1
ATOM 2812 C C . ALA A 1 352 ? 16.051 13.111 8.916 1.00 57.44 352 ALA A C 1
ATOM 2814 O O . ALA A 1 352 ? 15.187 12.244 9.031 1.00 57.44 352 ALA A O 1
ATOM 2815 N N . PRO A 1 353 ? 17.228 12.871 8.303 1.00 56.66 353 PRO A N 1
ATOM 2816 C CA . PRO A 1 353 ? 17.585 11.554 7.782 1.00 56.66 353 PRO A CA 1
ATOM 2817 C C . PRO A 1 353 ? 17.542 10.472 8.874 1.00 56.66 353 PRO A C 1
ATOM 2819 O O . PRO A 1 353 ? 18.066 10.676 9.970 1.00 56.66 353 PRO A O 1
ATOM 2822 N N . LEU A 1 354 ? 17.011 9.285 8.578 1.00 54.41 354 LEU A N 1
ATOM 2823 C CA . LEU A 1 354 ? 16.941 8.136 9.491 1.00 54.41 354 LEU A CA 1
ATOM 2824 C C . LEU A 1 354 ? 18.313 7.756 10.067 1.00 54.41 354 LEU A C 1
ATOM 2826 O O . LEU A 1 354 ? 18.393 7.270 11.192 1.00 54.41 354 LEU A O 1
ATOM 2830 N N . SER A 1 355 ? 19.405 8.042 9.348 1.00 52.34 355 SER A N 1
ATOM 2831 C CA . SER A 1 355 ? 20.777 7.812 9.818 1.00 52.34 355 SER A CA 1
ATOM 2832 C C . SER A 1 355 ? 21.151 8.593 11.085 1.00 52.34 355 SER A C 1
ATOM 2834 O O . SER A 1 355 ? 22.175 8.287 11.689 1.00 52.34 355 SER A O 1
ATOM 2836 N N . SER A 1 356 ? 20.367 9.599 11.493 1.00 49.25 356 SER A N 1
ATOM 2837 C CA . SER A 1 356 ? 20.580 10.335 12.746 1.00 49.25 356 SER A CA 1
ATOM 2838 C C . SER A 1 356 ? 19.732 9.840 13.923 1.00 49.25 356 SER A C 1
ATOM 2840 O O . SER A 1 356 ? 19.814 10.424 15.001 1.00 49.25 356 SER A O 1
ATOM 2842 N N . GLN A 1 357 ? 18.904 8.805 13.748 1.00 58.34 357 GLN A N 1
ATOM 2843 C CA . GLN A 1 357 ? 18.021 8.303 14.804 1.00 58.34 357 GLN A CA 1
ATOM 2844 C C . GLN A 1 357 ? 18.600 7.032 15.438 1.00 58.34 357 GLN A C 1
ATOM 2846 O O . GLN A 1 357 ? 18.735 6.000 14.782 1.00 58.34 357 GLN A O 1
ATOM 2851 N N . SER A 1 358 ? 18.944 7.091 16.727 1.00 62.03 358 SER A N 1
ATOM 2852 C CA . SER A 1 358 ? 19.299 5.900 17.500 1.00 62.03 358 SER A CA 1
ATOM 2853 C C . SER A 1 358 ? 18.032 5.213 18.013 1.00 62.03 358 SER A C 1
ATOM 2855 O O . SER A 1 358 ? 17.171 5.835 18.635 1.00 62.03 358 SER A O 1
ATOM 2857 N N . LEU A 1 359 ? 17.912 3.909 17.754 1.00 72.19 359 LEU A N 1
ATOM 2858 C CA . LEU A 1 359 ? 16.855 3.091 18.345 1.00 72.19 359 LEU A CA 1
ATOM 2859 C C . LEU A 1 359 ? 17.171 2.871 19.823 1.00 72.19 359 LEU A C 1
ATOM 2861 O O . LEU A 1 359 ? 18.241 2.347 20.145 1.00 72.19 359 LEU A O 1
ATOM 2865 N N . ASN A 1 360 ? 16.237 3.224 20.705 1.00 79.75 360 ASN A N 1
ATOM 2866 C CA . ASN A 1 360 ? 16.353 2.876 22.118 1.00 79.75 360 ASN A CA 1
ATOM 2867 C C . ASN A 1 360 ? 16.154 1.364 22.337 1.00 79.75 360 ASN A C 1
ATOM 2869 O O . ASN A 1 360 ? 15.630 0.663 21.468 1.00 79.75 360 ASN A O 1
ATOM 2873 N N . ASP A 1 361 ? 16.538 0.863 23.511 1.00 81.44 361 ASP A N 1
ATOM 2874 C CA . ASP A 1 361 ? 16.511 -0.575 23.813 1.00 81.44 361 ASP A CA 1
ATOM 2875 C C . ASP A 1 361 ? 15.118 -1.195 23.640 1.00 81.44 361 ASP A C 1
ATOM 2877 O O . ASP A 1 361 ? 14.990 -2.282 23.081 1.00 81.44 361 ASP A O 1
ATOM 2881 N N . ARG A 1 362 ? 14.053 -0.472 24.018 1.00 76.81 362 ARG A N 1
ATOM 2882 C CA . ARG A 1 362 ? 12.668 -0.944 23.837 1.00 76.81 362 ARG A CA 1
ATOM 2883 C C . ARG A 1 362 ? 12.286 -1.054 22.364 1.00 76.81 362 ARG A C 1
ATOM 2885 O O . ARG A 1 362 ? 11.603 -2.001 21.976 1.00 76.81 362 ARG A O 1
ATOM 2892 N N . GLN A 1 363 ? 12.703 -0.098 21.537 1.00 78.81 363 GLN A N 1
ATOM 2893 C CA . GLN A 1 363 ? 12.474 -0.135 20.093 1.00 78.81 363 GLN A CA 1
ATOM 2894 C C . GLN A 1 363 ? 13.262 -1.276 19.451 1.00 78.81 363 GLN A C 1
ATOM 2896 O O . GLN A 1 363 ? 12.716 -1.993 18.618 1.00 78.81 363 GLN A O 1
ATOM 2901 N N . GLN A 1 364 ? 14.512 -1.495 19.869 1.00 79.69 364 GLN A N 1
ATOM 2902 C CA . GLN A 1 364 ? 15.304 -2.629 19.393 1.00 79.69 364 GLN A CA 1
ATOM 2903 C C . GLN A 1 364 ? 14.670 -3.965 19.782 1.00 79.69 364 GLN A C 1
ATOM 2905 O O . GLN A 1 364 ? 14.540 -4.837 18.929 1.00 79.69 364 GLN A O 1
ATOM 2910 N N . GLU A 1 365 ? 14.233 -4.122 21.030 1.00 78.12 365 GLU A N 1
ATOM 2911 C CA . GLU A 1 365 ? 13.560 -5.333 21.504 1.00 78.12 365 GLU A CA 1
ATOM 2912 C C . GLU A 1 365 ? 12.232 -5.574 20.771 1.00 78.12 365 GLU A C 1
ATOM 2914 O O . GLU A 1 365 ? 11.945 -6.699 20.359 1.00 78.12 365 GLU A O 1
ATOM 2919 N N . SER A 1 366 ? 11.467 -4.511 20.507 1.00 74.44 366 SER A N 1
ATOM 2920 C CA . SER A 1 366 ? 10.244 -4.579 19.695 1.00 74.44 366 SER A CA 1
ATOM 2921 C C . SER A 1 366 ? 10.545 -5.019 18.260 1.00 74.44 366 SER A C 1
ATOM 2923 O O . SER A 1 366 ? 9.884 -5.901 17.724 1.00 74.44 366 SER A O 1
ATOM 2925 N N . LEU A 1 367 ? 11.588 -4.472 17.634 1.00 74.00 367 LEU A N 1
ATOM 2926 C CA . LEU A 1 367 ? 11.998 -4.889 16.293 1.00 74.00 367 LEU A CA 1
ATOM 2927 C C . LEU A 1 367 ? 12.515 -6.334 16.270 1.00 74.00 367 LEU A C 1
ATOM 2929 O O . LEU A 1 367 ? 12.228 -7.056 15.314 1.00 74.00 367 LEU A O 1
ATOM 2933 N N . ARG A 1 368 ? 13.206 -6.797 17.322 1.00 74.50 368 ARG A N 1
ATOM 2934 C CA . ARG A 1 368 ? 13.627 -8.203 17.457 1.00 74.50 368 ARG A CA 1
ATOM 2935 C C . ARG A 1 368 ? 12.434 -9.139 17.601 1.00 74.50 368 ARG A C 1
ATOM 2937 O O . ARG A 1 368 ? 12.394 -10.171 16.930 1.00 74.50 368 ARG A O 1
ATOM 2944 N N . SER A 1 369 ? 11.446 -8.779 18.423 1.00 70.56 369 SER A N 1
ATOM 2945 C CA . SER A 1 369 ? 10.236 -9.591 18.614 1.00 70.56 369 SER A CA 1
ATOM 2946 C C . SER A 1 369 ? 9.410 -9.695 17.326 1.00 70.56 369 SER A C 1
ATOM 2948 O O . SER A 1 369 ? 8.898 -10.767 17.000 1.00 70.56 369 SER A O 1
ATOM 2950 N N . LEU A 1 370 ? 9.389 -8.623 16.528 1.00 66.38 370 LEU A N 1
ATOM 2951 C CA . LEU A 1 370 ? 8.787 -8.590 15.195 1.00 66.38 370 LEU A CA 1
ATOM 2952 C C . LEU A 1 370 ? 9.655 -9.266 14.115 1.00 66.38 370 LEU A C 1
ATOM 2954 O O . LEU A 1 370 ? 9.141 -9.655 13.071 1.00 66.38 370 LEU A O 1
ATOM 2958 N N . GLY A 1 371 ? 10.948 -9.490 14.374 1.00 62.38 371 GLY A N 1
ATOM 2959 C CA . GLY A 1 371 ? 11.874 -10.177 13.468 1.00 62.38 371 GLY A CA 1
ATOM 2960 C C . GLY A 1 371 ? 12.650 -9.302 12.496 1.00 62.38 371 GLY A C 1
ATOM 2961 O O . GLY A 1 371 ? 13.332 -9.845 11.629 1.00 62.38 371 GLY A O 1
ATOM 2962 N N . TYR A 1 372 ? 12.572 -7.984 12.647 1.00 60.66 372 TYR A N 1
ATOM 2963 C CA . TYR A 1 372 ? 13.302 -7.025 11.820 1.00 60.66 372 TYR A CA 1
ATOM 2964 C C . TYR A 1 372 ? 14.793 -6.959 12.161 1.00 60.66 372 TYR A C 1
ATOM 2966 O O . TYR A 1 372 ? 15.605 -6.582 11.319 1.00 60.66 372 TYR A O 1
ATOM 2974 N N . THR A 1 373 ? 15.169 -7.344 13.379 1.00 63.75 373 THR A N 1
ATOM 2975 C CA . THR A 1 373 ? 16.562 -7.385 13.837 1.00 63.75 373 THR A CA 1
ATOM 2976 C C . THR A 1 373 ? 16.850 -8.716 14.534 1.00 63.75 373 THR A C 1
ATOM 2978 O O . THR A 1 373 ? 15.933 -9.388 15.014 1.00 63.75 373 THR A O 1
ATOM 2981 N N . ARG A 1 374 ? 18.116 -9.148 14.517 1.00 55.56 374 ARG A N 1
ATOM 2982 C CA . ARG A 1 374 ? 18.582 -10.378 15.177 1.00 55.56 374 ARG A CA 1
ATOM 2983 C C . ARG A 1 374 ? 19.358 -10.054 16.438 1.00 55.56 374 ARG A C 1
ATOM 2985 O O . ARG A 1 374 ? 20.081 -9.034 16.418 1.00 55.56 374 ARG A O 1
#

Sequence (374 aa):
MDRSLDGVAVHRSLSARARRPARDRRGREEHPSPGAPRIRLHDPPGGVPARRLPDVRRAVQRPHIARHGLRPGLRRIRFALVRQISRAQRGGREDEGPARGPPFLFWIHYFDTHAPYFARQPWISRYSTNRPEQEAWAAMPMRDLRNRVIEIQRDPAAPQALRDLYDSEINFCDRNIRDLFDALPLGGHTIVVITADHGEEFTDHGGVGHGDTLYEEAVHVPLIIAMPPGIEIRKSVEQPVSNKELLATLIEAVGLEQTADIKGDSLWPLMTGRTKPSEPVYLELDRGSDWKGLRLDRWKFIVKGKRGKPALFDLAADPGETRSLAKRQPNVAAGFLTRLEKWMGRHPVFAAPLSSQSLNDRQQESLRSLGYTR

Nearest PDB structures (foldseek):
  6ust-assembly1_D-3  TM=8.445E-01  e=1.803E-11  Hungatella hathewayi
  7stt-assembly1_A  TM=6.781E-01  e=6.950E-10  Pedobacter yulinensis
  7stv-assembly1_A-2  TM=6.607E-01  e=2.007E-09  Pedobacter yulinensis
  7all-assembly1_AAA  TM=6.936E-01  e=2.128E-09  Bacteroides thetaiotaomicron VPI-5482
  7oza-assembly1_AAA  TM=7.311E-01  e=1.765E-07  Bacteroides thetaiotaomicron VPI-5482

pLDDT: mean 73.06, std 26.89, range [21.95, 98.56]

Mean predicted aligned error: 15.33 Å